Protein AF-A0A2W5ZKX0-F1 (afdb_monomer)

Solvent-accessible surface area (backbone atoms only — not comparable to full-atom values): 20159 Å² total; per-residue (Å²): 133,76,86,40,78,49,64,50,75,79,42,80,58,61,36,38,34,33,32,34,41,43,30,76,73,42,69,87,54,71,41,36,37,32,34,25,46,94,88,38,78,76,28,74,42,68,15,54,42,77,37,73,56,39,33,74,72,65,47,65,88,10,42,25,24,39,79,45,58,44,73,80,55,86,75,69,46,74,33,34,57,49,100,93,48,75,44,68,67,82,64,97,60,83,82,79,76,73,58,96,83,72,77,86,72,74,44,69,44,84,38,32,47,91,44,38,82,76,41,56,84,73,56,72,35,67,30,41,30,44,34,35,21,57,38,30,38,59,92,52,54,39,52,81,41,68,70,76,73,48,91,49,56,53,57,68,68,63,49,48,49,35,32,65,75,38,26,67,34,25,34,25,35,29,38,16,82,81,32,35,35,59,75,45,90,57,48,54,59,56,48,41,50,37,46,76,32,48,38,33,45,76,69,45,28,32,43,32,30,64,38,74,45,49,78,79,52,62,61,64,58,42,44,73,42,50,38,45,34,38,37,32,50,52,50,41,66,47,63,67,61,32,24,69,46,32,30,80,51,51,61,69,60,25,52,52,34,53,54,52,48,44,73,77,37,73,85,38,44,53,33,43,32,20,65,38,27,51,85,32,44,93,45,40,61,46,34,53,54,51,31,48,76,70,73,30,45,37,38,36,43,30,43,50,73,85,62,95,82,51,94,59,38,46,74,89,52,44,73,72,33,47,63,59,92,63,48,66,60,50,39,50,50,54,42,43,73,76,36,55,90,72,41,50,77,48,78,4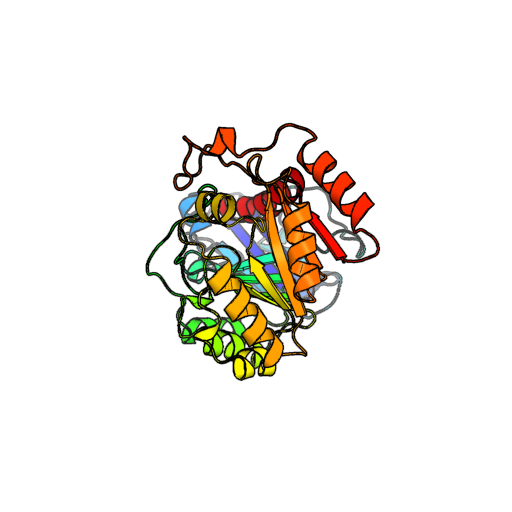1,50,41,67,58,51,49,49,60,45,48,67,60,45,57,72,71,79,98

Mean predicted aligned error: 12.35 Å

Nearest PDB structures (foldseek):
  5vsm-assembly1_A  TM=7.832E-01  e=5.266E-10  Mus musculus
  7o1p-assembly1_A  TM=5.524E-01  e=9.642E-08  Thermotoga maritima MSB8
  8qmn-assembly1_A  TM=5.693E-01  e=1.473E-07  Thermotoga maritima MSB8
  9ccb-assembly1_A  TM=6.166E-01  e=4.656E-06  Methanothermobacter marburgensis
  3eoo-assembly4_L  TM=3.583E-01  e=2.115E-03  Burkholderia pseudomallei 1655

Sequence (366 aa):
MGIVLNGFVDYVGPNQALGWVWDSAAPDRRLNVVALKNTKIVSAMVANLYRPDLQQAGIGDGHYAFDLRFPSDAGYEIAVEIQDGQYKIPLNTDALNVSQAQVEDLIDIGLSPRNFQSKKNILPRAIDIIRLDPNDNCNLRCVYCHNFRSEKLIDLSEFREFLNIGVDSVGTFQIGCGMEPTLDSRLCDFVEVIAESKARPSKDFILQTNGLLLHRHDYQRLAGAGINLVSISIDVAEPETQKALRGGMSLEKLLRNVKDFRAHCPGVSVEFIATVTTANAEKAESLVTLGLKYGISRFTFREVFYFPKNPIVDHSRMPDLVLAAGQFEAMRKRILRQFGKKAEFIFADSNTLLRSWRNMEQKRSQ

Secondary structure (DSSP, 8-state):
----EEEEEEEE-SSEEEEEEEETT-TTPPPEEEEEETTEEEEEEE--EE-HHHHHTT-TTSEEEEEEE--S-S-PEEEEEETTEEEPP--SSS-----TTS-----EEEE-TTTHHHHTTTS-SEEEEEEE-SBS--S---TT------S-B--HHHHHHHHHHH-SEEEEEEE-SSS-GGGSTTHHHHHHHHHHSTT-BSS-EEEEE-STTGGGS-HHHHHHTT--EEEEE---S-HHHHHHHHSS--HHHHHHHHHHHHHH-TTSEEEEEEEE-TTTGGGHHHHHHHHHHTT--EEEEEE----TT-SSS-TTTHHHHSPPTTHHHHHHHHHHHHHTTTSEEEEE-HHHHHHHHHHHHGGG--

Foldseek 3Di:
DDWDKDKDWPDDDLWKTKIFMAGPVCLVDWWKKFKDAPNDTQWIDTQQCAAVLCVVVVSRRRRGIDIIGGPRHDDIAIWIDDPVGIDRNPDPDPDPPVPVPDDPPQAADEDELVCPVNVLPRDDQAHAEYEYAQAQAAPWDFQLQLGDHDRGGHDLVVVLVSQAPVHQEYAEYEYDDRYALLVDLCSLVSLLSCLPGSHVHPHAYEYEHCQLNLVSDDLCSNVVSPHQEYEHEFAAPDQVLRCNRTPPDDPVSNLVRVLVSCVVRVRHAYEYEHAAWPSCLVGRLRVCVVCVVSVHFEYEYEYRDDDPPRPRHDPVCVVRGHDDPCSLVVSVVVCCVVPVPPHHYHYHYNVNVVVVVVVVCVVVND

Radius of gyration: 23.46 Å; Cα contacts (8 Å, |Δi|>4): 684; chains: 1; bounding box: 69×44×51 Å

Structure (mmCIF, N/CA/C/O backbone):
data_AF-A0A2W5ZKX0-F1
#
_entry.id   AF-A0A2W5ZKX0-F1
#
loop_
_atom_site.group_PDB
_atom_site.id
_atom_site.type_symbol
_atom_site.label_atom_id
_atom_site.label_alt_id
_atom_site.label_comp_id
_atom_site.label_asym_id
_atom_site.label_entity_id
_atom_site.label_seq_id
_atom_site.pdbx_PDB_ins_code
_atom_site.Cartn_x
_atom_site.Cartn_y
_atom_site.Cartn_z
_atom_site.occupancy
_atom_site.B_iso_or_equiv
_atom_site.auth_seq_id
_atom_site.auth_comp_id
_atom_site.auth_asym_id
_atom_site.auth_atom_id
_atom_site.pdbx_PDB_model_num
ATOM 1 N N . MET A 1 1 ? 48.277 5.831 -20.645 1.00 46.97 1 MET A N 1
ATOM 2 C CA . MET A 1 1 ? 47.344 6.446 -19.676 1.00 46.97 1 MET A CA 1
ATOM 3 C C . MET A 1 1 ? 46.691 5.310 -18.919 1.00 46.97 1 MET A C 1
ATOM 5 O O . MET A 1 1 ? 46.208 4.395 -19.573 1.00 46.97 1 MET A O 1
ATOM 9 N N . GLY A 1 2 ? 46.794 5.299 -17.590 1.00 61.16 2 GLY A N 1
ATOM 10 C CA . GLY A 1 2 ? 46.212 4.234 -16.769 1.00 61.16 2 GLY A CA 1
ATOM 11 C C . GLY A 1 2 ? 44.686 4.283 -16.805 1.00 61.16 2 GLY A C 1
ATOM 12 O O . GLY A 1 2 ? 44.113 5.358 -16.967 1.00 61.16 2 GLY A O 1
ATOM 13 N N . ILE A 1 3 ? 44.049 3.123 -16.685 1.00 62.50 3 ILE A N 1
ATOM 14 C CA . ILE A 1 3 ? 42.599 3.023 -16.538 1.00 62.50 3 ILE A CA 1
ATOM 15 C C . ILE A 1 3 ? 42.189 3.444 -15.123 1.00 62.50 3 ILE A C 1
ATOM 17 O O . ILE A 1 3 ? 42.848 3.055 -14.157 1.00 62.50 3 ILE A O 1
ATOM 21 N N . VAL A 1 4 ? 41.118 4.231 -14.991 1.00 70.69 4 VAL A N 1
ATOM 22 C CA . VAL A 1 4 ? 40.563 4.616 -13.684 1.00 70.69 4 VAL A CA 1
ATOM 23 C C . VAL A 1 4 ? 39.105 4.177 -13.645 1.00 70.69 4 VAL A C 1
ATOM 25 O O . VAL A 1 4 ? 38.189 4.934 -13.962 1.00 70.69 4 VAL A O 1
ATOM 28 N N . LEU A 1 5 ? 38.906 2.904 -13.303 1.00 69.00 5 LEU A N 1
ATOM 29 C CA . LEU A 1 5 ? 37.576 2.316 -13.200 1.00 69.00 5 LEU A CA 1
ATOM 30 C C . LEU A 1 5 ? 36.847 2.829 -11.962 1.00 69.00 5 LEU A C 1
ATOM 32 O O . LEU A 1 5 ? 37.358 2.722 -10.848 1.00 69.00 5 LEU A O 1
ATOM 36 N N . ASN A 1 6 ? 35.610 3.272 -12.155 1.00 69.75 6 ASN A N 1
ATOM 37 C CA . ASN A 1 6 ? 34.635 3.387 -11.077 1.00 69.75 6 ASN A CA 1
ATOM 38 C C . ASN A 1 6 ? 33.365 2.658 -11.502 1.00 69.75 6 ASN A C 1
ATOM 40 O O . ASN A 1 6 ? 33.024 2.629 -12.683 1.00 69.75 6 ASN A O 1
ATOM 44 N N . GLY A 1 7 ? 32.650 2.085 -10.550 1.00 69.19 7 GLY A N 1
ATOM 45 C CA . GLY A 1 7 ? 31.411 1.394 -10.843 1.00 69.19 7 GLY A CA 1
ATOM 46 C C . GLY A 1 7 ? 30.752 0.878 -9.585 1.00 69.19 7 GLY A C 1
ATOM 47 O O . GLY A 1 7 ? 31.352 0.861 -8.509 1.00 69.19 7 GLY A O 1
ATOM 48 N N . PHE A 1 8 ? 29.510 0.455 -9.739 1.00 64.62 8 PHE A N 1
ATOM 49 C CA . PHE A 1 8 ? 28.714 -0.107 -8.667 1.00 64.62 8 PHE A CA 1
ATOM 50 C C . PHE A 1 8 ? 27.805 -1.195 -9.226 1.00 64.62 8 PHE A C 1
ATOM 52 O O . PHE A 1 8 ? 27.299 -1.068 -10.339 1.00 64.62 8 PHE A O 1
ATOM 59 N N . VAL A 1 9 ? 27.604 -2.262 -8.457 1.00 65.06 9 VAL A N 1
ATOM 60 C CA . VAL A 1 9 ? 26.645 -3.315 -8.788 1.00 65.06 9 VAL A CA 1
ATOM 61 C C . VAL A 1 9 ? 25.420 -3.090 -7.912 1.00 65.06 9 VAL A C 1
ATOM 63 O O . VAL A 1 9 ? 25.470 -3.315 -6.706 1.00 65.06 9 VAL A O 1
ATOM 66 N N . ASP A 1 10 ? 24.336 -2.606 -8.513 1.00 54.28 10 ASP A N 1
ATOM 67 C CA . ASP A 1 10 ? 23.083 -2.314 -7.811 1.00 54.28 10 ASP A CA 1
ATOM 68 C C . ASP A 1 10 ? 22.381 -3.598 -7.343 1.00 54.28 10 ASP A C 1
ATOM 70 O O . ASP A 1 10 ? 21.659 -3.593 -6.345 1.00 54.28 10 ASP A O 1
ATOM 74 N N . TYR A 1 11 ? 22.548 -4.691 -8.097 1.00 58.72 11 TYR A N 1
ATOM 75 C CA . TYR A 1 11 ? 21.873 -5.962 -7.855 1.00 58.72 11 TYR A CA 1
ATOM 76 C C . TYR A 1 11 ? 22.627 -7.128 -8.497 1.00 58.72 11 TYR A C 1
ATOM 78 O O . TYR A 1 11 ? 23.066 -7.025 -9.642 1.00 58.72 11 TYR A O 1
ATOM 86 N N . VAL A 1 12 ? 22.702 -8.260 -7.793 1.00 67.75 12 VAL A N 1
ATOM 87 C CA . VAL A 1 12 ? 23.060 -9.564 -8.368 1.00 67.75 12 VAL A CA 1
ATOM 88 C C . VAL A 1 12 ? 21.994 -10.570 -7.957 1.00 67.75 12 VAL A C 1
ATOM 90 O O . VAL A 1 12 ? 21.810 -10.850 -6.776 1.00 67.75 12 VAL A O 1
ATOM 93 N N . GLY A 1 13 ? 21.287 -11.089 -8.950 1.00 61.22 13 GLY A N 1
ATOM 94 C CA . GLY A 1 13 ? 20.262 -12.111 -8.822 1.00 61.22 13 GLY A CA 1
ATOM 95 C C . GLY A 1 13 ? 20.676 -13.445 -9.439 1.00 61.22 13 GLY A C 1
ATOM 96 O O . GLY A 1 13 ? 21.782 -13.583 -9.964 1.00 61.22 13 GLY A O 1
ATOM 97 N N . PRO A 1 14 ? 19.766 -14.434 -9.438 1.00 61.56 14 PRO A N 1
ATOM 98 C CA . PRO A 1 14 ? 20.042 -15.776 -9.954 1.00 61.56 14 PRO A CA 1
ATOM 99 C C . PRO A 1 14 ? 20.349 -15.821 -11.461 1.00 61.56 14 PRO A C 1
ATOM 101 O O . PRO A 1 14 ? 20.974 -16.769 -11.921 1.00 61.56 14 PRO A O 1
ATOM 104 N N . ASN A 1 15 ? 19.913 -14.826 -12.238 1.00 74.50 15 ASN A N 1
ATOM 105 C CA . ASN A 1 15 ? 20.042 -14.785 -13.701 1.00 74.50 15 ASN A CA 1
ATOM 106 C C . ASN A 1 15 ? 20.364 -13.380 -14.258 1.00 74.50 15 ASN A C 1
ATOM 108 O O . ASN A 1 15 ? 20.249 -13.141 -15.464 1.00 74.50 15 ASN A O 1
ATOM 112 N N . GLN A 1 16 ? 20.695 -12.420 -13.392 1.00 79.56 16 GLN A N 1
ATOM 113 C CA . GLN A 1 16 ? 20.816 -11.012 -13.766 1.00 79.56 16 GLN A CA 1
ATOM 114 C C . GLN A 1 16 ? 21.766 -10.270 -12.825 1.00 79.56 16 GLN A C 1
ATOM 116 O O . GLN A 1 16 ? 21.741 -10.492 -11.618 1.00 79.56 16 GLN A O 1
ATOM 121 N N . ALA A 1 17 ? 22.552 -9.342 -13.362 1.00 75.50 17 ALA A N 1
ATOM 122 C CA . ALA A 1 17 ? 23.295 -8.350 -12.602 1.00 75.50 17 ALA A CA 1
ATOM 123 C C . ALA A 1 17 ? 23.038 -6.954 -13.176 1.00 75.50 17 ALA A C 1
ATOM 125 O O . ALA A 1 17 ? 23.128 -6.744 -14.385 1.00 75.50 17 ALA A O 1
ATOM 126 N N . LEU A 1 18 ? 22.734 -6.006 -12.296 1.00 75.44 18 LEU A N 1
ATOM 127 C CA . LEU A 1 18 ? 22.502 -4.606 -12.632 1.00 75.44 18 LEU A CA 1
ATOM 128 C C . LEU A 1 18 ? 23.593 -3.757 -12.002 1.00 75.44 18 LEU A C 1
ATOM 130 O O . LEU A 1 18 ? 24.047 -4.043 -10.893 1.00 75.44 18 LEU A O 1
ATOM 134 N N . GLY A 1 19 ? 23.995 -2.703 -12.689 1.00 78.00 19 GLY A N 1
ATOM 135 C CA . GLY A 1 19 ? 25.021 -1.813 -12.183 1.00 78.00 19 GLY A CA 1
ATOM 136 C C . GLY A 1 19 ? 25.394 -0.735 -13.175 1.00 78.00 19 GLY A C 1
ATOM 137 O O . GLY A 1 19 ? 24.742 -0.531 -14.201 1.00 78.00 19 GLY A O 1
ATOM 138 N N . TRP A 1 20 ? 26.499 -0.071 -12.886 1.00 80.62 20 TRP A N 1
ATOM 139 C CA . TRP A 1 20 ? 27.169 0.819 -13.813 1.00 80.62 20 TRP A CA 1
ATOM 140 C C . TRP A 1 20 ? 28.675 0.717 -13.656 1.00 80.62 20 TRP A C 1
ATOM 142 O O . TRP A 1 20 ? 29.191 0.375 -12.592 1.00 80.62 20 TRP A O 1
ATOM 152 N N . VAL A 1 21 ? 29.388 1.003 -14.737 1.00 80.25 21 VAL A N 1
ATOM 153 C CA . VAL A 1 21 ? 30.840 1.085 -14.722 1.00 80.25 21 VAL A CA 1
ATOM 154 C C . VAL A 1 21 ? 31.315 2.065 -15.783 1.00 80.25 21 VAL A C 1
ATOM 156 O O . VAL A 1 21 ? 30.835 2.066 -16.914 1.00 80.25 21 VAL A O 1
ATOM 159 N N . TRP A 1 22 ? 32.283 2.898 -15.421 1.00 78.25 22 TRP A N 1
ATOM 160 C CA . TRP A 1 22 ? 32.908 3.843 -16.336 1.00 78.25 22 TRP A CA 1
ATOM 161 C C . TRP A 1 22 ? 34.408 3.971 -16.076 1.00 78.25 22 TRP A C 1
ATOM 163 O O . TRP A 1 22 ? 34.904 3.695 -14.980 1.00 78.25 22 TRP A O 1
ATOM 173 N N . ASP A 1 23 ? 35.129 4.400 -17.104 1.00 79.88 23 ASP A N 1
ATOM 174 C CA . ASP A 1 23 ? 36.530 4.788 -17.010 1.00 79.88 23 ASP A CA 1
ATOM 175 C C . ASP A 1 23 ? 36.603 6.313 -16.910 1.00 79.88 23 ASP A C 1
ATOM 177 O O . ASP A 1 23 ? 36.448 7.017 -17.908 1.00 79.88 23 ASP A O 1
ATOM 181 N N . SER A 1 24 ? 36.838 6.844 -15.709 1.00 77.06 24 SER A N 1
ATOM 182 C CA . SER A 1 24 ? 36.873 8.298 -15.511 1.00 77.06 24 SER A CA 1
ATOM 183 C C . SER A 1 24 ? 38.079 8.959 -16.185 1.00 77.06 24 SER A C 1
ATOM 185 O O . SER A 1 24 ? 38.079 10.173 -16.372 1.00 77.06 24 SER A O 1
ATOM 187 N N . ALA A 1 25 ? 39.110 8.189 -16.556 1.00 75.12 25 ALA A N 1
ATOM 188 C CA . ALA A 1 25 ? 40.243 8.692 -17.331 1.00 75.12 25 ALA A CA 1
ATOM 189 C C . ALA A 1 25 ? 39.956 8.741 -18.844 1.00 75.12 25 ALA A C 1
ATOM 191 O O . ALA A 1 25 ? 40.681 9.417 -19.575 1.00 75.12 25 ALA A O 1
ATOM 192 N N . ALA A 1 26 ? 38.909 8.055 -19.317 1.00 81.25 26 ALA A N 1
ATOM 193 C CA . ALA A 1 26 ? 38.468 8.066 -20.709 1.00 81.25 26 ALA A CA 1
ATOM 194 C C . ALA A 1 26 ? 36.926 7.998 -20.803 1.00 81.25 26 ALA A C 1
ATOM 196 O O . ALA A 1 26 ? 36.388 6.945 -21.142 1.00 81.25 26 ALA A O 1
ATOM 197 N N . PRO A 1 27 ? 36.199 9.106 -20.550 1.00 84.19 27 PRO A N 1
ATOM 198 C CA . PRO A 1 27 ? 34.731 9.110 -20.455 1.00 84.19 27 PRO A CA 1
ATOM 199 C C . PRO A 1 27 ? 33.980 8.641 -21.713 1.00 84.19 27 PRO A C 1
ATOM 201 O O . PRO A 1 27 ? 32.846 8.171 -21.616 1.00 84.19 27 PRO A O 1
ATOM 204 N N . ASP A 1 28 ? 34.603 8.724 -22.891 1.00 87.94 28 ASP A N 1
ATOM 205 C CA . ASP A 1 28 ? 34.031 8.229 -24.151 1.00 87.94 28 ASP A CA 1
ATOM 206 C C . ASP A 1 28 ? 34.142 6.700 -24.295 1.00 87.94 28 ASP A C 1
ATOM 208 O O . ASP A 1 28 ? 33.445 6.082 -25.102 1.00 87.94 28 ASP A O 1
ATOM 212 N N . ARG A 1 29 ? 34.990 6.048 -23.492 1.00 83.44 29 ARG A N 1
ATOM 213 C CA . ARG A 1 29 ? 35.181 4.597 -23.516 1.00 83.44 29 ARG A CA 1
ATOM 214 C C . ARG A 1 29 ? 33.999 3.904 -22.845 1.00 83.44 29 ARG A C 1
ATOM 216 O O . ARG A 1 29 ? 33.725 4.114 -21.667 1.00 83.44 29 ARG A O 1
ATOM 223 N N . ARG A 1 30 ? 33.326 3.023 -23.587 1.00 88.62 30 ARG A N 1
ATOM 224 C CA . ARG A 1 30 ? 32.339 2.091 -23.030 1.00 88.62 30 ARG A CA 1
ATOM 225 C C . ARG A 1 30 ? 32.993 0.760 -22.709 1.00 88.62 30 ARG A C 1
ATOM 227 O O . ARG A 1 30 ? 33.810 0.261 -23.479 1.00 88.62 30 ARG A O 1
ATOM 234 N N . LEU A 1 31 ? 32.651 0.223 -21.547 1.00 84.44 31 LEU A N 1
ATOM 235 C CA . LEU A 1 31 ? 33.277 -0.965 -20.986 1.00 84.44 31 LEU A CA 1
ATOM 236 C C . LEU A 1 31 ? 32.373 -2.177 -21.198 1.00 84.44 31 LEU A C 1
ATOM 238 O O . LEU A 1 31 ? 31.152 -2.066 -21.092 1.00 84.44 31 LEU A O 1
ATOM 242 N N . ASN A 1 32 ? 32.972 -3.326 -21.505 1.00 86.62 32 ASN A N 1
ATOM 243 C CA . ASN A 1 32 ? 32.239 -4.581 -21.626 1.00 86.62 32 ASN A CA 1
ATOM 244 C C . ASN A 1 32 ? 32.172 -5.252 -20.252 1.00 86.62 32 ASN A C 1
ATOM 246 O O . ASN A 1 32 ? 33.202 -5.455 -19.612 1.00 86.62 32 ASN A O 1
ATOM 250 N N . VAL A 1 33 ? 30.969 -5.581 -19.800 1.00 86.25 33 VAL A N 1
ATOM 251 C CA . VAL A 1 33 ? 30.693 -6.257 -18.533 1.00 86.25 33 VAL A CA 1
ATOM 252 C C . VAL A 1 33 ? 30.347 -7.702 -18.842 1.00 86.25 33 VAL A C 1
ATOM 254 O O . VAL A 1 33 ? 29.515 -7.970 -19.708 1.00 86.25 33 VAL A O 1
ATOM 257 N N . VAL A 1 34 ? 30.984 -8.637 -18.146 1.00 83.44 34 VAL A N 1
ATOM 258 C CA . VAL A 1 34 ? 30.870 -10.074 -18.399 1.00 83.44 34 VAL A CA 1
ATOM 259 C C . VAL A 1 34 ? 30.454 -10.838 -17.154 1.00 83.44 34 VAL A C 1
ATOM 261 O O . VAL A 1 34 ? 30.854 -10.498 -16.044 1.00 83.44 34 VAL A O 1
ATOM 264 N N . ALA A 1 35 ? 29.671 -11.897 -17.353 1.00 82.75 35 ALA A N 1
ATOM 265 C CA . ALA A 1 35 ? 29.366 -12.901 -16.344 1.00 82.75 35 ALA A CA 1
ATOM 266 C C . ALA A 1 35 ? 30.238 -14.127 -16.612 1.00 82.75 35 ALA A C 1
ATOM 268 O O . ALA A 1 35 ? 30.191 -14.705 -17.700 1.00 82.75 35 ALA A O 1
ATOM 269 N N . LEU A 1 36 ? 31.025 -14.529 -15.623 1.00 76.81 36 LEU A N 1
ATOM 270 C CA . LEU A 1 36 ? 31.969 -15.634 -15.682 1.00 76.81 36 LEU A CA 1
ATOM 271 C C . LEU A 1 36 ? 31.461 -16.799 -14.835 1.00 76.81 36 LEU A C 1
ATOM 273 O O . LEU A 1 36 ? 31.011 -16.595 -13.716 1.00 76.81 36 LEU A O 1
ATOM 277 N N . LYS A 1 37 ? 31.603 -18.031 -15.319 1.00 79.06 37 LYS A N 1
ATOM 278 C CA . LYS A 1 37 ? 31.426 -19.248 -14.518 1.00 79.06 37 LYS A CA 1
ATOM 279 C C . LYS A 1 37 ? 32.621 -20.154 -14.729 1.00 79.06 37 LYS A C 1
ATOM 281 O O . LYS A 1 37 ? 32.912 -20.520 -15.867 1.00 79.06 37 LYS A O 1
ATOM 286 N N . ASN A 1 38 ? 33.317 -20.511 -13.648 1.00 79.19 38 ASN A N 1
ATOM 287 C CA . ASN A 1 38 ? 34.566 -21.279 -13.718 1.00 79.19 38 ASN A CA 1
ATOM 288 C C . ASN A 1 38 ? 35.523 -20.696 -14.777 1.00 79.19 38 ASN A C 1
ATOM 290 O O . ASN A 1 38 ? 35.934 -21.413 -15.685 1.00 79.19 38 ASN A O 1
ATOM 294 N N . THR A 1 39 ? 35.762 -19.378 -14.706 1.00 71.44 39 THR A N 1
ATOM 295 C CA . THR A 1 39 ? 36.594 -18.568 -15.626 1.00 71.44 39 THR A CA 1
ATOM 296 C C . THR A 1 39 ? 36.139 -18.472 -17.089 1.00 71.44 39 THR A C 1
ATOM 298 O O . THR A 1 39 ? 36.777 -17.776 -17.877 1.00 71.44 39 THR A O 1
ATOM 301 N N . LYS A 1 40 ? 35.015 -19.089 -17.473 1.00 80.50 40 LYS A N 1
ATOM 302 C CA . LYS A 1 40 ? 34.429 -18.943 -18.815 1.00 80.50 40 LYS A CA 1
ATOM 303 C C . LYS A 1 40 ? 33.385 -17.840 -18.843 1.00 80.50 40 LYS A C 1
ATOM 305 O O . LYS A 1 40 ? 32.494 -17.830 -18.000 1.00 80.50 40 LYS A O 1
ATOM 310 N N . ILE A 1 41 ? 33.448 -16.972 -19.849 1.00 83.50 41 ILE A N 1
ATOM 311 C CA . ILE A 1 41 ? 32.403 -15.978 -20.113 1.00 83.50 41 ILE A CA 1
ATOM 312 C C . ILE A 1 41 ? 31.140 -16.713 -20.557 1.00 83.50 41 ILE A C 1
ATOM 314 O O . ILE A 1 41 ? 31.147 -17.437 -21.551 1.00 83.50 41 ILE A O 1
ATOM 318 N N . VAL A 1 42 ? 30.066 -16.533 -19.797 1.00 84.62 42 VAL A N 1
ATOM 319 C CA . VAL A 1 42 ? 28.735 -17.079 -20.082 1.00 84.62 42 VAL A CA 1
ATOM 320 C C . VAL A 1 42 ? 27.816 -16.006 -20.661 1.00 84.62 42 VAL A C 1
ATOM 322 O O . VAL A 1 42 ? 26.903 -16.326 -21.417 1.00 84.62 42 VAL A O 1
ATOM 325 N N . SER A 1 43 ? 28.067 -14.736 -20.343 1.00 86.62 43 SER A N 1
ATOM 326 C CA . SER A 1 43 ? 27.356 -13.600 -20.926 1.00 86.62 43 SER A CA 1
ATOM 327 C C . SER A 1 43 ? 28.228 -12.352 -20.932 1.00 86.62 43 SER A C 1
ATOM 329 O O . SER A 1 43 ? 29.132 -12.233 -20.105 1.00 86.62 43 SER A O 1
ATOM 331 N N . ALA A 1 44 ? 27.957 -11.433 -21.854 1.00 88.94 44 ALA A N 1
ATOM 332 C CA . ALA A 1 44 ? 28.684 -10.183 -22.016 1.00 88.94 44 ALA A CA 1
ATOM 333 C C . ALA A 1 44 ? 27.758 -9.084 -22.545 1.00 88.94 44 ALA A C 1
ATOM 335 O O . ALA A 1 44 ? 26.893 -9.354 -23.381 1.00 88.94 44 ALA A O 1
ATOM 336 N N . MET A 1 45 ? 27.963 -7.845 -22.105 1.00 92.38 45 MET A N 1
ATOM 337 C CA . MET A 1 45 ? 27.320 -6.677 -22.699 1.00 92.38 45 MET A CA 1
ATOM 338 C C . MET A 1 45 ? 28.141 -5.404 -22.516 1.00 92.38 45 MET A C 1
ATOM 340 O O . MET A 1 45 ? 28.831 -5.231 -21.515 1.00 92.38 45 MET A O 1
ATOM 344 N N . VAL A 1 46 ? 27.973 -4.453 -23.431 1.00 92.50 46 VAL A N 1
ATOM 345 C CA . VAL A 1 46 ? 28.539 -3.112 -23.273 1.00 92.50 46 VAL A CA 1
ATOM 346 C C . VAL A 1 46 ? 27.693 -2.319 -22.275 1.00 92.50 46 VAL A C 1
ATOM 348 O O . VAL A 1 46 ? 26.481 -2.205 -22.444 1.00 92.50 46 VAL A O 1
ATOM 351 N N . ALA A 1 47 ? 28.328 -1.743 -21.255 1.00 88.94 47 ALA A N 1
ATOM 352 C CA . ALA A 1 47 ? 27.691 -0.828 -20.315 1.00 88.94 47 ALA A CA 1
ATOM 353 C C . ALA A 1 47 ? 27.456 0.537 -20.982 1.00 88.94 47 ALA A C 1
ATOM 355 O O . ALA A 1 47 ? 28.305 1.424 -20.926 1.00 88.94 47 ALA A O 1
ATOM 356 N N . ASN A 1 48 ? 26.330 0.678 -21.681 1.00 93.12 48 ASN A N 1
ATOM 357 C CA . ASN A 1 48 ? 25.945 1.890 -22.408 1.00 93.12 48 ASN A CA 1
ATOM 358 C C . ASN A 1 48 ? 24.508 2.351 -22.121 1.00 93.12 48 ASN A C 1
ATOM 360 O O . ASN A 1 48 ? 24.005 3.247 -22.801 1.00 93.12 48 ASN A O 1
ATOM 364 N N . LEU A 1 49 ? 23.829 1.742 -21.145 1.00 87.06 49 LEU A N 1
ATOM 365 C CA . LEU A 1 49 ? 22.469 2.130 -20.794 1.00 87.06 49 LEU A CA 1
ATOM 366 C C . LEU A 1 49 ? 22.485 3.491 -20.094 1.00 87.06 49 LEU A C 1
ATOM 368 O O . LEU A 1 49 ? 23.331 3.751 -19.233 1.00 87.06 49 LEU A O 1
ATOM 372 N N . TYR A 1 50 ? 21.545 4.357 -20.475 1.00 83.19 50 TYR A N 1
ATOM 373 C CA . TYR A 1 50 ? 21.399 5.687 -19.894 1.00 83.19 50 TYR A CA 1
ATOM 374 C C . TYR A 1 50 ? 20.769 5.622 -18.503 1.00 83.19 50 TYR A C 1
ATOM 376 O O . TYR A 1 50 ? 19.674 5.078 -18.335 1.00 83.19 50 TYR A O 1
ATOM 384 N N . ARG A 1 51 ? 21.427 6.250 -17.528 1.00 68.44 51 ARG A N 1
ATOM 385 C CA . ARG A 1 51 ? 20.900 6.518 -16.190 1.00 68.44 51 ARG A CA 1
ATOM 386 C C . ARG A 1 51 ? 20.962 8.026 -15.902 1.00 68.44 51 ARG A C 1
ATOM 388 O O . ARG A 1 51 ? 22.053 8.602 -15.905 1.00 68.44 51 ARG A O 1
ATOM 395 N N . PRO A 1 52 ? 19.817 8.691 -15.653 1.00 55.38 52 PRO A N 1
ATOM 396 C CA . PRO A 1 52 ? 19.787 10.134 -15.418 1.00 55.38 52 PRO A CA 1
ATOM 397 C C . PRO A 1 52 ? 20.450 10.538 -14.092 1.00 55.38 52 PRO A C 1
ATOM 399 O O . PRO A 1 52 ? 20.942 11.657 -13.978 1.00 55.38 52 PRO A O 1
ATOM 402 N N . ASP A 1 53 ? 20.471 9.647 -13.102 1.00 57.56 53 ASP A N 1
ATOM 403 C CA . ASP A 1 53 ? 21.158 9.818 -11.818 1.00 57.56 53 ASP A CA 1
ATOM 404 C C . ASP A 1 53 ? 22.685 9.895 -11.984 1.00 57.56 53 ASP A C 1
ATOM 406 O O . ASP A 1 53 ? 23.304 10.805 -11.433 1.00 57.56 53 ASP A O 1
ATOM 410 N N . LEU A 1 54 ? 23.283 9.049 -12.834 1.00 65.62 54 LEU A N 1
ATOM 411 C CA . LEU A 1 54 ? 24.714 9.114 -13.154 1.00 65.62 54 LEU A CA 1
ATOM 412 C C . LEU A 1 54 ? 25.083 10.469 -13.768 1.00 65.62 54 LEU A C 1
ATOM 414 O O . LEU A 1 54 ? 26.021 11.128 -13.319 1.00 65.62 54 LEU A O 1
ATOM 418 N N . GLN A 1 55 ? 24.303 10.935 -14.746 1.00 70.69 55 GLN A N 1
ATOM 419 C CA . GLN A 1 55 ? 24.541 12.239 -15.363 1.00 70.69 55 GLN A CA 1
ATOM 420 C C . GLN A 1 55 ? 24.407 13.389 -14.348 1.00 70.69 55 GLN A C 1
ATOM 422 O O . GLN A 1 55 ? 25.224 14.308 -14.343 1.00 70.69 55 GLN A O 1
ATOM 427 N N . GLN A 1 56 ? 23.414 13.331 -13.454 1.00 57.84 56 GLN A N 1
ATOM 428 C CA . GLN A 1 56 ? 23.231 14.323 -12.384 1.00 57.84 56 GLN A CA 1
ATOM 429 C C . GLN A 1 56 ? 24.371 14.309 -11.358 1.00 57.84 56 GLN A C 1
ATOM 431 O O . GLN A 1 56 ? 24.722 15.361 -10.825 1.00 57.84 56 GLN A O 1
ATOM 436 N N . ALA A 1 57 ? 24.981 13.148 -11.116 1.00 61.09 57 ALA A N 1
ATOM 437 C CA . ALA A 1 57 ? 26.156 12.991 -10.263 1.00 61.09 57 ALA A CA 1
ATOM 438 C C . ALA A 1 57 ? 27.472 13.444 -10.934 1.00 61.09 57 ALA A C 1
ATOM 440 O O . ALA A 1 57 ? 28.536 13.343 -10.324 1.00 61.09 57 ALA A O 1
ATOM 441 N N . GLY A 1 58 ? 27.424 13.942 -12.176 1.00 72.38 58 GLY A N 1
ATOM 442 C CA . GLY A 1 58 ? 28.610 14.345 -12.938 1.00 72.38 58 GLY A CA 1
ATOM 443 C C . GLY A 1 58 ? 29.391 13.168 -13.532 1.00 72.38 58 GLY A C 1
ATOM 444 O O . GLY A 1 58 ? 30.540 13.334 -13.942 1.00 72.38 58 GLY A O 1
ATOM 445 N N . ILE A 1 59 ? 28.780 11.982 -13.592 1.00 75.69 59 ILE A N 1
ATOM 446 C CA . ILE A 1 59 ? 29.352 10.779 -14.198 1.00 75.69 59 ILE A CA 1
ATOM 447 C C . ILE A 1 59 ? 29.081 10.839 -15.706 1.00 75.69 59 ILE A C 1
ATOM 449 O O . ILE A 1 59 ? 28.121 10.260 -16.218 1.00 75.69 59 ILE A O 1
ATOM 453 N N . GLY A 1 60 ? 29.921 11.611 -16.404 1.00 85.62 60 GLY A N 1
ATOM 454 C CA . GLY A 1 60 ? 29.987 11.709 -17.865 1.00 85.62 60 GLY A CA 1
ATOM 455 C C . GLY A 1 60 ? 28.645 12.048 -18.513 1.00 85.62 60 GLY A C 1
ATOM 456 O O . GLY A 1 60 ? 27.949 12.960 -18.073 1.00 85.62 60 GLY A O 1
ATOM 457 N N . ASP A 1 61 ? 28.274 11.318 -19.566 1.00 89.00 61 ASP A N 1
ATOM 458 C CA . ASP A 1 61 ? 26.986 11.481 -20.257 1.00 89.00 61 ASP A CA 1
ATOM 459 C C . ASP A 1 61 ? 25.858 10.577 -19.715 1.00 89.00 61 ASP A C 1
ATOM 461 O O . ASP A 1 61 ? 24.786 10.487 -20.318 1.00 89.00 61 ASP A O 1
ATOM 465 N N . GLY A 1 62 ? 26.088 9.894 -18.589 1.00 82.31 62 GLY A N 1
ATOM 466 C CA . GLY A 1 62 ? 25.139 8.977 -17.957 1.00 82.31 62 GLY A CA 1
ATOM 467 C C . GLY A 1 62 ? 24.938 7.627 -18.657 1.00 82.31 62 GLY A C 1
ATOM 468 O O . GLY A 1 62 ? 24.167 6.815 -18.149 1.00 82.31 62 GLY A O 1
ATOM 469 N N . HIS A 1 63 ? 25.600 7.340 -19.784 1.00 92.50 63 HIS A N 1
ATOM 470 C CA . HIS A 1 63 ? 25.447 6.079 -20.526 1.00 92.50 63 HIS A CA 1
ATOM 471 C C . HIS A 1 63 ? 26.490 5.042 -20.105 1.00 92.50 63 HIS A C 1
ATOM 473 O O . HIS A 1 63 ? 27.317 4.618 -20.914 1.00 92.50 63 HIS A O 1
ATOM 479 N N . TYR A 1 64 ? 26.453 4.651 -18.834 1.00 85.44 64 TYR A N 1
ATOM 480 C CA . TYR A 1 64 ? 27.443 3.755 -18.224 1.00 85.44 64 TYR A CA 1
ATOM 481 C C . TYR A 1 64 ? 26.814 2.570 -17.486 1.00 85.44 64 TYR A C 1
ATOM 483 O O . TYR A 1 64 ? 27.518 1.817 -16.814 1.00 85.44 64 TYR A O 1
ATOM 491 N N . ALA A 1 65 ? 25.492 2.405 -17.567 1.00 79.81 65 ALA A N 1
ATOM 492 C CA . ALA A 1 65 ? 24.784 1.342 -16.868 1.00 79.81 65 ALA A CA 1
ATOM 493 C C . ALA A 1 65 ? 24.751 0.031 -17.669 1.00 79.81 65 ALA A C 1
ATOM 495 O O . ALA A 1 65 ? 24.839 0.032 -18.901 1.00 79.81 65 ALA A O 1
ATOM 496 N N . PHE A 1 66 ? 24.603 -1.088 -16.962 1.00 85.50 66 PHE A N 1
ATOM 497 C CA . PHE A 1 66 ? 24.460 -2.427 -17.526 1.00 85.50 66 PHE A CA 1
ATOM 498 C C . PHE A 1 66 ? 23.285 -3.189 -16.891 1.00 85.50 66 PHE A C 1
ATOM 500 O O . PHE A 1 66 ? 22.985 -3.032 -15.708 1.00 85.50 66 PHE A O 1
ATOM 507 N N . ASP A 1 67 ? 22.643 -4.032 -17.704 1.00 84.50 67 ASP A N 1
ATOM 508 C CA . ASP A 1 67 ? 21.651 -5.047 -17.323 1.00 84.50 67 ASP A CA 1
ATOM 509 C C . ASP A 1 67 ? 22.121 -6.401 -17.872 1.00 84.50 67 ASP A C 1
ATOM 511 O O . ASP A 1 67 ? 21.683 -6.874 -18.927 1.00 84.50 67 ASP A O 1
ATOM 515 N N . LEU A 1 68 ? 23.119 -6.973 -17.202 1.00 82.56 68 LEU A N 1
ATOM 516 C CA . LEU A 1 68 ? 23.812 -8.164 -17.662 1.00 82.56 68 LEU A CA 1
ATOM 517 C C . LEU A 1 68 ? 23.012 -9.403 -17.269 1.00 82.56 68 LEU A C 1
ATOM 519 O O . LEU A 1 68 ? 22.888 -9.733 -16.093 1.00 82.56 68 LEU A O 1
ATOM 523 N N . ARG A 1 69 ? 22.503 -10.127 -18.264 1.00 82.38 69 ARG A N 1
ATOM 524 C CA . ARG A 1 69 ? 21.689 -11.333 -18.060 1.00 82.38 69 ARG A CA 1
ATOM 525 C C . ARG A 1 69 ? 22.493 -12.591 -18.306 1.00 82.38 69 ARG A C 1
ATOM 527 O O . ARG A 1 69 ? 23.265 -12.647 -19.256 1.00 82.38 69 ARG A O 1
ATOM 534 N N . PHE A 1 70 ? 22.271 -13.615 -17.501 1.00 82.31 70 PHE A N 1
ATOM 535 C CA . PHE A 1 70 ? 22.934 -14.913 -17.606 1.00 82.31 70 PHE A CA 1
ATOM 536 C C . PHE A 1 70 ? 21.950 -16.038 -17.246 1.00 82.31 70 PHE A C 1
ATOM 538 O O . PHE A 1 70 ? 20.882 -15.762 -16.703 1.00 82.31 70 PHE A O 1
ATOM 545 N N . PRO A 1 71 ? 22.230 -17.305 -17.600 1.00 79.06 71 PRO A N 1
ATOM 546 C CA . PRO A 1 71 ? 21.354 -18.421 -17.246 1.00 79.06 71 PRO A CA 1
ATOM 547 C C . PRO A 1 71 ? 21.094 -18.490 -15.735 1.00 79.06 71 PRO A C 1
ATOM 549 O O . PRO A 1 71 ? 21.968 -18.152 -14.946 1.00 79.06 71 PRO A O 1
ATOM 552 N N . SER A 1 72 ? 19.894 -18.932 -15.345 1.00 71.69 72 SER A N 1
ATOM 553 C CA . SER A 1 72 ? 19.499 -19.063 -13.937 1.00 71.69 72 SER A CA 1
ATOM 554 C C . SER A 1 72 ? 20.234 -20.226 -13.269 1.00 71.69 72 SER A C 1
ATOM 556 O O . SER A 1 72 ? 19.753 -21.358 -13.283 1.00 71.69 72 SER A O 1
ATOM 558 N N . ASP A 1 73 ? 21.406 -19.948 -12.712 1.00 65.50 73 ASP A N 1
ATOM 559 C CA . ASP A 1 73 ? 22.318 -20.925 -12.118 1.00 65.50 73 ASP A CA 1
ATOM 560 C C . ASP A 1 73 ? 23.200 -20.218 -11.066 1.00 65.50 73 ASP A C 1
ATOM 562 O O . ASP A 1 73 ? 23.291 -18.993 -11.023 1.00 65.50 73 ASP A O 1
ATOM 566 N N . ALA A 1 74 ? 23.847 -20.970 -10.181 1.00 63.94 74 ALA A N 1
ATOM 567 C CA . ALA A 1 74 ? 24.684 -20.402 -9.129 1.00 63.94 74 ALA A CA 1
ATOM 568 C C . ALA A 1 74 ? 26.147 -20.221 -9.579 1.00 63.94 74 ALA A C 1
ATOM 570 O O . ALA A 1 74 ? 26.647 -20.933 -10.462 1.00 63.94 74 ALA A O 1
ATOM 571 N N . GLY A 1 75 ? 26.852 -19.311 -8.896 1.00 67.31 75 GLY A N 1
ATOM 572 C CA . GLY A 1 75 ? 28.312 -19.186 -8.962 1.00 67.31 75 GLY A CA 1
ATOM 573 C C . GLY A 1 75 ? 28.850 -18.357 -10.128 1.00 67.31 75 GLY A C 1
ATOM 574 O O . GLY A 1 75 ? 29.915 -18.680 -10.652 1.00 67.31 75 GLY A O 1
ATOM 575 N N . TYR A 1 76 ? 28.118 -17.326 -10.555 1.00 73.00 76 TYR A N 1
ATOM 576 C CA . TYR A 1 76 ? 28.611 -16.369 -11.544 1.00 73.00 76 TYR A CA 1
ATOM 577 C C . TYR A 1 76 ? 29.444 -15.256 -10.892 1.00 73.00 76 TYR A C 1
ATOM 579 O O . TYR A 1 76 ? 29.045 -14.693 -9.876 1.00 73.00 76 TYR A O 1
ATOM 587 N N . GLU A 1 77 ? 30.578 -14.907 -11.501 1.00 74.50 77 GLU A N 1
ATOM 588 C CA . GLU A 1 77 ? 31.377 -13.718 -11.173 1.00 74.50 77 GLU A CA 1
ATOM 589 C C . GLU A 1 77 ? 31.120 -12.619 -12.214 1.00 74.50 77 GLU A C 1
ATOM 591 O O . GLU A 1 77 ? 31.138 -12.895 -13.412 1.00 74.50 77 GLU A O 1
ATOM 596 N N . ILE A 1 78 ? 30.913 -11.371 -11.783 1.00 74.56 78 ILE A N 1
ATOM 597 C CA . ILE A 1 78 ? 30.755 -10.224 -12.692 1.00 74.56 78 ILE A CA 1
ATOM 598 C C . ILE A 1 78 ? 32.090 -9.485 -12.820 1.00 74.56 78 ILE A C 1
ATOM 600 O O . ILE A 1 78 ? 32.699 -9.117 -11.814 1.00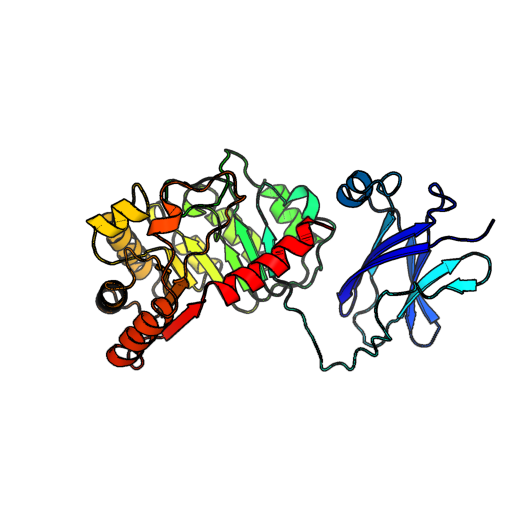 74.56 78 ILE A O 1
ATOM 604 N N . ALA A 1 79 ? 32.553 -9.264 -14.048 1.00 72.94 79 ALA A N 1
ATOM 605 C CA . ALA A 1 79 ? 33.835 -8.622 -14.333 1.00 72.94 79 ALA A CA 1
ATOM 606 C C . ALA A 1 79 ? 33.737 -7.635 -15.500 1.00 72.94 79 ALA A C 1
ATOM 608 O O . ALA A 1 79 ? 32.737 -7.599 -16.214 1.00 72.94 79 ALA A O 1
ATOM 609 N N . VAL A 1 80 ? 34.788 -6.838 -15.698 1.00 70.19 80 VAL A N 1
ATOM 610 C CA . VAL A 1 80 ? 34.906 -5.912 -16.830 1.00 70.19 80 VAL A CA 1
ATOM 611 C C . VAL A 1 80 ? 36.086 -6.323 -17.695 1.00 70.19 80 VAL A C 1
ATOM 613 O O . VAL A 1 80 ? 37.201 -6.515 -17.202 1.00 70.19 80 VAL A O 1
ATOM 616 N N . GLU A 1 81 ? 35.849 -6.456 -18.996 1.00 69.62 81 GLU A N 1
ATOM 617 C CA . GLU A 1 81 ? 36.911 -6.742 -19.958 1.00 69.62 81 GLU A CA 1
ATOM 618 C C . GLU A 1 81 ? 37.630 -5.462 -20.381 1.00 69.62 81 GLU A C 1
ATOM 620 O O . GLU A 1 81 ? 37.002 -4.485 -20.800 1.00 69.62 81 GLU A O 1
ATOM 625 N N . ILE A 1 82 ? 38.963 -5.484 -20.307 1.00 64.88 82 ILE A N 1
ATOM 626 C CA . ILE A 1 82 ? 39.856 -4.425 -20.789 1.00 64.88 82 ILE A CA 1
ATOM 627 C C . ILE A 1 82 ? 40.936 -5.063 -21.678 1.00 64.88 82 ILE A C 1
ATOM 629 O O . ILE A 1 82 ? 41.254 -6.243 -21.547 1.00 64.88 82 ILE A O 1
ATOM 633 N N . GLN A 1 83 ? 41.493 -4.285 -22.611 1.00 51.50 83 GLN A N 1
ATOM 634 C CA . GLN A 1 83 ? 42.414 -4.759 -23.656 1.00 51.50 83 GLN A CA 1
ATOM 635 C C . GLN A 1 83 ? 43.683 -5.478 -23.144 1.00 51.50 83 GLN A C 1
ATOM 637 O O . GLN A 1 83 ? 44.215 -6.300 -23.881 1.00 51.50 83 GLN A O 1
ATOM 642 N N . ASP A 1 84 ? 44.114 -5.248 -21.896 1.00 47.66 84 ASP A N 1
ATOM 643 C CA . ASP A 1 84 ? 45.303 -5.881 -21.289 1.00 47.66 84 ASP A CA 1
ATOM 644 C C . ASP A 1 84 ? 44.967 -6.942 -20.210 1.00 47.66 84 ASP A C 1
ATOM 646 O O . ASP A 1 84 ? 45.838 -7.370 -19.452 1.00 47.66 84 ASP A O 1
ATOM 650 N N . GLY A 1 85 ? 43.704 -7.385 -20.123 1.00 51.31 85 GLY A N 1
ATOM 651 C CA . GLY A 1 85 ? 43.242 -8.416 -19.184 1.00 51.31 85 GLY A CA 1
ATOM 652 C C . GLY A 1 85 ? 41.838 -8.159 -18.622 1.00 51.31 85 GLY A C 1
ATOM 653 O O . GLY A 1 85 ? 41.262 -7.083 -18.775 1.00 51.31 85 GLY A O 1
ATOM 654 N N . GLN A 1 86 ? 41.270 -9.155 -17.937 1.00 48.06 86 GLN A N 1
ATOM 655 C CA . GLN A 1 86 ? 40.020 -8.988 -17.188 1.00 48.06 86 GLN A CA 1
ATOM 656 C C . GLN A 1 86 ? 40.326 -8.328 -15.843 1.00 48.06 86 GLN A C 1
ATOM 658 O O . GLN A 1 86 ? 40.997 -8.927 -15.000 1.00 48.06 86 GLN A O 1
ATOM 663 N N . TYR A 1 87 ? 39.826 -7.111 -15.620 1.00 50.03 87 TYR A N 1
ATOM 664 C CA . TYR A 1 87 ? 39.848 -6.535 -14.280 1.00 50.03 87 TYR A CA 1
ATOM 665 C C . TYR A 1 87 ? 38.579 -6.955 -13.548 1.00 50.03 87 TYR A C 1
ATOM 667 O O . TYR A 1 87 ? 37.453 -6.722 -13.998 1.00 50.03 87 TYR A O 1
ATOM 675 N N . LYS A 1 88 ? 38.771 -7.551 -12.368 1.00 49.47 88 LYS A N 1
ATOM 676 C CA . LYS A 1 88 ? 37.709 -7.612 -11.367 1.00 49.47 88 LYS A CA 1
ATOM 677 C C . LYS A 1 88 ? 37.373 -6.173 -11.007 1.00 49.47 88 LYS A C 1
ATOM 679 O O . LYS A 1 88 ? 38.277 -5.405 -10.682 1.00 49.47 88 LYS A O 1
ATOM 684 N N . ILE A 1 89 ? 36.100 -5.807 -11.096 1.00 44.12 89 ILE A N 1
ATOM 685 C CA . ILE A 1 89 ? 35.636 -4.512 -10.601 1.00 44.12 89 ILE A CA 1
ATOM 686 C C . ILE A 1 89 ? 36.036 -4.471 -9.118 1.00 44.12 89 ILE A C 1
ATOM 688 O O . ILE A 1 89 ? 35.598 -5.359 -8.380 1.00 44.12 89 ILE A O 1
ATOM 692 N N . PRO A 1 90 ? 36.901 -3.544 -8.659 1.00 41.19 90 PRO A N 1
ATOM 693 C CA . PRO A 1 90 ? 37.187 -3.436 -7.242 1.00 41.19 90 PRO A CA 1
ATOM 694 C C . PRO A 1 90 ? 35.911 -2.936 -6.567 1.00 41.19 90 PRO A C 1
ATOM 696 O O . PRO A 1 90 ? 35.569 -1.757 -6.608 1.00 41.19 90 PRO A O 1
ATOM 699 N N . LEU A 1 91 ? 35.181 -3.892 -6.001 1.00 40.53 91 LEU A N 1
ATOM 700 C CA . LEU A 1 91 ? 34.074 -3.677 -5.094 1.00 40.53 91 LEU A CA 1
ATOM 701 C C . LEU A 1 91 ? 34.649 -2.990 -3.862 1.00 40.53 91 LEU A C 1
ATOM 703 O O . LEU A 1 91 ? 35.523 -3.539 -3.189 1.00 40.53 91 LEU A O 1
ATOM 707 N N . ASN A 1 92 ? 34.133 -1.816 -3.520 1.00 29.39 92 ASN A N 1
ATOM 708 C CA . ASN A 1 92 ? 34.147 -1.437 -2.120 1.00 29.39 92 ASN A CA 1
ATOM 709 C C . ASN A 1 92 ? 33.123 -2.324 -1.402 1.00 29.39 92 ASN A C 1
ATOM 711 O O . ASN A 1 92 ? 31.955 -1.963 -1.317 1.00 29.39 92 ASN A O 1
ATOM 715 N N . THR A 1 93 ? 33.558 -3.532 -1.056 1.00 30.69 93 THR A N 1
ATOM 716 C CA . THR A 1 93 ? 33.573 -4.128 0.285 1.00 30.69 93 THR A CA 1
ATOM 717 C C . THR A 1 93 ? 34.162 -5.532 0.147 1.00 30.69 93 THR A C 1
ATOM 719 O O . THR A 1 93 ? 33.936 -6.224 -0.845 1.00 30.69 93 THR A O 1
ATOM 722 N N . ASP A 1 94 ? 34.986 -5.921 1.114 1.00 26.94 94 ASP A N 1
ATOM 723 C CA . ASP A 1 94 ? 35.677 -7.205 1.190 1.00 26.94 94 ASP A CA 1
ATOM 724 C C . ASP A 1 94 ? 34.853 -8.385 0.654 1.00 26.94 94 ASP A C 1
ATOM 726 O O . ASP A 1 94 ? 33.747 -8.642 1.120 1.00 26.94 94 ASP A O 1
ATOM 730 N N . ALA A 1 95 ? 35.427 -9.104 -0.315 1.00 28.38 95 ALA A N 1
ATOM 731 C CA . ALA A 1 95 ? 35.136 -10.496 -0.647 1.00 28.38 95 ALA A CA 1
ATOM 732 C C . ALA A 1 95 ? 33.735 -11.007 -0.245 1.00 28.38 95 ALA A C 1
ATOM 734 O O . ALA A 1 95 ? 33.591 -11.769 0.714 1.00 28.38 95 ALA A O 1
ATOM 735 N N . LEU A 1 96 ? 32.707 -10.686 -1.034 1.00 28.59 96 LEU A N 1
ATOM 736 C CA . LEU A 1 96 ? 31.468 -11.460 -1.020 1.00 28.59 96 LEU A CA 1
ATOM 737 C C . LEU A 1 96 ? 31.725 -12.821 -1.683 1.00 28.59 96 LEU A C 1
ATOM 739 O O . LEU A 1 96 ? 31.345 -13.086 -2.820 1.00 28.59 96 LEU A O 1
ATOM 743 N N . ASN A 1 97 ? 32.337 -13.725 -0.917 1.00 29.28 97 ASN A N 1
ATOM 744 C CA . ASN A 1 97 ? 31.874 -15.102 -0.917 1.00 29.28 97 ASN A CA 1
ATOM 745 C C . ASN A 1 97 ? 30.420 -15.049 -0.446 1.00 29.28 97 ASN A C 1
ATOM 747 O O . ASN A 1 97 ? 30.150 -15.111 0.754 1.00 29.28 97 ASN A O 1
ATOM 751 N N . VAL A 1 98 ? 29.481 -14.893 -1.380 1.00 29.30 98 VAL A N 1
ATOM 752 C CA . VAL A 1 98 ? 28.067 -15.115 -1.089 1.00 29.30 98 VAL A CA 1
ATOM 753 C C . VAL A 1 98 ? 27.922 -16.611 -0.834 1.00 29.30 98 VAL A C 1
ATOM 755 O O . VAL A 1 98 ? 27.636 -17.402 -1.730 1.00 29.30 98 VAL A O 1
ATOM 758 N N . SER A 1 99 ? 28.178 -17.032 0.406 1.00 27.91 99 SER A N 1
ATOM 759 C CA . SER A 1 99 ? 27.587 -18.266 0.895 1.00 27.91 99 SER A CA 1
ATOM 760 C C . SER A 1 99 ? 26.080 -18.089 0.721 1.00 27.91 99 SER A C 1
ATOM 762 O O . SER A 1 99 ? 25.529 -17.087 1.177 1.00 27.91 99 SER A O 1
ATOM 764 N N . GLN A 1 100 ? 25.443 -19.026 0.024 1.00 34.78 100 GLN A N 1
ATOM 765 C CA . GLN A 1 100 ? 24.028 -19.055 -0.384 1.00 34.78 100 GLN A CA 1
ATOM 766 C C . GLN A 1 100 ? 22.988 -18.785 0.729 1.00 34.78 100 GLN A C 1
ATOM 768 O O . GLN A 1 100 ? 21.794 -18.847 0.473 1.00 34.78 100 GLN A O 1
ATOM 773 N N . ALA A 1 101 ? 23.412 -18.523 1.964 1.00 29.88 101 ALA A N 1
ATOM 774 C CA . ALA A 1 101 ? 22.576 -18.475 3.152 1.00 29.88 101 ALA A CA 1
ATOM 775 C C . ALA A 1 101 ? 22.471 -17.090 3.816 1.00 29.88 101 ALA A C 1
ATOM 777 O O . ALA A 1 101 ? 21.885 -16.998 4.893 1.00 29.88 101 ALA A O 1
ATOM 778 N N . GLN A 1 102 ? 23.023 -16.013 3.246 1.00 33.47 102 GLN A N 1
ATOM 779 C CA . GLN A 1 102 ? 22.968 -14.697 3.891 1.00 33.47 102 GLN A CA 1
ATOM 780 C C . GLN A 1 102 ? 22.591 -13.584 2.905 1.00 33.47 102 GLN A C 1
ATOM 782 O O . GLN A 1 102 ? 23.400 -13.164 2.088 1.00 33.47 102 GLN A O 1
ATOM 787 N N . VAL A 1 103 ? 21.361 -13.088 3.098 1.00 33.38 103 VAL A N 1
ATOM 788 C CA . VAL A 1 103 ? 20.746 -11.879 2.522 1.00 33.38 103 VAL A CA 1
ATOM 789 C C . VAL A 1 103 ? 20.153 -12.043 1.110 1.00 33.38 103 VAL A C 1
ATOM 791 O O . VAL A 1 103 ? 20.609 -11.445 0.142 1.00 33.38 103 VAL A O 1
ATOM 794 N N . GLU A 1 104 ? 19.045 -12.784 1.002 1.00 35.84 104 GLU A N 1
ATOM 795 C CA . GLU A 1 104 ? 17.985 -12.390 0.061 1.00 35.84 104 GLU A CA 1
ATOM 796 C C . GLU A 1 104 ? 17.376 -11.085 0.603 1.00 35.84 104 GLU A C 1
ATOM 798 O O . GLU A 1 104 ? 16.427 -11.100 1.389 1.00 35.84 104 GLU A O 1
ATOM 803 N N . ASP A 1 105 ? 17.982 -9.941 0.280 1.00 43.44 105 ASP A N 1
ATOM 804 C CA . ASP A 1 105 ? 17.339 -8.648 0.506 1.00 43.44 105 ASP A CA 1
ATOM 805 C C . ASP A 1 105 ? 16.053 -8.636 -0.321 1.00 43.44 105 ASP A C 1
ATOM 807 O O . ASP A 1 105 ? 16.097 -8.521 -1.547 1.00 43.44 105 ASP A O 1
ATOM 811 N N . LEU A 1 106 ? 14.910 -8.787 0.355 1.00 50.69 106 LEU A N 1
ATOM 812 C CA . LEU A 1 106 ? 13.598 -8.763 -0.283 1.00 50.69 106 LEU A CA 1
ATOM 813 C C . LEU A 1 106 ? 13.480 -7.504 -1.152 1.00 50.69 106 LEU A C 1
ATOM 815 O O . LEU A 1 106 ? 13.577 -6.373 -0.659 1.00 50.69 106 LEU A O 1
ATOM 819 N N . ILE A 1 107 ? 13.259 -7.687 -2.450 1.00 69.19 107 ILE A N 1
ATOM 820 C CA . ILE A 1 107 ? 13.159 -6.585 -3.402 1.00 69.19 107 ILE A CA 1
ATOM 821 C C . ILE A 1 107 ? 11.759 -5.963 -3.264 1.00 69.19 107 ILE A C 1
ATOM 823 O O . ILE A 1 107 ? 10.811 -6.393 -3.916 1.00 69.19 107 ILE A O 1
ATOM 827 N N . ASP A 1 108 ? 11.621 -4.958 -2.388 1.00 74.00 108 ASP A N 1
ATOM 828 C CA . ASP A 1 108 ? 10.416 -4.116 -2.247 1.00 74.00 108 ASP A CA 1
ATOM 829 C C . ASP A 1 108 ? 10.552 -2.852 -3.115 1.00 74.00 108 ASP A C 1
ATOM 831 O O . ASP A 1 108 ? 11.426 -2.002 -2.897 1.00 74.00 108 ASP A O 1
ATOM 835 N N . ILE A 1 109 ? 9.701 -2.733 -4.138 1.00 81.62 109 ILE A N 1
ATOM 836 C CA . ILE A 1 109 ? 9.724 -1.640 -5.110 1.00 81.62 109 ILE A CA 1
ATOM 837 C C . ILE A 1 109 ? 8.408 -0.867 -5.079 1.00 81.62 109 ILE A C 1
ATOM 839 O O . ILE A 1 109 ? 7.348 -1.369 -5.440 1.00 81.62 109 ILE A O 1
ATOM 843 N N . GLY A 1 110 ? 8.508 0.428 -4.775 1.00 84.25 110 GLY A N 1
ATOM 844 C CA . GLY A 1 110 ? 7.437 1.394 -5.019 1.00 84.25 110 GLY A CA 1
ATOM 845 C C . GLY A 1 110 ? 7.442 1.947 -6.449 1.00 84.25 110 GLY A C 1
ATOM 846 O O . GLY A 1 110 ? 8.463 2.500 -6.888 1.00 84.25 110 GLY A O 1
ATOM 847 N N . LEU A 1 111 ? 6.290 1.869 -7.117 1.00 90.06 111 LEU A N 1
ATOM 848 C CA . LEU A 1 111 ? 5.950 2.440 -8.421 1.00 90.06 111 LEU A CA 1
ATOM 849 C C . LEU A 1 111 ? 4.845 3.496 -8.268 1.00 90.06 111 LEU A C 1
ATOM 851 O O . LEU A 1 111 ? 3.851 3.294 -7.577 1.00 90.06 111 LEU A O 1
ATOM 855 N N . SER A 1 112 ? 5.035 4.640 -8.912 1.00 90.62 112 SER A N 1
ATOM 856 C CA . SER A 1 112 ? 4.121 5.787 -8.917 1.00 90.62 112 SER A CA 1
ATOM 857 C C . SER A 1 112 ? 4.368 6.632 -10.170 1.00 90.62 112 SER A C 1
ATOM 859 O O . SER A 1 112 ? 5.455 6.521 -10.750 1.00 90.62 112 SER A O 1
ATOM 861 N N . PRO A 1 113 ? 3.458 7.541 -10.565 1.00 90.81 113 PRO A N 1
ATOM 862 C CA . PRO A 1 113 ? 3.690 8.434 -11.701 1.00 90.81 113 PRO A CA 1
ATOM 863 C C . PRO A 1 113 ? 5.032 9.185 -11.635 1.00 90.81 113 PRO A C 1
ATOM 865 O O . PRO A 1 113 ? 5.641 9.467 -12.663 1.00 90.81 113 PRO A O 1
ATOM 868 N N . ARG A 1 114 ? 5.536 9.471 -10.424 1.00 85.25 114 ARG A N 1
ATOM 869 C CA . ARG A 1 114 ? 6.816 10.169 -10.210 1.00 85.25 114 ARG A CA 1
ATOM 870 C C . ARG A 1 114 ? 8.057 9.374 -10.604 1.00 85.25 114 ARG A C 1
ATOM 872 O O . ARG A 1 114 ? 9.068 9.986 -10.919 1.00 85.25 114 ARG A O 1
ATOM 879 N N . ASN A 1 115 ? 8.025 8.048 -10.501 1.00 80.56 115 ASN A N 1
ATOM 880 C CA . ASN A 1 115 ? 9.220 7.209 -10.653 1.00 80.56 115 ASN A CA 1
ATOM 881 C C . ASN A 1 115 ? 9.052 6.067 -11.661 1.00 80.56 115 ASN A C 1
ATOM 883 O O . ASN A 1 115 ? 10.011 5.346 -11.913 1.00 80.56 115 ASN A O 1
ATOM 887 N N . PHE A 1 116 ? 7.862 5.896 -12.236 1.00 86.88 116 PHE A N 1
ATOM 888 C CA . PHE A 1 116 ? 7.583 4.800 -13.155 1.00 86.88 116 PHE A CA 1
ATOM 889 C C . PHE A 1 116 ? 8.501 4.839 -14.386 1.00 86.88 116 PHE A C 1
ATOM 891 O O . PHE A 1 116 ? 9.138 3.838 -14.702 1.00 86.88 116 PHE A O 1
ATOM 898 N N . GLN A 1 117 ? 8.667 6.011 -15.010 1.00 82.56 117 GLN A N 1
ATOM 899 C CA . GLN A 1 117 ? 9.510 6.151 -16.206 1.00 82.56 117 GLN A CA 1
ATOM 900 C C . GLN A 1 117 ? 10.985 5.844 -15.950 1.00 82.56 117 GLN A C 1
ATOM 902 O O . GLN A 1 117 ? 11.624 5.210 -16.783 1.00 82.56 117 GLN A O 1
ATOM 907 N N . SER A 1 118 ? 11.529 6.270 -14.807 1.00 75.75 118 SER A N 1
ATOM 908 C CA . SER A 1 118 ? 12.934 6.010 -14.485 1.00 75.75 118 SER A CA 1
ATOM 909 C C . SER A 1 118 ? 13.174 4.567 -14.059 1.00 75.75 118 SER A C 1
ATOM 911 O O . SER A 1 118 ? 14.253 4.043 -14.298 1.00 75.75 118 SER A O 1
ATOM 913 N N . LYS A 1 119 ? 12.178 3.905 -13.456 1.00 73.50 119 LYS A N 1
ATOM 914 C CA . LYS A 1 119 ? 12.327 2.538 -12.951 1.00 73.50 119 LYS A CA 1
ATOM 915 C C . LYS A 1 119 ? 12.027 1.453 -13.982 1.00 73.50 119 LYS A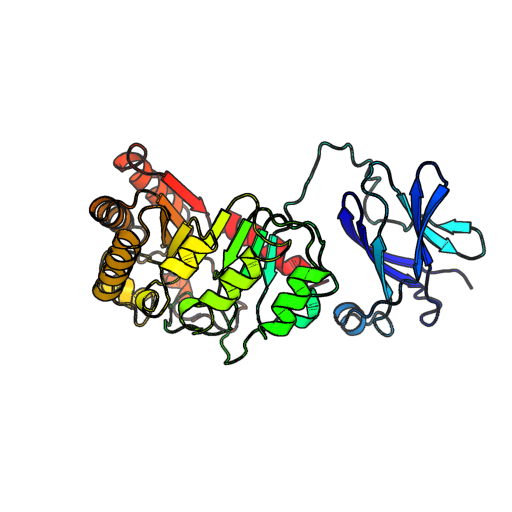 C 1
ATOM 917 O O . LYS A 1 119 ? 12.638 0.396 -13.906 1.00 73.50 119 LYS A O 1
ATOM 922 N N . LYS A 1 120 ? 11.140 1.679 -14.957 1.00 72.44 120 LYS A N 1
ATOM 923 C CA . LYS A 1 120 ? 10.619 0.600 -15.825 1.00 72.44 120 LYS A CA 1
ATOM 924 C C . LYS A 1 120 ? 11.681 -0.233 -16.568 1.00 72.44 120 LYS A C 1
ATOM 926 O O . LYS A 1 120 ? 11.409 -1.383 -16.887 1.00 72.44 120 LYS A O 1
ATOM 931 N N . ASN A 1 121 ? 12.884 0.309 -16.787 1.00 68.38 121 ASN A N 1
ATOM 932 C CA . ASN A 1 121 ? 13.970 -0.356 -17.522 1.00 68.38 121 ASN A CA 1
ATOM 933 C C . ASN A 1 121 ? 15.135 -0.861 -16.650 1.00 68.38 121 ASN A C 1
ATOM 935 O O . ASN A 1 121 ? 16.043 -1.487 -17.184 1.00 68.38 121 ASN A O 1
ATOM 939 N N . ILE A 1 122 ? 15.145 -0.573 -15.346 1.00 58.84 122 ILE A N 1
ATOM 940 C CA . ILE A 1 122 ? 16.307 -0.810 -14.461 1.00 58.84 122 ILE A CA 1
ATOM 941 C C . ILE A 1 122 ? 15.971 -1.681 -13.248 1.00 58.84 122 ILE A C 1
ATOM 943 O O . ILE A 1 122 ? 16.753 -1.760 -12.306 1.00 58.84 122 ILE A O 1
ATOM 947 N N . LEU A 1 123 ? 14.777 -2.270 -13.206 1.00 65.50 123 LEU A N 1
ATOM 948 C CA . LEU A 1 123 ? 14.366 -3.084 -12.071 1.00 65.50 123 LEU A CA 1
ATOM 949 C C . LEU A 1 123 ? 14.798 -4.544 -12.246 1.00 65.50 123 LEU A C 1
ATOM 951 O O . LEU A 1 123 ? 14.774 -5.062 -13.367 1.00 65.50 123 LEU A O 1
ATOM 955 N N . PRO A 1 124 ? 15.128 -5.227 -11.136 1.00 65.12 124 PRO A N 1
ATOM 956 C CA . PRO A 1 124 ? 15.168 -6.680 -11.100 1.00 65.12 124 PRO A CA 1
ATOM 957 C C . PRO A 1 124 ? 13.854 -7.246 -11.635 1.00 65.12 124 PRO A C 1
ATOM 959 O O . PRO A 1 124 ? 12.783 -6.727 -11.321 1.00 65.12 124 PRO A O 1
ATOM 962 N N . ARG A 1 125 ? 13.927 -8.307 -12.440 1.00 76.00 125 ARG A N 1
ATOM 963 C CA . ARG A 1 125 ? 12.723 -8.910 -13.037 1.00 76.00 125 ARG A CA 1
ATOM 964 C C . ARG A 1 125 ? 11.971 -9.825 -12.072 1.00 76.00 125 ARG A C 1
ATOM 966 O O . ARG A 1 125 ? 10.752 -9.951 -12.178 1.00 76.00 125 ARG A O 1
ATOM 973 N N . ALA A 1 126 ? 12.679 -10.448 -11.132 1.00 79.50 126 ALA A N 1
ATOM 974 C CA . ALA A 1 126 ? 12.091 -11.170 -10.009 1.00 79.50 126 ALA A CA 1
ATOM 975 C C . ALA A 1 126 ? 11.985 -10.220 -8.812 1.00 79.50 126 ALA A C 1
ATOM 977 O O . ALA A 1 126 ? 12.993 -9.680 -8.365 1.00 79.50 126 ALA A O 1
ATOM 978 N N . ILE A 1 127 ? 10.766 -9.978 -8.332 1.00 82.19 127 ILE A N 1
ATOM 979 C CA . ILE A 1 127 ? 10.477 -8.947 -7.334 1.00 82.19 127 ILE A CA 1
ATOM 980 C C . ILE A 1 127 ? 9.691 -9.564 -6.176 1.00 82.19 127 ILE A C 1
ATOM 982 O O . ILE A 1 127 ? 8.694 -10.250 -6.390 1.00 82.19 127 ILE A O 1
ATOM 986 N N . ASP A 1 128 ? 10.075 -9.294 -4.932 1.00 80.12 128 ASP A N 1
ATOM 987 C CA . ASP A 1 128 ? 9.330 -9.808 -3.781 1.00 80.12 128 ASP A CA 1
ATOM 988 C C . ASP A 1 128 ? 8.050 -9.031 -3.534 1.00 80.12 128 ASP A C 1
ATOM 990 O O . ASP A 1 128 ? 7.005 -9.633 -3.293 1.00 80.12 128 ASP A O 1
ATOM 994 N N . ILE A 1 129 ? 8.120 -7.698 -3.584 1.00 84.62 129 ILE A N 1
ATOM 995 C CA . ILE A 1 129 ? 6.973 -6.829 -3.334 1.00 84.62 129 ILE A CA 1
ATOM 996 C C . ILE A 1 129 ? 6.949 -5.695 -4.356 1.00 84.62 129 ILE A C 1
ATOM 998 O O . ILE A 1 129 ? 7.883 -4.900 -4.436 1.00 84.62 129 ILE A O 1
ATOM 1002 N N . ILE A 1 130 ? 5.849 -5.568 -5.098 1.00 90.69 130 ILE A N 1
ATOM 1003 C CA . ILE A 1 130 ? 5.543 -4.350 -5.857 1.00 90.69 130 ILE A CA 1
ATOM 1004 C C . ILE A 1 130 ? 4.471 -3.564 -5.111 1.00 90.69 130 ILE A C 1
ATOM 1006 O O . ILE A 1 130 ? 3.404 -4.092 -4.808 1.00 90.69 130 ILE A O 1
ATOM 1010 N N . ARG A 1 131 ? 4.731 -2.280 -4.860 1.00 92.25 131 ARG A N 1
ATOM 1011 C CA . ARG A 1 131 ? 3.749 -1.316 -4.350 1.00 92.25 131 ARG A CA 1
ATOM 1012 C C . ARG A 1 131 ? 3.427 -0.307 -5.441 1.00 92.25 131 ARG A C 1
ATOM 1014 O O . ARG A 1 131 ? 4.302 0.456 -5.833 1.00 92.25 131 ARG A O 1
ATOM 1021 N N . LEU A 1 132 ? 2.191 -0.279 -5.918 1.00 95.56 132 LEU A N 1
ATOM 1022 C CA . LEU A 1 132 ? 1.755 0.577 -7.018 1.00 95.56 132 LEU A CA 1
ATOM 1023 C C . LEU A 1 132 ? 0.763 1.633 -6.536 1.00 95.56 132 LEU A C 1
ATOM 1025 O O . LEU A 1 132 ? -0.354 1.302 -6.154 1.00 95.56 132 LEU A O 1
ATOM 1029 N N . ASP A 1 133 ? 1.117 2.907 -6.652 1.00 96.19 133 ASP A N 1
ATOM 1030 C CA . ASP A 1 133 ? 0.146 4.001 -6.654 1.00 96.19 133 ASP A CA 1
ATOM 1031 C C . ASP A 1 133 ? -0.120 4.391 -8.127 1.00 96.19 133 ASP A C 1
ATOM 1033 O O . ASP A 1 133 ? 0.758 4.984 -8.751 1.00 96.19 133 ASP A O 1
ATOM 1037 N N . PRO A 1 134 ? -1.284 4.066 -8.732 1.00 96.31 134 PRO A N 1
ATOM 1038 C CA . PRO A 1 134 ? -1.538 4.334 -10.159 1.00 96.31 134 PRO A CA 1
ATOM 1039 C C . PRO A 1 134 ? -1.721 5.829 -10.475 1.00 96.31 134 PRO A C 1
ATOM 1041 O O . PRO A 1 134 ? -1.606 6.255 -11.625 1.00 96.31 134 PRO A O 1
ATOM 1044 N N . ASN A 1 135 ? -1.987 6.633 -9.444 1.00 96.19 135 ASN A N 1
ATOM 1045 C CA . ASN A 1 135 ? -2.181 8.074 -9.509 1.00 96.19 135 ASN A CA 1
ATOM 1046 C C . ASN A 1 135 ? -1.445 8.775 -8.359 1.00 96.19 135 ASN A C 1
ATOM 1048 O O . ASN A 1 135 ? -1.132 8.154 -7.345 1.00 96.19 135 ASN A O 1
ATOM 1052 N N . ASP A 1 136 ? -1.220 10.080 -8.505 1.00 93.50 136 ASP A N 1
ATOM 1053 C CA . ASP A 1 136 ? -0.572 10.932 -7.503 1.00 93.50 136 ASP A CA 1
ATOM 1054 C C . ASP A 1 136 ? -1.565 11.756 -6.663 1.00 93.50 136 ASP A C 1
ATOM 1056 O O . ASP A 1 136 ? -1.244 12.860 -6.225 1.00 93.50 136 ASP A O 1
ATOM 1060 N N . ASN A 1 137 ? -2.790 11.277 -6.431 1.00 95.38 137 ASN A N 1
ATOM 1061 C CA . ASN A 1 137 ? -3.825 12.076 -5.779 1.00 95.38 137 ASN A CA 1
ATOM 1062 C C . ASN A 1 137 ? -4.578 11.325 -4.666 1.00 95.38 137 ASN A C 1
ATOM 1064 O O . ASN A 1 137 ? -4.503 10.112 -4.485 1.00 95.38 137 ASN A O 1
ATOM 1068 N N . CYS A 1 138 ? -5.291 12.088 -3.840 1.00 96.00 138 CYS A N 1
ATOM 1069 C CA . CYS A 1 138 ? -6.096 11.558 -2.751 1.00 96.00 138 CYS A CA 1
ATOM 1070 C C . CYS A 1 138 ? -7.261 12.502 -2.421 1.00 96.00 138 CYS A C 1
ATOM 1072 O O . CYS A 1 138 ? -7.108 13.727 -2.359 1.00 96.00 138 CYS A O 1
ATOM 1074 N N . ASN A 1 139 ? -8.433 11.930 -2.144 1.00 95.81 139 ASN A N 1
ATOM 1075 C CA . ASN A 1 139 ? -9.630 12.668 -1.733 1.00 95.81 139 ASN A CA 1
ATOM 1076 C C . ASN A 1 139 ? -9.637 13.063 -0.242 1.00 95.81 139 ASN A C 1
ATOM 1078 O O . ASN A 1 139 ? -10.495 13.837 0.168 1.00 95.81 139 ASN A O 1
ATOM 1082 N N . LEU A 1 140 ? -8.691 12.571 0.560 1.00 95.88 140 LEU A N 1
ATOM 1083 C CA . LEU A 1 140 ? -8.519 12.937 1.972 1.00 95.88 140 LEU A CA 1
ATOM 1084 C C . LEU A 1 140 ? -7.384 13.938 2.159 1.00 95.88 140 LEU A C 1
ATOM 1086 O O . LEU A 1 140 ? -6.553 14.087 1.270 1.00 95.88 140 LEU A O 1
ATOM 1090 N N . ARG A 1 141 ? -7.317 14.640 3.290 1.00 93.88 141 ARG A N 1
ATOM 1091 C CA . ARG A 1 141 ? -6.254 15.613 3.617 1.00 93.88 141 ARG A CA 1
ATOM 1092 C C . ARG A 1 141 ? -5.726 15.336 5.026 1.00 93.88 141 ARG A C 1
ATOM 1094 O O . ARG A 1 141 ? -5.973 16.104 5.949 1.00 93.88 141 ARG A O 1
ATOM 1101 N N . CYS A 1 142 ? -5.071 14.187 5.197 1.00 94.75 142 CYS A N 1
ATOM 1102 C CA . CYS A 1 142 ? -4.581 13.769 6.507 1.00 94.75 142 CYS A CA 1
ATOM 1103 C C . CYS A 1 142 ? -3.505 14.722 7.031 1.00 94.75 142 CYS A C 1
ATOM 1105 O O . CYS A 1 142 ? -2.621 15.141 6.287 1.00 94.75 142 CYS A O 1
ATOM 1107 N N . VAL A 1 143 ? -3.553 15.000 8.327 1.00 94.31 143 VAL A N 1
ATOM 1108 C CA . VAL A 1 143 ? -2.705 16.003 8.991 1.00 94.31 143 VAL A CA 1
ATOM 1109 C C . VAL A 1 143 ? -1.248 15.556 9.129 1.00 94.31 143 VAL A C 1
ATOM 1111 O O . VAL A 1 143 ? -0.359 16.381 9.279 1.00 94.31 143 VAL A O 1
ATOM 1114 N N . TYR A 1 144 ? -1.007 14.249 9.019 1.00 89.31 144 TYR A N 1
ATOM 1115 C CA . TYR A 1 144 ? 0.310 13.607 9.026 1.00 89.31 144 TYR A CA 1
ATOM 1116 C C . TYR A 1 144 ? 0.772 13.170 7.618 1.00 89.31 144 TYR A C 1
ATOM 1118 O O . TYR A 1 144 ? 1.689 12.358 7.466 1.00 89.31 144 TYR A O 1
ATOM 1126 N N . CYS A 1 145 ? 0.102 13.634 6.556 1.00 90.50 145 CYS A N 1
ATOM 1127 C CA . CYS A 1 145 ? 0.410 13.225 5.186 1.00 90.50 145 CYS A CA 1
ATOM 1128 C C . CYS A 1 145 ? 1.710 13.870 4.688 1.00 90.50 145 CYS A C 1
ATOM 1130 O O . CYS A 1 145 ? 1.814 15.088 4.626 1.00 90.50 145 CYS A O 1
ATOM 1132 N N . HIS A 1 146 ? 2.655 13.045 4.234 1.00 85.56 146 HIS A N 1
ATOM 1133 C CA . HIS A 1 146 ? 3.928 13.489 3.646 1.00 85.56 146 HIS A CA 1
ATOM 1134 C C . HIS A 1 146 ? 3.943 13.422 2.105 1.00 85.56 146 HIS A C 1
ATOM 1136 O O . HIS A 1 146 ? 4.951 13.736 1.469 1.00 85.56 146 HIS A O 1
ATOM 1142 N N . ASN A 1 147 ? 2.848 12.955 1.498 1.00 86.19 147 ASN A N 1
ATOM 1143 C CA . ASN A 1 147 ? 2.803 12.595 0.084 1.00 86.19 147 ASN A CA 1
ATOM 1144 C C . ASN A 1 147 ? 2.391 13.779 -0.800 1.00 86.19 147 ASN A C 1
ATOM 1146 O O . ASN A 1 147 ? 1.295 14.326 -0.656 1.00 86.19 147 ASN A O 1
ATOM 1150 N N . PHE A 1 148 ? 3.279 14.138 -1.731 1.00 86.06 148 PHE A N 1
ATOM 1151 C CA . PHE A 1 148 ? 3.069 15.169 -2.751 1.00 86.06 148 PHE A CA 1
ATOM 1152 C C . PHE A 1 148 ? 1.948 14.792 -3.717 1.00 86.06 148 PHE A C 1
ATOM 1154 O O . PHE A 1 148 ? 1.905 13.652 -4.167 1.00 86.06 148 PHE A O 1
ATOM 1161 N N . ARG A 1 149 ? 1.108 15.756 -4.110 1.00 91.69 149 ARG A N 1
ATOM 1162 C CA . ARG A 1 149 ? -0.054 15.492 -4.964 1.00 91.69 149 ARG A CA 1
ATOM 1163 C C . ARG A 1 149 ? 0.020 16.169 -6.316 1.00 91.69 149 ARG A C 1
ATOM 1165 O O . ARG A 1 149 ? 0.425 17.322 -6.409 1.00 91.69 149 ARG A O 1
ATOM 1172 N N . SER A 1 150 ? -0.443 15.466 -7.341 1.00 91.75 150 SER A N 1
ATOM 1173 C CA . SER A 1 150 ? -0.629 16.007 -8.684 1.00 91.75 150 SER A CA 1
ATOM 1174 C C . SER A 1 150 ? -1.718 15.248 -9.437 1.00 91.75 150 SER A C 1
ATOM 1176 O O . SER A 1 150 ? -2.236 14.243 -8.959 1.00 91.75 150 SER A O 1
ATOM 1178 N N . GLU A 1 151 ? -2.048 15.722 -10.634 1.00 93.75 151 GLU A N 1
ATOM 1179 C CA . GLU A 1 151 ? -2.976 15.048 -11.550 1.00 93.75 151 GLU A CA 1
ATOM 1180 C C . GLU A 1 151 ? -2.281 13.990 -12.420 1.00 93.75 151 GLU A C 1
ATOM 1182 O O . GLU A 1 151 ? -2.894 13.430 -13.323 1.00 93.75 151 GLU A O 1
ATOM 1187 N N . LYS A 1 152 ? -0.995 13.706 -12.168 1.00 93.06 152 LYS A N 1
ATOM 1188 C CA . LYS A 1 152 ? -0.253 12.702 -12.928 1.00 93.06 152 LYS A CA 1
ATOM 1189 C C . LYS A 1 152 ? -0.796 11.304 -12.658 1.00 93.06 152 LYS A C 1
ATOM 1191 O O . LYS A 1 152 ? -1.118 10.936 -11.525 1.00 93.06 152 LYS A O 1
ATOM 1196 N N . LEU A 1 153 ? -0.814 10.521 -13.726 1.00 96.06 153 LEU A N 1
ATOM 1197 C CA . LEU A 1 153 ? -1.281 9.147 -13.768 1.00 96.06 153 LEU A CA 1
ATOM 1198 C C . LEU A 1 153 ? -0.204 8.280 -14.416 1.00 96.06 153 LEU A C 1
ATOM 1200 O O . LEU A 1 153 ? 0.561 8.761 -15.252 1.00 96.06 153 LEU A O 1
ATOM 1204 N N . ILE A 1 154 ? -0.165 7.005 -14.045 1.00 95.31 154 ILE A N 1
ATOM 1205 C CA . ILE A 1 154 ? 0.515 5.994 -14.850 1.00 95.31 154 ILE A CA 1
ATOM 1206 C C . ILE A 1 154 ? -0.386 5.683 -16.051 1.00 95.31 154 ILE A C 1
ATOM 1208 O O . ILE A 1 154 ? -1.607 5.519 -15.908 1.00 95.31 154 ILE A O 1
ATOM 1212 N N . ASP A 1 155 ? 0.213 5.642 -17.239 1.00 96.06 155 ASP A N 1
ATOM 1213 C CA . ASP A 1 155 ? -0.472 5.173 -18.434 1.00 96.06 155 ASP A CA 1
ATOM 1214 C C . ASP A 1 155 ? -0.653 3.652 -18.366 1.00 96.06 155 ASP A C 1
ATOM 1216 O O . ASP A 1 155 ? 0.276 2.906 -18.050 1.00 96.06 155 ASP A O 1
ATOM 1220 N N . LEU A 1 156 ? -1.872 3.187 -18.637 1.00 96.19 156 LEU A N 1
ATOM 1221 C CA . LEU A 1 156 ? -2.218 1.778 -18.476 1.00 96.19 156 LEU A CA 1
ATOM 1222 C C . LEU A 1 156 ? -1.524 0.893 -19.523 1.00 96.19 156 LEU A C 1
ATOM 1224 O O . LEU A 1 156 ? -1.181 -0.251 -19.223 1.00 96.19 156 LEU A O 1
ATOM 1228 N N . SER A 1 157 ? -1.308 1.409 -20.737 1.00 95.31 157 SER A N 1
ATOM 1229 C CA . SER A 1 157 ? -0.648 0.663 -21.811 1.00 95.31 157 SER A CA 1
ATOM 1230 C C . SER A 1 157 ? 0.844 0.496 -21.528 1.00 95.31 157 SER A C 1
ATOM 1232 O O . SER A 1 157 ? 1.350 -0.624 -21.595 1.00 95.31 157 SER A O 1
ATOM 1234 N N . GLU A 1 158 ? 1.513 1.560 -21.077 1.00 94.00 158 GLU A N 1
ATOM 1235 C CA . GLU A 1 158 ? 2.916 1.494 -20.659 1.00 94.00 158 GLU A CA 1
ATOM 1236 C C . GLU A 1 158 ? 3.103 0.593 -19.434 1.00 94.00 158 GLU A C 1
ATOM 1238 O O . GLU A 1 158 ? 4.085 -0.142 -19.331 1.00 94.00 158 GLU A O 1
ATOM 1243 N N . PHE A 1 159 ? 2.156 0.621 -18.493 1.00 96.00 159 PHE A N 1
ATOM 1244 C CA . PHE A 1 159 ? 2.174 -0.276 -17.344 1.00 96.00 159 PHE A CA 1
ATOM 1245 C C . PHE A 1 159 ? 2.035 -1.742 -17.761 1.00 96.00 159 PHE A C 1
ATOM 1247 O O . PHE A 1 159 ? 2.809 -2.581 -17.300 1.00 96.00 159 PHE A O 1
ATOM 1254 N N . ARG A 1 160 ? 1.110 -2.052 -18.677 1.00 95.25 160 ARG A N 1
ATOM 1255 C CA . ARG A 1 160 ? 0.962 -3.402 -19.239 1.00 95.25 160 ARG A CA 1
ATOM 1256 C C . ARG A 1 160 ? 2.245 -3.865 -19.932 1.00 95.25 160 ARG A C 1
ATOM 1258 O O . ARG A 1 160 ? 2.661 -5.005 -19.738 1.00 95.25 160 ARG A O 1
ATOM 1265 N N . GLU A 1 161 ? 2.881 -2.997 -20.714 1.00 91.88 161 GLU A N 1
ATOM 1266 C CA . GLU A 1 161 ? 4.164 -3.294 -21.357 1.00 91.88 161 GLU A CA 1
ATOM 1267 C C . GLU A 1 161 ? 5.256 -3.593 -20.319 1.00 91.88 161 GLU A C 1
ATOM 1269 O O . GLU A 1 161 ? 5.931 -4.621 -20.414 1.00 91.88 161 GLU A O 1
ATOM 1274 N N . PHE A 1 162 ? 5.369 -2.760 -19.280 1.00 91.25 162 PHE A N 1
ATOM 1275 C CA . PHE A 1 162 ? 6.304 -2.974 -18.177 1.00 91.25 162 PHE A CA 1
ATOM 1276 C C . PHE A 1 162 ? 6.101 -4.335 -17.498 1.00 91.25 162 PHE A C 1
ATOM 1278 O O . PHE A 1 162 ? 7.076 -5.059 -17.311 1.00 91.25 162 PHE A O 1
ATOM 1285 N N . LEU A 1 163 ? 4.864 -4.726 -17.173 1.00 92.38 163 LEU A N 1
ATOM 1286 C CA . LEU A 1 163 ? 4.617 -6.028 -16.541 1.00 92.38 163 LEU A CA 1
ATOM 1287 C C . LEU A 1 163 ? 4.956 -7.208 -17.460 1.00 92.38 163 LEU A C 1
ATOM 1289 O O . LEU A 1 163 ? 5.407 -8.244 -16.983 1.00 92.38 163 LEU A O 1
ATOM 1293 N N . ASN A 1 164 ? 4.749 -7.069 -18.771 1.00 87.06 164 ASN A N 1
ATOM 1294 C CA . ASN A 1 164 ? 4.990 -8.152 -19.725 1.00 87.06 164 ASN A CA 1
ATOM 1295 C C . ASN A 1 164 ? 6.470 -8.328 -20.089 1.00 87.06 164 ASN A C 1
ATOM 1297 O O . ASN A 1 164 ? 6.904 -9.448 -20.372 1.00 87.06 164 ASN A O 1
ATOM 1301 N N . ILE A 1 165 ? 7.234 -7.232 -20.118 1.00 82.25 165 ILE A N 1
ATOM 1302 C CA . ILE A 1 165 ? 8.634 -7.225 -20.564 1.00 82.25 165 ILE A CA 1
ATOM 1303 C C . ILE A 1 165 ? 9.607 -7.184 -19.384 1.00 82.25 165 ILE A C 1
ATOM 1305 O O . ILE A 1 165 ? 10.677 -7.797 -19.454 1.00 82.25 165 ILE A O 1
ATOM 1309 N N . GLY A 1 166 ? 9.270 -6.427 -18.341 1.00 79.31 166 GLY A N 1
ATOM 1310 C CA . GLY A 1 166 ? 10.157 -6.054 -17.241 1.00 79.31 166 GLY A CA 1
ATOM 1311 C C . GLY A 1 166 ? 9.977 -6.863 -15.959 1.00 79.31 166 GLY A C 1
ATOM 1312 O O . GLY A 1 166 ? 10.778 -6.689 -15.046 1.00 79.31 166 GLY A O 1
ATOM 1313 N N . VAL A 1 167 ? 8.973 -7.741 -15.877 1.00 85.94 167 VAL A N 1
ATOM 1314 C CA . VAL A 1 167 ? 8.687 -8.529 -14.670 1.00 85.94 167 VAL A CA 1
ATOM 1315 C C . VAL A 1 167 ? 8.507 -10.003 -15.026 1.00 85.94 167 VAL A C 1
ATOM 1317 O O . VAL A 1 167 ? 7.669 -10.365 -15.849 1.00 85.94 167 VAL A O 1
ATOM 1320 N N . ASP A 1 168 ? 9.296 -10.858 -14.382 1.00 83.31 168 ASP A N 1
ATOM 1321 C CA . ASP A 1 168 ? 9.239 -12.312 -14.536 1.00 83.31 168 ASP A CA 1
ATOM 1322 C C . ASP A 1 168 ? 8.447 -12.973 -13.399 1.00 83.31 168 ASP A C 1
ATOM 1324 O O . ASP A 1 168 ? 7.747 -13.956 -13.640 1.00 83.31 168 ASP A O 1
ATOM 1328 N N . SER A 1 169 ? 8.524 -12.439 -12.174 1.00 84.56 169 SER A N 1
ATOM 1329 C CA . SER A 1 169 ? 7.762 -12.958 -11.032 1.00 84.56 169 SER A CA 1
ATOM 1330 C C . SER A 1 169 ? 7.562 -11.916 -9.939 1.00 84.56 169 SER A C 1
ATOM 1332 O O . SER A 1 169 ? 8.469 -11.128 -9.664 1.00 84.56 169 SER A O 1
ATOM 1334 N N . VAL A 1 170 ? 6.414 -11.982 -9.257 1.00 90.88 170 VAL A N 1
ATOM 1335 C CA . VAL A 1 170 ? 6.122 -11.158 -8.077 1.00 90.88 170 VAL A CA 1
ATOM 1336 C C . VAL A 1 170 ? 5.695 -12.027 -6.893 1.00 90.88 170 VAL A C 1
ATOM 1338 O O . VAL A 1 170 ? 4.846 -12.914 -7.026 1.00 90.88 170 VAL A O 1
ATOM 1341 N N . GLY A 1 171 ? 6.261 -11.775 -5.713 1.00 89.81 171 GLY A N 1
ATOM 1342 C CA . GLY A 1 171 ? 5.776 -12.349 -4.457 1.00 89.81 171 GLY A CA 1
ATOM 1343 C C . GLY A 1 171 ? 4.412 -11.768 -4.084 1.00 89.81 171 GLY A C 1
ATOM 1344 O O . GLY A 1 171 ? 3.385 -12.434 -4.199 1.00 89.81 171 GLY A O 1
ATOM 1345 N N . THR A 1 172 ? 4.407 -10.500 -3.687 1.00 90.62 172 THR A N 1
ATOM 1346 C CA . THR A 1 172 ? 3.233 -9.732 -3.271 1.00 90.62 172 THR A CA 1
ATOM 1347 C C . THR A 1 172 ? 3.056 -8.503 -4.155 1.00 90.62 172 THR A C 1
ATOM 1349 O O . THR A 1 172 ? 4.000 -7.754 -4.400 1.00 90.62 172 THR A O 1
ATOM 1352 N N . PHE A 1 173 ? 1.828 -8.246 -4.594 1.00 96.88 173 PHE A N 1
ATOM 1353 C CA . PHE A 1 173 ? 1.472 -7.027 -5.313 1.00 96.88 173 PHE A CA 1
ATOM 1354 C C . PHE A 1 173 ? 0.500 -6.217 -4.459 1.00 96.88 173 PHE A C 1
ATOM 1356 O O . PHE A 1 173 ? -0.579 -6.690 -4.116 1.00 96.88 173 PHE A O 1
ATOM 1363 N N . GLN A 1 174 ? 0.868 -4.994 -4.098 1.00 97.12 174 GLN A N 1
ATOM 1364 C CA . GLN A 1 174 ? 0.036 -4.088 -3.318 1.00 97.12 174 GLN A CA 1
ATOM 1365 C C . GLN A 1 174 ? -0.305 -2.853 -4.151 1.00 97.12 174 GLN A C 1
ATOM 1367 O O . GLN A 1 174 ? 0.575 -2.083 -4.524 1.00 97.12 174 GLN A O 1
ATOM 1372 N N . ILE A 1 175 ? -1.588 -2.623 -4.405 1.00 98.12 175 ILE A N 1
ATOM 1373 C CA . ILE A 1 175 ? -2.085 -1.389 -5.013 1.00 98.12 175 ILE A CA 1
ATOM 1374 C C . ILE A 1 175 ? -2.496 -0.423 -3.906 1.00 98.12 175 ILE A C 1
ATOM 1376 O O . ILE A 1 175 ? -3.251 -0.778 -3.001 1.00 98.12 175 ILE A O 1
ATOM 1380 N N . GLY A 1 176 ? -2.023 0.813 -4.000 1.00 91.69 176 GLY A N 1
ATOM 1381 C CA . GLY A 1 176 ? -2.139 1.824 -2.965 1.00 91.69 176 GLY A CA 1
ATOM 1382 C C . GLY A 1 176 ? -1.093 1.633 -1.871 1.00 91.69 176 GLY A C 1
ATOM 1383 O O . GLY A 1 176 ? -0.750 0.526 -1.472 1.00 91.69 176 GLY A O 1
ATOM 1384 N N . CYS A 1 177 ? -0.565 2.731 -1.358 1.00 77.06 177 CYS A N 1
ATOM 1385 C CA . CYS A 1 177 ? 0.214 2.786 -0.116 1.00 77.06 177 CYS A CA 1
ATOM 1386 C C . CYS A 1 177 ? 0.487 4.248 0.237 1.00 77.06 177 CYS A C 1
ATOM 1388 O O . CYS A 1 177 ? 0.476 4.620 1.414 1.00 77.06 177 CYS A O 1
ATOM 1390 N N . GLY A 1 178 ? 0.755 5.062 -0.788 1.00 85.06 178 GLY A N 1
ATOM 1391 C CA . GLY A 1 178 ? 0.968 6.495 -0.670 1.00 85.06 178 GLY A CA 1
ATOM 1392 C C . GLY A 1 178 ? -0.254 7.325 -1.067 1.00 85.06 178 GLY A C 1
ATOM 1393 O O . GLY A 1 178 ? -0.494 8.372 -0.460 1.00 85.06 178 GLY A O 1
ATOM 1394 N N . MET A 1 179 ? -1.030 6.864 -2.046 1.00 94.50 179 MET A N 1
ATOM 1395 C CA . MET A 1 179 ? -2.155 7.598 -2.638 1.00 94.50 179 MET A CA 1
ATOM 1396 C C . MET A 1 179 ? -3.470 6.834 -2.519 1.00 94.50 179 MET A C 1
ATOM 1398 O O . MET A 1 179 ? -3.510 5.746 -1.946 1.00 94.50 179 MET A O 1
ATOM 1402 N N . GLU A 1 180 ? -4.570 7.426 -3.002 1.00 97.38 180 GLU A N 1
ATOM 1403 C CA . GLU A 1 180 ? -5.866 6.748 -3.004 1.00 97.38 180 GLU A CA 1
ATOM 1404 C C . GLU A 1 180 ? -6.126 6.060 -4.351 1.00 97.38 180 GLU A C 1
ATOM 1406 O O . GLU A 1 180 ? -6.517 6.731 -5.312 1.00 97.38 180 GLU A O 1
ATOM 1411 N N . PRO A 1 181 ? -5.970 4.727 -4.447 1.00 97.69 181 PRO A N 1
ATOM 1412 C CA . PRO A 1 181 ? -6.186 4.024 -5.705 1.00 97.69 181 PRO A CA 1
ATOM 1413 C C . PRO A 1 181 ? -7.650 4.060 -6.156 1.00 97.69 181 PRO A C 1
ATOM 1415 O O . PRO A 1 181 ? -7.902 4.148 -7.352 1.00 97.69 181 PRO A O 1
ATOM 1418 N N . THR A 1 182 ? -8.625 4.081 -5.236 1.00 97.88 182 THR A N 1
ATOM 1419 C CA . THR A 1 182 ? -10.058 4.104 -5.603 1.00 97.88 182 THR A CA 1
ATOM 1420 C C . THR A 1 182 ? -10.532 5.448 -6.167 1.00 97.88 182 THR A C 1
ATOM 1422 O O . THR A 1 182 ? -11.687 5.569 -6.584 1.00 97.88 182 THR A O 1
ATOM 1425 N N . LEU A 1 183 ? -9.662 6.462 -6.196 1.00 96.94 183 LEU A N 1
ATOM 1426 C CA . LEU A 1 183 ? -9.915 7.718 -6.897 1.00 96.94 183 LEU A CA 1
ATOM 1427 C C . LEU A 1 183 ? -9.759 7.570 -8.419 1.00 96.94 183 LEU A C 1
ATOM 1429 O O . LEU A 1 183 ? -10.411 8.304 -9.157 1.00 96.94 183 LEU A O 1
ATOM 1433 N N . ASP A 1 184 ? -8.931 6.628 -8.878 1.00 97.44 184 ASP A N 1
ATOM 1434 C CA . ASP A 1 184 ? -8.739 6.335 -10.299 1.00 97.44 184 ASP A CA 1
ATOM 1435 C C . ASP A 1 184 ? -9.838 5.383 -10.781 1.00 97.44 184 ASP A C 1
ATOM 1437 O O . ASP A 1 184 ? -9.935 4.252 -10.308 1.00 97.44 184 ASP A O 1
ATOM 1441 N N . SER A 1 185 ? -10.670 5.824 -11.728 1.00 96.81 185 SER A N 1
ATOM 1442 C CA . SER A 1 185 ? -11.766 5.018 -12.284 1.00 96.81 185 SER A CA 1
ATOM 1443 C C . SER A 1 185 ? -11.292 3.758 -13.014 1.00 96.81 185 SER A C 1
ATOM 1445 O O . SER A 1 185 ? -12.094 2.856 -13.231 1.00 96.81 185 SER A O 1
ATOM 1447 N N . ARG A 1 186 ? -10.006 3.684 -13.379 1.00 97.75 186 ARG A N 1
ATOM 1448 C CA . ARG A 1 186 ? -9.385 2.556 -14.091 1.00 97.75 186 ARG A CA 1
ATOM 1449 C C . ARG A 1 186 ? -8.825 1.494 -13.145 1.00 97.75 186 ARG A C 1
ATOM 1451 O O . ARG A 1 186 ? -8.135 0.585 -13.592 1.00 97.75 186 ARG A O 1
ATOM 1458 N N . LEU A 1 187 ? -9.069 1.597 -11.834 1.00 98.38 187 LEU A N 1
ATOM 1459 C CA . LEU A 1 187 ? -8.521 0.668 -10.839 1.00 98.38 187 LEU A CA 1
ATOM 1460 C C . LEU A 1 187 ? -8.763 -0.803 -11.210 1.00 98.38 187 LEU A C 1
ATOM 1462 O O . LEU A 1 187 ? -7.836 -1.603 -11.127 1.00 98.38 187 LEU A O 1
ATOM 1466 N N . CYS A 1 188 ? -9.978 -1.154 -11.642 1.00 98.44 188 CYS A N 1
ATOM 1467 C CA . CYS A 1 188 ? -10.287 -2.529 -12.044 1.00 98.44 188 CYS A CA 1
ATOM 1468 C C . CYS A 1 188 ? -9.433 -2.979 -13.241 1.00 98.44 188 CYS A C 1
ATOM 1470 O O . CYS A 1 188 ? -8.940 -4.102 -13.239 1.00 98.44 188 CYS A O 1
ATOM 1472 N N . ASP A 1 189 ? -9.177 -2.089 -14.203 1.00 98.50 189 ASP A N 1
ATOM 1473 C CA . ASP A 1 189 ? -8.354 -2.396 -15.375 1.00 98.50 189 ASP A CA 1
ATOM 1474 C C . ASP A 1 189 ? -6.890 -2.646 -14.972 1.00 98.50 189 ASP A C 1
ATOM 1476 O O . ASP A 1 189 ? -6.267 -3.583 -15.460 1.00 98.50 189 ASP A O 1
ATOM 1480 N N . PHE A 1 190 ? -6.338 -1.860 -14.035 1.00 98.38 190 PHE A N 1
ATOM 1481 C CA . PHE A 1 190 ? -4.998 -2.110 -13.480 1.00 98.38 190 PHE A CA 1
ATOM 1482 C C . PHE A 1 190 ? -4.905 -3.478 -12.800 1.00 98.38 190 PHE A C 1
ATOM 1484 O O . PHE A 1 190 ? -3.918 -4.191 -12.981 1.00 98.38 190 PHE A O 1
ATOM 1491 N N . VAL A 1 191 ? -5.920 -3.837 -12.012 1.00 98.25 191 VAL A N 1
ATOM 1492 C CA . VAL A 1 191 ? -5.955 -5.111 -11.284 1.00 98.25 191 VAL A CA 1
ATOM 1493 C C . VAL A 1 191 ? -6.000 -6.289 -12.263 1.00 98.25 191 VAL A C 1
ATOM 1495 O O . VAL A 1 191 ? -5.245 -7.246 -12.097 1.00 98.25 191 VAL A O 1
ATOM 1498 N N . GLU A 1 192 ? -6.821 -6.203 -13.309 1.00 98.44 192 GLU A N 1
ATOM 1499 C CA . GLU A 1 192 ? -6.911 -7.229 -14.356 1.00 98.44 192 GLU A CA 1
ATOM 1500 C C . GLU A 1 192 ? -5.612 -7.346 -15.160 1.00 98.44 192 GLU A C 1
ATOM 1502 O O . GLU A 1 192 ? -5.105 -8.450 -15.337 1.00 98.44 192 GLU A O 1
ATOM 1507 N N . VAL A 1 193 ? -5.002 -6.219 -15.551 1.00 98.00 193 VAL A N 1
ATOM 1508 C CA . VAL A 1 193 ? -3.693 -6.199 -16.230 1.00 98.00 193 VAL A CA 1
ATOM 1509 C C . VAL A 1 193 ? -2.632 -6.941 -15.413 1.00 98.00 193 VAL A C 1
ATOM 1511 O O . VAL A 1 193 ? -1.855 -7.711 -15.975 1.00 98.00 193 VAL A O 1
ATOM 1514 N N . ILE A 1 194 ? -2.595 -6.735 -14.091 1.00 97.88 194 ILE A N 1
ATOM 1515 C CA . ILE A 1 194 ? -1.660 -7.440 -13.203 1.00 97.88 194 ILE A CA 1
ATOM 1516 C C . ILE A 1 194 ? -1.962 -8.939 -13.199 1.00 97.88 194 ILE A C 1
ATOM 1518 O O . ILE A 1 194 ? -1.047 -9.738 -13.397 1.00 97.88 194 ILE A O 1
ATOM 1522 N N . ALA A 1 195 ? -3.229 -9.315 -13.017 1.00 97.12 195 ALA A N 1
ATOM 1523 C CA . ALA A 1 195 ? -3.667 -10.706 -12.932 1.00 97.12 195 ALA A CA 1
ATOM 1524 C C . ALA A 1 195 ? -3.426 -11.514 -14.220 1.00 97.12 195 ALA A C 1
ATOM 1526 O O . ALA A 1 195 ? -3.167 -12.716 -14.150 1.00 97.12 195 ALA A O 1
ATOM 1527 N N . GLU A 1 196 ? -3.498 -10.862 -15.381 1.00 96.00 196 GLU A N 1
ATOM 1528 C CA . GLU A 1 196 ? -3.252 -11.453 -16.703 1.00 96.00 196 GLU A CA 1
ATOM 1529 C C . GLU A 1 196 ? -1.760 -11.549 -17.063 1.00 96.00 196 GLU A C 1
ATOM 1531 O O . GLU A 1 196 ? -1.391 -12.257 -18.001 1.00 96.00 196 GLU A O 1
ATOM 1536 N N . SER A 1 197 ? -0.896 -10.823 -16.351 1.00 94.25 197 SER A N 1
ATOM 1537 C CA . SER A 1 197 ? 0.535 -10.726 -16.655 1.00 94.25 197 SER A CA 1
ATOM 1538 C C . SER A 1 197 ? 1.385 -11.755 -15.899 1.00 94.25 197 SER A C 1
ATOM 1540 O O . SER A 1 197 ? 0.943 -12.396 -14.944 1.00 94.25 197 SER A O 1
ATOM 1542 N N . LYS A 1 198 ? 2.672 -11.847 -16.261 1.00 84.88 198 LYS A N 1
ATOM 1543 C CA . LYS A 1 198 ? 3.684 -12.591 -15.483 1.00 84.88 198 LYS A CA 1
ATOM 1544 C C . LYS A 1 198 ? 3.917 -12.013 -14.083 1.00 84.88 198 LYS A C 1
ATOM 1546 O O . LYS A 1 198 ? 4.428 -12.704 -13.209 1.00 84.88 198 LYS A O 1
ATOM 1551 N N . ALA A 1 199 ? 3.513 -10.763 -13.862 1.00 91.00 199 ALA A N 1
ATOM 1552 C CA . ALA A 1 199 ? 3.585 -10.105 -12.568 1.00 91.00 199 ALA A CA 1
ATOM 1553 C C . ALA A 1 199 ? 2.423 -10.470 -11.630 1.00 91.00 199 ALA A C 1
ATOM 1555 O O . ALA A 1 199 ? 2.328 -9.895 -10.543 1.00 91.00 199 ALA A O 1
ATOM 1556 N N . ARG A 1 200 ? 1.539 -11.402 -12.021 1.00 95.12 200 ARG A N 1
ATOM 1557 C CA . ARG A 1 200 ? 0.522 -11.950 -11.122 1.00 95.12 200 ARG A CA 1
ATOM 1558 C C . ARG A 1 200 ? 1.203 -12.449 -9.836 1.00 95.12 200 ARG A C 1
ATOM 1560 O O . ARG A 1 200 ? 2.083 -13.309 -9.919 1.00 95.12 200 ARG A O 1
ATOM 1567 N N . PRO A 1 201 ? 0.816 -11.938 -8.655 1.00 96.12 201 PRO A N 1
ATOM 1568 C CA . PRO A 1 201 ? 1.498 -12.282 -7.416 1.00 96.12 201 PRO A CA 1
ATOM 1569 C C . PRO A 1 201 ? 1.287 -13.751 -7.043 1.00 96.12 201 PRO A C 1
ATOM 1571 O O . PRO A 1 201 ? 0.193 -14.298 -7.188 1.00 96.12 201 PRO A O 1
ATOM 1574 N N . SER A 1 202 ? 2.345 -14.372 -6.526 1.00 94.12 202 SER A N 1
ATOM 1575 C CA . SER A 1 202 ? 2.340 -15.758 -6.035 1.00 94.12 202 SER A CA 1
ATOM 1576 C C . SER A 1 202 ? 1.872 -15.896 -4.581 1.00 94.12 202 SER A C 1
ATOM 1578 O O . SER A 1 202 ? 1.518 -16.997 -4.161 1.00 94.12 202 SER A O 1
ATOM 1580 N N . LYS A 1 203 ? 1.875 -14.797 -3.813 1.00 93.19 203 LYS A N 1
ATOM 1581 C CA . LYS A 1 203 ? 1.453 -14.727 -2.407 1.00 93.19 203 LYS A CA 1
ATOM 1582 C C . LYS A 1 203 ? 0.204 -13.857 -2.264 1.00 93.19 203 LYS A C 1
ATOM 1584 O O . LYS A 1 203 ? -0.909 -14.360 -2.383 1.00 93.19 203 LYS A O 1
ATOM 1589 N N . ASP A 1 204 ? 0.389 -12.557 -2.030 1.00 94.69 204 ASP A N 1
ATOM 1590 C CA . ASP A 1 204 ? -0.700 -11.633 -1.717 1.00 94.69 204 ASP A CA 1
ATOM 1591 C C . ASP A 1 204 ? -0.967 -10.643 -2.846 1.00 94.69 204 ASP A C 1
ATOM 1593 O O . ASP A 1 204 ? -0.040 -10.051 -3.404 1.00 94.69 204 ASP A O 1
ATOM 1597 N N . PHE A 1 205 ? -2.250 -10.409 -3.124 1.00 98.25 205 PHE A N 1
ATOM 1598 C CA . PHE A 1 205 ? -2.700 -9.331 -3.993 1.00 98.25 205 PHE A CA 1
ATOM 1599 C C . PHE A 1 205 ? -3.592 -8.384 -3.189 1.00 98.25 205 PHE A C 1
ATOM 1601 O O . PHE A 1 205 ? -4.741 -8.688 -2.862 1.00 98.25 205 PHE A O 1
ATOM 1608 N N . ILE A 1 206 ? -3.024 -7.237 -2.826 1.00 98.38 206 ILE A N 1
ATOM 1609 C CA . ILE A 1 206 ? -3.555 -6.356 -1.792 1.00 98.38 206 ILE A CA 1
ATOM 1610 C C . ILE A 1 206 ? -4.065 -5.061 -2.420 1.00 98.38 206 ILE A C 1
ATOM 1612 O O . ILE A 1 206 ? -3.337 -4.398 -3.155 1.00 98.38 206 ILE A O 1
ATOM 1616 N N . LEU A 1 207 ? -5.277 -4.639 -2.061 1.00 98.75 207 LEU A N 1
ATOM 1617 C CA . LEU A 1 207 ? -5.762 -3.278 -2.296 1.00 98.75 207 LEU A CA 1
ATOM 1618 C C . LEU A 1 207 ? -5.751 -2.499 -0.979 1.00 98.75 207 LEU A C 1
ATOM 1620 O O . LEU A 1 207 ? -6.574 -2.745 -0.099 1.00 98.75 207 LEU A O 1
ATOM 1624 N N . GLN A 1 208 ? -4.855 -1.526 -0.836 1.00 98.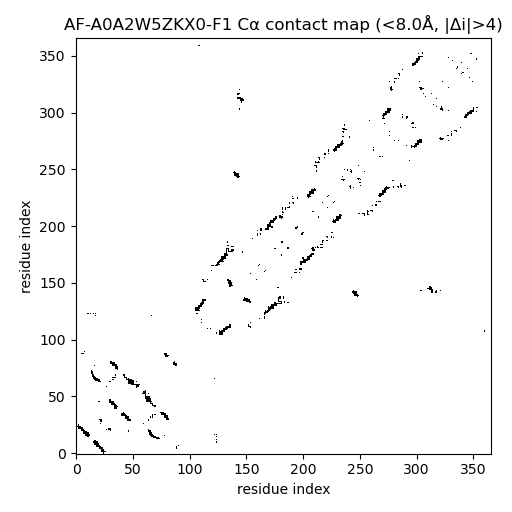38 208 GLN A N 1
ATOM 1625 C CA . GLN A 1 208 ? -4.855 -0.601 0.292 1.00 98.38 208 GLN A CA 1
ATOM 1626 C C . GLN A 1 208 ? -5.591 0.692 -0.082 1.00 98.38 208 GLN A C 1
ATOM 1628 O O . GLN A 1 208 ? -5.178 1.421 -0.977 1.00 98.38 208 GLN A O 1
ATOM 1633 N N . THR A 1 209 ? -6.676 1.006 0.626 1.00 98.50 209 THR A N 1
ATOM 1634 C CA . THR A 1 209 ? -7.555 2.148 0.315 1.00 98.50 209 THR A CA 1
ATOM 1635 C C . THR A 1 209 ? -8.079 2.809 1.588 1.00 98.50 209 THR A C 1
ATOM 1637 O O . THR A 1 209 ? -8.179 2.182 2.640 1.00 98.50 209 THR A O 1
ATOM 1640 N N . ASN A 1 210 ? -8.460 4.084 1.518 1.00 97.44 210 ASN A N 1
ATOM 1641 C CA . ASN A 1 210 ? -9.248 4.740 2.559 1.00 97.44 210 ASN A CA 1
ATOM 1642 C C . ASN A 1 210 ? -10.725 4.302 2.579 1.00 97.44 210 ASN A C 1
ATOM 1644 O O . ASN A 1 210 ? -11.447 4.669 3.502 1.00 97.44 210 ASN A O 1
ATOM 1648 N N . GLY A 1 211 ? -11.174 3.542 1.574 1.00 97.56 211 GLY A N 1
ATOM 1649 C CA . GLY A 1 211 ? -12.477 2.879 1.506 1.00 97.56 211 GLY A CA 1
ATOM 1650 C C . GLY A 1 211 ? -13.672 3.774 1.157 1.00 97.56 211 GLY A C 1
ATOM 1651 O O . GLY A 1 211 ? -14.767 3.265 0.914 1.00 97.56 211 GLY A O 1
ATOM 1652 N N . LEU A 1 212 ? -13.517 5.101 1.070 1.00 97.94 212 LEU A N 1
ATOM 1653 C CA . LEU A 1 212 ? -14.645 6.012 0.820 1.00 97.94 212 LEU A CA 1
ATOM 1654 C C . LEU A 1 212 ? -15.220 5.923 -0.592 1.00 97.94 212 LEU A C 1
ATOM 1656 O O . LEU A 1 212 ? -16.404 6.225 -0.776 1.00 97.94 212 LEU A O 1
ATOM 1660 N N . LEU A 1 213 ? -14.400 5.552 -1.574 1.00 97.94 213 LEU A N 1
ATOM 1661 C CA . LEU A 1 213 ? -14.791 5.439 -2.981 1.00 97.94 213 LEU A CA 1
ATOM 1662 C C . LEU A 1 213 ? -14.832 3.987 -3.469 1.00 97.94 213 LEU A C 1
ATOM 1664 O O . LEU A 1 213 ? -15.065 3.768 -4.649 1.00 97.94 213 LEU A O 1
ATOM 1668 N N . LEU A 1 214 ? -14.676 3.008 -2.568 1.00 97.94 214 LEU A N 1
ATOM 1669 C CA . LEU A 1 214 ? -14.654 1.586 -2.920 1.00 97.94 214 LEU A CA 1
ATOM 1670 C C . LEU A 1 214 ? -15.899 1.170 -3.724 1.00 97.94 214 LEU A C 1
ATOM 1672 O O . LEU A 1 214 ? -15.757 0.558 -4.771 1.00 97.94 214 LEU A O 1
ATOM 1676 N N . HIS A 1 215 ? -17.086 1.625 -3.310 1.00 97.88 21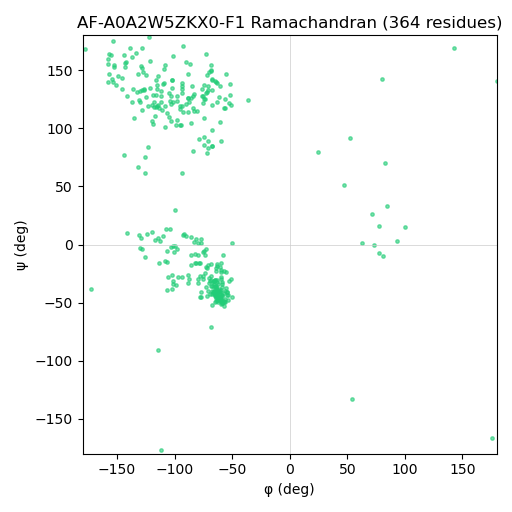5 HIS A N 1
ATOM 1677 C CA . HIS A 1 215 ? -18.380 1.404 -3.984 1.00 97.88 215 HIS A CA 1
ATOM 1678 C C . HIS A 1 215 ? -18.490 1.896 -5.435 1.00 97.88 215 HIS A C 1
ATOM 1680 O O . HIS A 1 215 ? -19.503 1.648 -6.079 1.00 97.88 215 HIS A O 1
ATOM 1686 N N . ARG A 1 216 ? -17.510 2.649 -5.947 1.00 98.00 216 ARG A N 1
ATOM 1687 C CA . ARG A 1 216 ? -17.487 3.077 -7.354 1.00 98.00 216 ARG A CA 1
ATOM 1688 C C . ARG A 1 216 ? -16.863 2.040 -8.283 1.00 98.00 216 ARG A C 1
ATOM 1690 O O . ARG A 1 216 ? -16.902 2.232 -9.492 1.00 98.00 216 ARG A O 1
ATOM 1697 N N . HIS A 1 217 ? -16.263 0.998 -7.719 1.00 98.25 217 HIS A N 1
ATOM 1698 C CA . HIS A 1 217 ? -15.534 -0.032 -8.446 1.00 98.25 217 HIS A CA 1
ATOM 1699 C C . HIS A 1 217 ? -16.303 -1.340 -8.423 1.00 98.25 217 HIS A C 1
ATOM 1701 O O . HIS A 1 217 ? -17.031 -1.631 -7.475 1.00 98.25 217 HIS A O 1
ATOM 1707 N N . ASP A 1 218 ? -16.118 -2.136 -9.467 1.00 98.19 218 ASP A N 1
ATOM 1708 C CA . ASP A 1 218 ? -16.744 -3.444 -9.568 1.00 98.19 218 ASP A CA 1
ATOM 1709 C C . ASP A 1 218 ? -16.035 -4.431 -8.634 1.00 98.19 218 ASP A C 1
ATOM 1711 O O . ASP A 1 218 ? -14.898 -4.850 -8.863 1.00 98.19 218 ASP A O 1
ATOM 1715 N N . TYR A 1 219 ? -16.722 -4.806 -7.559 1.00 98.00 219 TYR A N 1
ATOM 1716 C CA . TYR A 1 219 ? -16.180 -5.717 -6.560 1.00 98.00 219 TYR A CA 1
ATOM 1717 C C . TYR A 1 219 ? -15.863 -7.106 -7.125 1.00 98.00 219 TYR A C 1
ATOM 1719 O O . TYR A 1 219 ? -14.892 -7.723 -6.685 1.00 98.00 219 TYR A O 1
ATOM 1727 N N . GLN A 1 220 ? -16.651 -7.588 -8.093 1.00 97.56 220 GLN A N 1
ATOM 1728 C CA . GLN A 1 220 ? -16.449 -8.905 -8.696 1.00 97.56 220 GLN A CA 1
ATOM 1729 C C . GLN A 1 220 ? -15.233 -8.903 -9.614 1.00 97.56 220 GLN A C 1
ATOM 1731 O O . GLN A 1 220 ? -14.482 -9.872 -9.598 1.00 97.56 220 GLN A O 1
ATOM 1736 N N . ARG A 1 221 ? -14.974 -7.808 -10.341 1.00 98.06 221 ARG A N 1
ATOM 1737 C CA . ARG A 1 221 ? -13.723 -7.654 -11.109 1.00 98.06 221 ARG A CA 1
ATOM 1738 C C . ARG A 1 221 ? -12.505 -7.652 -10.189 1.00 98.06 221 ARG A C 1
ATOM 1740 O O . ARG A 1 221 ? -11.553 -8.389 -10.430 1.00 98.06 221 ARG A O 1
ATOM 1747 N N . LEU A 1 222 ? -12.564 -6.902 -9.083 1.00 98.25 222 LEU A N 1
ATOM 1748 C CA . LEU A 1 222 ? -11.485 -6.879 -8.088 1.00 98.25 222 LEU A CA 1
ATOM 1749 C C . LEU A 1 222 ? -11.211 -8.275 -7.502 1.00 98.25 222 LEU A C 1
ATOM 1751 O O . LEU A 1 222 ? -10.066 -8.724 -7.482 1.00 98.25 222 LEU A O 1
ATOM 1755 N N . ALA A 1 223 ? -12.254 -8.971 -7.040 1.00 97.88 223 ALA A N 1
ATOM 1756 C CA . ALA A 1 223 ? -12.119 -10.299 -6.444 1.00 97.88 223 ALA A CA 1
ATOM 1757 C C . ALA A 1 223 ? -11.733 -11.372 -7.477 1.00 97.88 223 ALA A C 1
ATOM 1759 O O . ALA A 1 223 ? -10.863 -12.198 -7.210 1.00 97.88 223 ALA A O 1
ATOM 1760 N N . GLY A 1 224 ? -12.339 -11.345 -8.666 1.00 97.56 224 GLY A N 1
ATOM 1761 C CA . GLY A 1 224 ? -12.102 -12.302 -9.749 1.00 97.56 224 GLY A CA 1
ATOM 1762 C C . GLY A 1 224 ? -10.685 -12.240 -10.317 1.00 97.56 224 GLY A C 1
ATOM 1763 O O . GLY A 1 224 ? -10.127 -13.269 -10.689 1.00 97.56 224 GLY A O 1
ATOM 1764 N N . ALA A 1 225 ? -10.061 -11.061 -10.296 1.00 97.69 225 ALA A N 1
ATOM 1765 C CA . ALA A 1 225 ? -8.654 -10.888 -10.644 1.00 97.69 225 ALA A CA 1
ATOM 1766 C C . ALA A 1 225 ? -7.682 -11.382 -9.547 1.00 97.69 225 ALA A C 1
ATOM 1768 O O . ALA A 1 225 ? -6.472 -11.448 -9.765 1.00 97.69 225 ALA A O 1
ATOM 1769 N N . GLY A 1 226 ? -8.195 -11.779 -8.379 1.00 97.62 226 GLY A N 1
ATOM 1770 C CA . GLY A 1 226 ? -7.422 -12.434 -7.327 1.00 97.62 226 GLY A CA 1
ATOM 1771 C C . GLY A 1 226 ? -6.986 -11.532 -6.176 1.00 97.62 226 GLY A C 1
ATOM 1772 O O . GLY A 1 226 ? -6.126 -11.958 -5.408 1.00 97.62 226 GLY A O 1
ATOM 1773 N N . ILE A 1 227 ? -7.563 -10.329 -6.018 1.00 98.50 227 ILE A N 1
ATOM 1774 C CA . ILE A 1 227 ? -7.383 -9.539 -4.787 1.00 98.50 227 ILE A CA 1
ATOM 1775 C C . ILE A 1 227 ? -7.833 -10.390 -3.599 1.00 98.50 227 ILE A C 1
ATOM 1777 O O . ILE A 1 227 ? -9.003 -10.752 -3.498 1.00 98.50 227 ILE A O 1
ATOM 1781 N N . ASN A 1 228 ? -6.906 -10.697 -2.695 1.00 97.88 228 ASN A N 1
ATOM 1782 C CA . ASN A 1 228 ? -7.152 -11.563 -1.542 1.00 97.88 228 ASN A CA 1
ATOM 1783 C C . ASN A 1 228 ? -7.221 -10.783 -0.218 1.00 97.88 228 ASN A C 1
ATOM 1785 O O . ASN A 1 228 ? -7.741 -11.303 0.772 1.00 97.88 228 ASN A O 1
ATOM 1789 N N . LEU A 1 229 ? -6.766 -9.525 -0.211 1.00 98.12 229 LEU A N 1
ATOM 1790 C CA . LEU A 1 229 ? -6.799 -8.643 0.950 1.00 98.12 229 LEU A CA 1
ATOM 1791 C C . LEU A 1 229 ? -7.149 -7.203 0.557 1.00 98.12 229 LEU A C 1
ATOM 1793 O O . LEU A 1 229 ? -6.478 -6.581 -0.265 1.00 98.12 229 LEU A O 1
ATOM 1797 N N . VAL A 1 230 ? -8.149 -6.627 1.223 1.00 98.62 230 VAL A N 1
ATOM 1798 C CA . VAL A 1 230 ? -8.411 -5.184 1.199 1.00 98.62 230 VAL A CA 1
ATOM 1799 C C . VAL A 1 230 ? -8.002 -4.571 2.535 1.00 98.62 230 VAL A C 1
ATOM 1801 O O . VAL A 1 230 ? -8.613 -4.819 3.575 1.00 98.62 230 VAL A O 1
ATOM 1804 N N . SER A 1 231 ? -6.964 -3.741 2.502 1.00 98.12 231 SER A N 1
ATOM 1805 C CA . SER A 1 231 ? -6.425 -3.045 3.668 1.00 98.12 231 SER A CA 1
ATOM 1806 C C . SER A 1 231 ? -7.034 -1.649 3.792 1.00 98.12 231 SER A C 1
ATOM 1808 O O . SER A 1 231 ? -6.655 -0.711 3.084 1.00 98.12 231 SER A O 1
ATOM 1810 N N . ILE A 1 232 ? -7.987 -1.495 4.708 1.00 98.50 232 ILE A N 1
ATOM 1811 C CA . ILE A 1 232 ? -8.743 -0.258 4.896 1.00 98.50 232 ILE A CA 1
ATOM 1812 C C . ILE A 1 232 ? -8.015 0.673 5.857 1.00 98.50 232 ILE A C 1
ATOM 1814 O O . ILE A 1 232 ? -7.771 0.342 7.014 1.00 98.50 232 ILE A O 1
ATOM 1818 N N . SER A 1 233 ? -7.713 1.877 5.387 1.00 96.94 233 SER A N 1
ATOM 1819 C CA . SER A 1 233 ? -6.968 2.863 6.155 1.00 96.94 233 SER A CA 1
ATOM 1820 C C . SER A 1 233 ? -7.894 3.691 7.061 1.00 96.94 233 SER A C 1
ATOM 1822 O O . SER A 1 233 ? -8.593 4.599 6.599 1.00 96.94 233 SER A O 1
ATOM 1824 N N . ILE A 1 234 ? -7.876 3.389 8.360 1.00 97.69 234 ILE A N 1
ATOM 1825 C CA . ILE A 1 234 ? -8.716 3.968 9.420 1.00 97.69 234 ILE A CA 1
ATOM 1826 C C . ILE A 1 234 ? -7.897 4.053 10.714 1.00 97.69 234 ILE A C 1
ATOM 1828 O O . ILE A 1 234 ? -7.229 3.094 11.074 1.00 97.69 234 ILE A O 1
ATOM 1832 N N . ASP A 1 235 ? -7.939 5.182 11.424 1.00 96.94 235 ASP A N 1
ATOM 1833 C CA . ASP A 1 235 ? -7.031 5.415 12.554 1.00 96.94 235 ASP A CA 1
ATOM 1834 C C . ASP A 1 235 ? -7.698 5.194 13.914 1.00 96.94 235 ASP A C 1
ATOM 1836 O O . ASP A 1 235 ? -7.037 4.799 14.870 1.00 96.94 235 ASP A O 1
ATOM 1840 N N . VAL A 1 236 ? -9.002 5.465 14.019 1.00 97.06 236 VAL A N 1
ATOM 1841 C CA . VAL A 1 236 ? -9.774 5.340 15.260 1.00 97.06 236 VAL A CA 1
ATOM 1842 C C . VAL A 1 236 ? -11.271 5.192 14.963 1.00 97.06 236 VAL A C 1
ATOM 1844 O O . VAL A 1 236 ? -11.756 5.639 13.923 1.00 97.06 236 VAL A O 1
ATOM 1847 N N . ALA A 1 237 ? -12.020 4.577 15.882 1.00 96.44 237 ALA A N 1
ATOM 1848 C CA . ALA A 1 237 ? -13.471 4.399 15.763 1.00 96.44 237 ALA A CA 1
ATOM 1849 C C . ALA A 1 237 ? -14.306 5.615 16.223 1.00 96.44 237 ALA A C 1
ATOM 1851 O O . ALA A 1 237 ? -15.533 5.552 16.214 1.00 96.44 237 ALA A O 1
ATOM 1852 N N . GLU A 1 238 ? -13.663 6.709 16.631 1.00 95.19 238 GLU A N 1
ATOM 1853 C CA . GLU A 1 238 ? -14.319 7.944 17.068 1.00 95.19 238 GLU A CA 1
ATOM 1854 C C . GLU A 1 238 ? -14.411 8.936 15.891 1.00 95.19 238 GLU A C 1
ATOM 1856 O O . GLU A 1 238 ? -13.367 9.352 15.371 1.00 95.19 238 GLU A O 1
ATOM 1861 N N . PRO A 1 239 ? -15.622 9.314 15.438 1.00 93.94 239 PRO A N 1
ATOM 1862 C CA . PRO A 1 239 ? -15.815 10.134 14.238 1.00 93.94 239 PRO A CA 1
ATOM 1863 C C . PRO A 1 239 ? -15.048 11.457 14.241 1.00 93.94 239 PRO A C 1
ATOM 1865 O O . PRO A 1 239 ? -14.476 11.843 13.221 1.00 93.94 239 PRO A O 1
ATOM 1868 N N . GLU A 1 240 ? -15.015 12.137 15.380 1.00 93.31 240 GLU A N 1
ATOM 1869 C CA . GLU A 1 240 ? -14.416 13.452 15.569 1.00 93.31 240 GLU A CA 1
ATOM 1870 C C . GLU A 1 240 ? -12.896 13.375 15.420 1.00 93.31 240 GLU A C 1
ATOM 1872 O O . GLU A 1 240 ? -12.325 14.078 14.582 1.00 93.31 240 GLU A O 1
ATOM 1877 N N . THR A 1 241 ? -12.245 12.462 16.148 1.00 95.25 241 THR A N 1
ATOM 1878 C CA . THR A 1 241 ? -10.792 12.254 16.048 1.00 95.25 241 THR A CA 1
ATOM 1879 C C . THR A 1 241 ? -10.406 11.724 14.669 1.00 95.25 241 THR A C 1
ATOM 1881 O O . THR A 1 241 ? -9.442 12.208 14.076 1.00 95.25 241 THR A O 1
ATOM 1884 N N . GLN A 1 242 ? -11.185 10.803 14.089 1.00 95.81 242 GLN A N 1
ATOM 1885 C CA . GLN A 1 242 ? -10.930 10.299 12.737 1.00 95.81 242 GLN A CA 1
ATOM 1886 C C . GLN A 1 242 ? -10.996 11.423 11.692 1.00 95.81 242 GLN A C 1
ATOM 1888 O O . GLN A 1 242 ? -10.130 11.517 10.818 1.00 95.81 242 GLN A O 1
ATOM 1893 N N . LYS A 1 243 ? -12.011 12.291 11.769 1.00 94.44 243 LYS A N 1
ATOM 1894 C CA . LYS A 1 243 ? -12.166 13.434 10.861 1.00 94.44 243 LYS A CA 1
ATOM 1895 C C . LYS A 1 243 ? -11.045 14.454 11.060 1.00 94.44 243 LYS A C 1
ATOM 1897 O O . LYS A 1 243 ? -10.525 14.962 10.066 1.00 94.44 243 LYS A O 1
ATOM 1902 N N . ALA A 1 244 ? -10.658 14.719 12.309 1.00 93.75 244 ALA A N 1
ATOM 1903 C CA . ALA A 1 244 ? -9.569 15.631 12.648 1.00 93.75 244 ALA A CA 1
ATOM 1904 C C . ALA A 1 244 ? -8.207 15.137 12.137 1.00 93.75 244 ALA A C 1
ATOM 1906 O O . ALA A 1 244 ? -7.399 15.953 11.698 1.00 93.75 244 ALA A O 1
ATOM 1907 N N . LEU A 1 245 ? -7.968 13.821 12.155 1.00 95.50 245 LEU A N 1
ATOM 1908 C CA . LEU A 1 245 ? -6.740 13.203 11.653 1.00 95.50 245 LEU A CA 1
ATOM 1909 C C . LEU A 1 245 ? -6.706 13.093 10.126 1.00 95.50 245 LEU A C 1
ATOM 1911 O O . LEU A 1 245 ? -5.687 13.400 9.510 1.00 95.50 245 LEU A O 1
ATOM 1915 N N . ARG A 1 246 ? -7.802 12.652 9.498 1.00 95.12 246 ARG A N 1
ATOM 1916 C CA . ARG A 1 246 ? -7.812 12.292 8.070 1.00 95.12 246 ARG A CA 1
ATOM 1917 C C . ARG A 1 246 ? -8.447 13.301 7.124 1.00 95.12 246 ARG A C 1
ATOM 1919 O O . ARG A 1 246 ? -8.420 13.054 5.926 1.00 95.12 246 ARG A O 1
ATOM 1926 N N . GLY A 1 247 ? -8.992 14.415 7.608 1.00 89.88 247 GLY A N 1
ATOM 1927 C CA . GLY A 1 247 ? -9.483 15.521 6.776 1.00 89.88 247 GLY A CA 1
ATOM 1928 C C . GLY A 1 247 ? -10.460 15.088 5.673 1.00 89.88 247 GLY A C 1
ATOM 1929 O O . GLY A 1 247 ? -10.051 14.763 4.560 1.00 89.88 247 GLY A O 1
ATOM 1930 N N . GLY A 1 248 ? -11.763 15.101 5.968 1.00 84.12 248 GLY A N 1
ATOM 1931 C CA . GLY A 1 248 ? -12.815 14.694 5.019 1.00 84.12 248 GLY A CA 1
ATOM 1932 C C . GLY A 1 248 ? -13.239 13.224 5.121 1.00 84.12 248 GLY A C 1
ATOM 1933 O O . GLY A 1 248 ? -14.104 12.777 4.370 1.00 84.12 248 GLY A O 1
ATOM 1934 N N . MET A 1 249 ? -12.675 12.474 6.071 1.00 93.06 249 MET A N 1
ATOM 1935 C CA . MET A 1 249 ? -13.089 11.100 6.349 1.00 93.06 249 MET A CA 1
ATOM 1936 C C . MET A 1 249 ? -14.472 11.052 7.017 1.00 93.06 249 MET A C 1
ATOM 1938 O O . MET A 1 249 ? -14.718 11.758 7.993 1.00 93.06 249 MET A O 1
ATOM 1942 N N . SER A 1 250 ? -15.352 10.176 6.521 1.00 95.25 250 SER A N 1
ATOM 1943 C CA . SER A 1 250 ? -16.643 9.837 7.136 1.00 95.25 250 SER A CA 1
ATOM 1944 C C . SER A 1 250 ? -16.640 8.360 7.528 1.00 95.25 250 SER A C 1
ATOM 1946 O O . SER A 1 250 ? -16.669 7.492 6.654 1.00 95.25 250 SER A O 1
ATOM 1948 N N . LEU A 1 251 ? -16.616 8.077 8.836 1.00 95.44 251 LEU A N 1
ATOM 1949 C CA . LEU A 1 251 ? -16.662 6.702 9.351 1.00 95.44 251 LEU A CA 1
ATOM 1950 C C . LEU A 1 251 ? -17.938 5.977 8.927 1.00 95.44 251 LEU A C 1
ATOM 1952 O O . LEU A 1 251 ? -17.885 4.819 8.534 1.00 95.44 251 LEU A O 1
ATOM 1956 N N . GLU A 1 252 ? -19.076 6.663 8.954 1.00 95.81 252 GLU A N 1
ATOM 1957 C CA . GLU A 1 252 ? -20.352 6.093 8.531 1.00 95.81 252 GLU A CA 1
ATOM 1958 C C . GLU A 1 252 ? -20.304 5.635 7.066 1.00 95.81 252 GLU A C 1
ATOM 1960 O O . GLU A 1 252 ? -20.647 4.493 6.756 1.00 95.81 252 GLU A O 1
ATOM 1965 N N . LYS A 1 253 ? -19.818 6.497 6.161 1.00 97.50 253 LYS A N 1
ATOM 1966 C CA . LYS A 1 253 ? -19.675 6.149 4.742 1.00 97.50 253 LYS A CA 1
ATOM 1967 C C . LYS A 1 253 ? -18.680 5.009 4.543 1.00 97.50 253 LYS A C 1
ATOM 1969 O O . LYS A 1 253 ? -18.969 4.091 3.782 1.00 97.50 253 LYS A O 1
ATOM 1974 N N . LEU A 1 254 ? -17.542 5.056 5.233 1.00 97.69 254 LEU A N 1
ATOM 1975 C CA . LEU A 1 254 ? -16.539 3.999 5.190 1.00 97.69 254 LEU A CA 1
ATOM 1976 C C . LEU A 1 254 ? -17.133 2.644 5.593 1.00 97.69 254 LEU A C 1
ATOM 1978 O O . LEU A 1 254 ? -17.029 1.678 4.844 1.00 97.69 254 LEU A O 1
ATOM 1982 N N . LEU A 1 255 ? -17.790 2.580 6.750 1.00 97.50 255 LEU A N 1
ATOM 1983 C CA . LEU A 1 255 ? -18.350 1.341 7.285 1.00 97.50 255 LEU A CA 1
ATOM 1984 C C . LEU A 1 255 ? -19.466 0.780 6.402 1.00 97.50 255 LEU A C 1
ATOM 1986 O O . LEU A 1 255 ? -19.542 -0.438 6.238 1.00 97.50 255 LEU A O 1
ATOM 1990 N N . ARG A 1 256 ? -20.291 1.641 5.787 1.00 98.19 256 ARG A N 1
ATOM 1991 C CA . ARG A 1 256 ? -21.260 1.205 4.769 1.00 98.19 256 ARG A CA 1
ATOM 1992 C C . ARG A 1 256 ? -20.567 0.530 3.589 1.00 98.19 256 ARG A C 1
ATOM 1994 O O . ARG A 1 256 ? -20.942 -0.586 3.254 1.00 98.19 256 ARG A O 1
ATOM 2001 N N . ASN A 1 257 ? -19.544 1.164 3.016 1.00 98.31 257 ASN A N 1
ATOM 2002 C CA . ASN A 1 257 ? -18.826 0.612 1.865 1.00 98.31 257 ASN A CA 1
ATOM 2003 C C . ASN A 1 257 ? -18.094 -0.693 2.211 1.00 98.31 257 ASN A C 1
ATOM 2005 O O . ASN A 1 257 ? -18.106 -1.628 1.424 1.00 98.31 257 ASN A O 1
ATOM 2009 N N . VAL A 1 258 ? -17.476 -0.783 3.393 1.00 97.81 258 VAL A N 1
ATOM 2010 C CA . VAL A 1 258 ? -16.793 -2.009 3.843 1.00 97.81 258 VAL A CA 1
ATOM 2011 C C . VAL A 1 258 ? -17.791 -3.145 4.059 1.00 97.81 258 VAL A C 1
ATOM 2013 O O . VAL A 1 258 ? -17.526 -4.281 3.669 1.00 97.81 258 VAL A O 1
ATOM 2016 N N . LYS A 1 259 ? -18.949 -2.855 4.664 1.00 97.75 259 LYS A N 1
ATOM 2017 C CA . LYS A 1 259 ? -20.022 -3.841 4.835 1.00 97.75 259 LYS A CA 1
ATOM 2018 C C . LYS A 1 259 ? -20.529 -4.341 3.481 1.00 97.75 259 LYS A C 1
ATOM 2020 O O . LYS A 1 259 ? -20.693 -5.544 3.311 1.00 97.75 259 LYS A O 1
ATOM 2025 N N . ASP A 1 260 ? -20.758 -3.421 2.551 1.00 98.12 260 ASP A N 1
ATOM 2026 C CA . ASP A 1 260 ? -21.235 -3.706 1.201 1.00 98.12 260 ASP A CA 1
ATOM 2027 C C . ASP A 1 260 ? -20.230 -4.549 0.397 1.00 98.12 260 ASP A C 1
ATOM 2029 O O . ASP A 1 260 ? -20.589 -5.605 -0.120 1.00 98.12 260 ASP A O 1
ATOM 2033 N N . PHE A 1 261 ? -18.949 -4.168 0.400 1.00 98.06 261 PHE A N 1
ATOM 2034 C CA . PHE A 1 261 ? -17.874 -4.945 -0.223 1.00 98.06 261 PHE A CA 1
ATOM 2035 C C . PHE A 1 261 ? -17.811 -6.376 0.323 1.00 98.06 261 PHE A C 1
ATOM 2037 O O . PHE A 1 261 ? -17.809 -7.334 -0.443 1.00 98.06 261 PHE A O 1
ATOM 2044 N N . ARG A 1 262 ? -17.821 -6.546 1.652 1.00 97.06 262 ARG A N 1
ATOM 2045 C CA . ARG A 1 262 ? -17.743 -7.878 2.279 1.00 97.06 262 ARG A CA 1
ATOM 2046 C C . ARG A 1 262 ? -18.952 -8.761 1.982 1.00 97.06 262 ARG A C 1
ATOM 2048 O O . ARG A 1 262 ? -18.804 -9.977 1.946 1.00 97.06 262 ARG A O 1
ATOM 2055 N N . ALA A 1 263 ? -20.131 -8.171 1.784 1.00 97.00 263 ALA A N 1
ATOM 2056 C CA . ALA A 1 263 ? -21.324 -8.922 1.401 1.00 97.00 263 ALA A CA 1
ATOM 2057 C C . ALA A 1 263 ? -21.208 -9.500 -0.020 1.00 97.00 263 ALA A C 1
ATOM 2059 O O . ALA A 1 263 ? -21.674 -10.609 -0.263 1.00 97.00 263 ALA A O 1
ATOM 2060 N N . HIS A 1 264 ? -20.559 -8.774 -0.933 1.00 97.50 264 HIS A N 1
ATOM 2061 C CA . HIS A 1 264 ? -20.374 -9.194 -2.324 1.00 97.50 264 HIS A CA 1
ATOM 2062 C C . HIS A 1 264 ? -19.106 -10.031 -2.546 1.00 97.50 264 HIS A C 1
ATOM 2064 O O . HIS A 1 264 ? -19.074 -10.856 -3.457 1.00 97.50 264 HIS A O 1
ATOM 2070 N N . CYS A 1 265 ? -18.083 -9.850 -1.708 1.00 96.94 265 CYS A N 1
ATOM 2071 C CA . CYS A 1 265 ? -16.782 -10.511 -1.820 1.00 96.94 265 CYS A CA 1
ATOM 2072 C C . CYS A 1 265 ? -16.392 -11.239 -0.520 1.00 96.94 265 CYS A C 1
ATOM 2074 O O . CYS A 1 265 ? -15.369 -10.911 0.083 1.00 96.94 265 CYS A O 1
ATOM 2076 N N . PRO A 1 266 ? -17.168 -12.244 -0.067 1.00 95.12 266 PRO A N 1
ATOM 2077 C CA . PRO A 1 266 ? -16.920 -12.925 1.209 1.00 95.12 266 PRO A CA 1
ATOM 2078 C C . PRO A 1 266 ? -15.591 -13.698 1.256 1.00 95.12 266 PRO A C 1
ATOM 2080 O O . PRO A 1 266 ? -15.098 -13.982 2.344 1.00 95.12 266 PRO A O 1
ATOM 2083 N N . GLY A 1 267 ? -15.010 -14.034 0.097 1.00 95.06 267 GLY A N 1
ATOM 2084 C CA . GLY A 1 267 ? -13.706 -14.699 -0.010 1.00 95.06 267 GLY A CA 1
ATOM 2085 C C . GLY A 1 267 ? -12.496 -13.763 0.095 1.00 95.06 267 GLY A C 1
ATOM 2086 O O . GLY A 1 267 ? -11.370 -14.247 0.164 1.00 95.06 267 GLY A O 1
ATOM 2087 N N . VAL A 1 268 ? -12.706 -12.442 0.108 1.00 97.88 268 VAL A N 1
ATOM 2088 C CA . VAL A 1 268 ? -11.626 -11.454 0.206 1.00 97.88 268 VAL A CA 1
ATOM 2089 C C . VAL A 1 268 ? -11.483 -11.004 1.654 1.00 97.88 268 VAL A C 1
ATOM 2091 O O . VAL A 1 268 ? -12.430 -10.505 2.268 1.00 97.88 268 VAL A O 1
ATOM 2094 N N . SER A 1 269 ? -10.282 -11.160 2.210 1.00 98.06 269 SER A N 1
ATOM 2095 C CA . SER A 1 269 ? -9.995 -10.715 3.572 1.00 98.06 269 SER A CA 1
ATOM 2096 C C . SER A 1 269 ? -10.020 -9.191 3.662 1.00 98.06 269 SER A C 1
ATOM 2098 O O . SER A 1 269 ? -9.683 -8.485 2.713 1.00 98.06 269 SER A O 1
ATOM 2100 N N . VAL A 1 270 ? -10.387 -8.667 4.829 1.00 98.38 270 VAL A N 1
ATOM 2101 C CA . VAL A 1 270 ? -10.343 -7.229 5.113 1.00 98.38 270 VAL A CA 1
ATOM 2102 C C . VAL A 1 270 ? -9.541 -7.006 6.386 1.00 98.38 270 VAL A C 1
ATOM 2104 O O . VAL A 1 270 ? -9.772 -7.692 7.380 1.00 98.38 270 VAL A O 1
ATOM 2107 N N . GLU A 1 271 ? -8.633 -6.032 6.365 1.00 97.94 271 GLU A N 1
ATOM 2108 C CA . GLU A 1 271 ? -7.921 -5.553 7.554 1.00 97.94 271 GLU A CA 1
ATOM 2109 C C . GLU A 1 271 ? -8.152 -4.059 7.782 1.00 97.94 271 GLU A C 1
ATOM 2111 O O . GLU A 1 271 ? -8.474 -3.314 6.853 1.00 97.94 271 GLU A O 1
ATOM 2116 N N . PHE A 1 272 ? -7.961 -3.616 9.023 1.00 98.44 272 PHE A N 1
ATOM 2117 C CA . PHE A 1 272 ? -7.870 -2.197 9.361 1.00 98.44 272 PHE A CA 1
ATOM 2118 C C . PHE A 1 272 ? -6.417 -1.807 9.616 1.00 98.44 272 PHE A C 1
ATOM 2120 O O . PHE A 1 272 ? -5.769 -2.365 10.500 1.00 98.44 272 PHE A O 1
ATOM 2127 N N . ILE A 1 273 ? -5.926 -0.816 8.872 1.00 95.81 273 ILE A N 1
ATOM 2128 C CA . ILE A 1 273 ? -4.588 -0.246 9.031 1.00 95.81 273 ILE A CA 1
ATOM 2129 C C . ILE A 1 273 ? -4.669 1.193 9.552 1.00 95.81 273 ILE A C 1
ATOM 2131 O O . ILE A 1 273 ? -5.282 2.064 8.932 1.00 95.81 273 ILE A O 1
ATOM 2135 N N . ALA A 1 274 ? -4.021 1.443 10.686 1.00 95.94 274 ALA A N 1
ATOM 2136 C CA . ALA A 1 274 ? -4.048 2.709 11.404 1.00 95.94 274 ALA A CA 1
ATOM 2137 C C . ALA A 1 274 ? -2.673 3.374 11.426 1.00 95.94 274 ALA A C 1
ATOM 2139 O O . ALA A 1 274 ? -1.662 2.728 11.715 1.00 95.94 274 ALA A O 1
ATOM 2140 N N . THR A 1 275 ? -2.648 4.688 11.198 1.00 93.12 275 THR A N 1
ATOM 2141 C CA . THR A 1 275 ? -1.509 5.523 11.582 1.00 93.12 275 THR A CA 1
ATOM 2142 C C . THR A 1 275 ? -1.728 6.001 13.011 1.00 93.12 275 THR A C 1
ATOM 2144 O O . THR A 1 275 ? -2.659 6.754 13.303 1.00 93.12 275 THR A O 1
ATOM 2147 N N . VAL A 1 276 ? -0.876 5.539 13.915 1.00 94.56 276 VAL A N 1
ATOM 2148 C CA . VAL A 1 276 ? -0.949 5.837 15.340 1.00 94.56 276 VAL A CA 1
ATOM 2149 C C . VAL A 1 276 ? -0.234 7.151 15.610 1.00 94.56 276 VAL A C 1
ATOM 2151 O O . VAL A 1 276 ? 0.927 7.318 15.250 1.00 94.56 276 VAL A O 1
ATOM 2154 N N . THR A 1 277 ? -0.944 8.069 16.253 1.00 95.62 277 THR A N 1
ATOM 2155 C CA . THR A 1 277 ? -0.470 9.382 16.702 1.00 95.62 277 THR A CA 1
ATOM 2156 C C . THR A 1 277 ? -0.803 9.549 18.184 1.00 95.62 277 THR A C 1
ATOM 2158 O O . THR A 1 277 ? -1.623 8.806 18.735 1.00 95.62 277 THR A O 1
ATOM 2161 N N . THR A 1 278 ? -0.259 10.578 18.829 1.00 96.06 278 THR A N 1
ATOM 2162 C CA . THR A 1 278 ? -0.655 10.959 20.196 1.00 96.06 278 THR A CA 1
ATOM 2163 C C . THR A 1 278 ? -2.173 11.148 20.334 1.00 96.06 278 THR A C 1
ATOM 2165 O O . THR A 1 278 ? -2.744 10.814 21.369 1.00 96.06 278 THR A O 1
ATOM 2168 N N . ALA A 1 279 ? -2.858 11.594 19.273 1.00 96.06 279 ALA A N 1
ATOM 2169 C CA . ALA A 1 279 ? -4.298 11.854 19.289 1.00 96.06 279 ALA A CA 1
ATOM 2170 C C . ALA A 1 279 ? -5.180 10.589 19.328 1.00 96.06 279 ALA A C 1
ATOM 2172 O O . ALA A 1 279 ? -6.352 10.682 19.697 1.00 96.06 279 ALA A O 1
ATOM 2173 N N . ASN A 1 280 ? -4.661 9.417 18.940 1.00 97.12 280 ASN A N 1
ATOM 2174 C CA . ASN A 1 280 ? -5.452 8.180 18.869 1.00 97.12 280 ASN A CA 1
ATOM 2175 C C . ASN A 1 280 ? -4.877 6.994 19.658 1.00 97.12 280 ASN A C 1
ATOM 2177 O O . ASN A 1 280 ? -5.601 6.019 19.848 1.00 97.12 280 ASN A O 1
ATOM 2181 N N . ALA A 1 281 ? -3.638 7.065 20.155 1.00 97.25 281 ALA A N 1
ATOM 2182 C CA . ALA A 1 281 ? -2.987 5.945 20.837 1.00 97.25 281 ALA A CA 1
ATOM 2183 C C . ALA A 1 281 ? -3.788 5.424 22.046 1.00 97.25 281 ALA A C 1
ATOM 2185 O O . ALA A 1 281 ? -3.957 4.219 22.211 1.00 97.25 281 ALA A O 1
ATOM 2186 N N . GLU A 1 282 ? -4.355 6.318 22.860 1.00 96.50 282 GLU A N 1
ATOM 2187 C CA . GLU A 1 282 ? -5.190 5.956 24.023 1.00 96.50 282 GLU A CA 1
ATOM 2188 C C . GLU A 1 282 ? -6.598 5.464 23.652 1.00 96.50 282 GLU A C 1
ATOM 2190 O O . GLU A 1 282 ? -7.360 5.039 24.516 1.00 96.50 282 GLU A O 1
ATOM 2195 N N . LYS A 1 283 ? -6.956 5.520 22.366 1.00 96.06 283 LYS A N 1
ATOM 2196 C CA . LYS A 1 283 ? -8.267 5.127 21.838 1.00 96.06 283 LYS A CA 1
ATOM 2197 C C . LYS A 1 283 ? -8.168 3.952 20.860 1.00 96.06 283 LYS A C 1
ATOM 2199 O O . LYS A 1 283 ? -9.182 3.573 20.271 1.00 96.06 283 LYS A O 1
ATOM 2204 N N . ALA A 1 284 ? -6.988 3.372 20.649 1.00 96.81 284 ALA A N 1
ATOM 2205 C CA . ALA A 1 284 ? -6.743 2.381 19.601 1.00 96.81 284 ALA A CA 1
ATOM 2206 C C . ALA A 1 284 ? -7.569 1.086 19.777 1.00 96.81 284 ALA A C 1
ATOM 2208 O O . ALA A 1 284 ? -8.006 0.479 18.800 1.00 96.81 284 ALA A O 1
ATOM 2209 N N . GLU A 1 285 ? -7.886 0.702 21.014 1.00 97.75 285 GLU A N 1
ATOM 2210 C CA . GLU A 1 285 ? -8.757 -0.425 21.368 1.00 97.75 285 GLU A CA 1
ATOM 2211 C C . GLU A 1 285 ? -10.183 -0.280 20.803 1.00 97.75 285 GLU A C 1
ATOM 2213 O O . GLU A 1 285 ? -10.855 -1.279 20.512 1.00 97.75 285 GLU A O 1
ATOM 2218 N N . SER A 1 286 ? -10.648 0.962 20.609 1.00 97.56 286 SER A N 1
ATOM 2219 C CA . SER A 1 286 ? -11.949 1.242 19.990 1.00 97.56 286 SER A CA 1
ATOM 2220 C C . SER A 1 286 ? -11.995 0.768 18.538 1.00 97.56 286 SER A C 1
ATOM 2222 O O . SER A 1 286 ? -13.016 0.239 18.098 1.00 97.56 286 SER A O 1
ATOM 2224 N N . LEU A 1 287 ? -10.874 0.876 17.814 1.00 97.88 287 LEU A N 1
ATOM 2225 C CA . LEU A 1 287 ? -10.764 0.416 16.435 1.00 97.88 287 LEU A CA 1
ATOM 2226 C C . LEU A 1 287 ? -10.845 -1.109 16.352 1.00 97.88 287 LEU A C 1
ATOM 2228 O O . LEU A 1 287 ? -11.533 -1.639 15.481 1.00 97.88 287 LEU A O 1
ATOM 2232 N N . VAL A 1 288 ? -10.210 -1.809 17.296 1.00 98.38 288 VAL A N 1
ATOM 2233 C CA . VAL A 1 288 ? -10.279 -3.275 17.388 1.00 98.38 288 VAL A CA 1
ATOM 2234 C C . VAL A 1 288 ? -11.704 -3.728 17.689 1.00 98.38 288 VAL A C 1
ATOM 2236 O O . VAL A 1 288 ? -12.243 -4.603 17.013 1.00 98.38 288 VAL A O 1
ATOM 2239 N N . THR A 1 289 ? -12.355 -3.081 18.657 1.00 98.31 289 THR A N 1
ATOM 2240 C CA . THR A 1 289 ? -13.758 -3.354 19.005 1.00 98.31 289 THR A CA 1
ATOM 2241 C C . THR A 1 289 ? -14.685 -3.135 17.808 1.00 98.31 289 THR A C 1
ATOM 2243 O O . THR A 1 289 ? -15.553 -3.966 17.532 1.00 98.31 289 THR A O 1
ATOM 2246 N N . LEU A 1 290 ? -14.484 -2.040 17.068 1.00 97.88 290 LEU A N 1
ATOM 2247 C CA . LEU A 1 290 ? -15.231 -1.743 15.851 1.00 97.88 290 LEU A CA 1
ATOM 2248 C C . LEU A 1 290 ? -14.997 -2.810 14.777 1.00 97.88 290 LEU A C 1
ATOM 2250 O O . LEU A 1 290 ? -15.967 -3.327 14.231 1.00 97.88 290 LEU A O 1
ATOM 2254 N N . GLY A 1 291 ? -13.744 -3.167 14.492 1.00 97.62 291 GLY A N 1
ATOM 2255 C CA . GLY A 1 291 ? -13.422 -4.193 13.502 1.00 97.62 291 GLY A CA 1
ATOM 2256 C C . GLY A 1 291 ? -14.090 -5.526 13.832 1.00 97.62 291 GLY A C 1
ATOM 2257 O O . GLY A 1 291 ? -14.827 -6.056 13.003 1.00 97.62 291 GLY A O 1
ATOM 2258 N N . LEU A 1 292 ? -13.963 -6.002 15.075 1.00 98.00 292 LEU A N 1
ATOM 2259 C CA . LEU A 1 292 ? -14.583 -7.254 15.519 1.00 98.00 292 LEU A CA 1
ATOM 2260 C C . LEU A 1 292 ? -16.113 -7.229 15.392 1.00 98.00 292 LEU A C 1
ATOM 2262 O O . LEU A 1 292 ? -16.703 -8.211 14.946 1.00 98.00 292 LEU A O 1
ATOM 2266 N N . LYS A 1 293 ? -16.764 -6.096 15.698 1.00 96.94 293 LYS A N 1
ATOM 2267 C CA . LYS A 1 293 ? -18.212 -5.910 15.480 1.00 96.94 293 LYS A CA 1
ATOM 2268 C C . LYS A 1 293 ? -18.606 -6.078 14.008 1.00 96.94 293 LYS A C 1
ATOM 2270 O O . LYS A 1 293 ? -19.706 -6.538 13.719 1.00 96.94 293 LYS A O 1
ATOM 2275 N N . TYR A 1 294 ? -17.722 -5.706 13.088 1.00 95.31 294 TYR A N 1
ATOM 2276 C CA . TYR A 1 294 ? -17.907 -5.883 11.651 1.00 95.31 294 TYR A CA 1
ATOM 2277 C C . TYR A 1 294 ? -17.300 -7.195 11.132 1.00 95.31 294 TYR A C 1
ATOM 2279 O O . TYR A 1 294 ? -17.301 -7.405 9.927 1.00 95.31 294 TYR A O 1
ATOM 2287 N N . GLY A 1 295 ? -16.824 -8.106 11.988 1.00 95.19 295 GLY A N 1
ATOM 2288 C CA . GLY A 1 295 ? -16.215 -9.376 11.575 1.00 95.19 295 GLY A CA 1
ATOM 2289 C C . GLY A 1 295 ? -14.833 -9.228 10.925 1.00 95.19 295 GLY A C 1
ATOM 2290 O O . GLY A 1 295 ? -14.454 -10.056 10.103 1.00 95.19 295 GLY A O 1
ATOM 2291 N N . ILE A 1 296 ? -14.112 -8.157 11.255 1.00 97.19 296 ILE A N 1
ATOM 2292 C CA . ILE A 1 296 ? -12.727 -7.897 10.854 1.00 97.19 296 ILE A CA 1
ATOM 2293 C C . ILE A 1 296 ? -11.832 -8.207 12.050 1.00 97.19 296 ILE A C 1
ATOM 2295 O O . ILE A 1 296 ? -11.985 -7.614 13.119 1.00 97.19 296 ILE A O 1
ATOM 2299 N N . SER A 1 297 ? -10.906 -9.142 11.868 1.00 96.31 297 SER A N 1
ATOM 2300 C CA . SER A 1 297 ? -10.028 -9.647 12.927 1.00 96.31 297 SER A CA 1
ATOM 2301 C C . SER A 1 297 ? -8.545 -9.429 12.638 1.00 96.31 297 SER A C 1
ATOM 2303 O O . SER A 1 297 ? -7.723 -9.977 13.359 1.00 96.31 297 SER A O 1
ATOM 2305 N N . ARG A 1 298 ? -8.187 -8.645 11.615 1.00 96.88 298 ARG A N 1
ATOM 2306 C CA . ARG A 1 298 ? -6.797 -8.320 11.272 1.00 96.88 298 ARG A CA 1
ATOM 2307 C C . ARG A 1 298 ? -6.570 -6.816 11.364 1.00 96.88 298 ARG A C 1
ATOM 2309 O O . ARG A 1 298 ? -7.339 -6.032 10.799 1.00 96.88 298 ARG A O 1
ATOM 2316 N N . PHE A 1 299 ? -5.533 -6.425 12.100 1.00 96.00 299 PHE A N 1
ATOM 2317 C CA . PHE A 1 299 ? -5.235 -5.027 12.393 1.00 96.00 299 PHE A CA 1
ATOM 2318 C C . PHE A 1 299 ? -3.747 -4.730 12.244 1.00 96.00 299 PHE A C 1
ATOM 2320 O O . PHE A 1 299 ? -2.901 -5.427 12.803 1.00 96.00 299 PHE A O 1
ATOM 2327 N N . THR A 1 300 ? -3.437 -3.631 11.568 1.00 93.25 300 THR A N 1
ATOM 2328 C CA . THR A 1 300 ? -2.074 -3.134 11.404 1.00 93.25 300 THR A CA 1
ATOM 2329 C C . THR A 1 300 ? -1.966 -1.756 12.052 1.00 93.25 300 THR A C 1
ATOM 2331 O O . THR A 1 300 ? -2.632 -0.812 11.638 1.00 93.25 300 THR A O 1
ATOM 2334 N N . PHE A 1 301 ? -1.110 -1.608 13.059 1.00 91.56 301 PHE A N 1
ATOM 2335 C CA . PHE A 1 301 ? -0.835 -0.333 13.721 1.00 91.56 301 PHE A CA 1
ATOM 2336 C C . PHE A 1 301 ? 0.560 0.148 13.335 1.00 91.56 301 PHE A C 1
ATOM 2338 O O . PHE A 1 301 ? 1.557 -0.525 13.598 1.00 91.56 301 PHE A O 1
ATOM 2345 N N . ARG A 1 302 ? 0.631 1.321 12.708 1.00 87.69 302 ARG A N 1
ATOM 2346 C CA . ARG A 1 302 ? 1.880 1.942 12.262 1.00 87.69 302 ARG A CA 1
ATOM 2347 C C . ARG A 1 302 ? 2.105 3.226 13.031 1.00 87.69 302 ARG A C 1
ATOM 2349 O O . ARG A 1 302 ? 1.286 4.133 12.933 1.00 87.69 302 ARG A O 1
ATOM 2356 N N . GLU A 1 303 ? 3.194 3.312 13.777 1.00 84.31 303 GLU A N 1
ATOM 2357 C CA . GLU A 1 303 ? 3.569 4.552 14.450 1.00 84.31 303 GLU A CA 1
ATOM 2358 C C . GLU A 1 303 ? 3.797 5.662 13.415 1.00 84.31 303 GLU A C 1
ATOM 2360 O O . GLU A 1 303 ? 4.391 5.437 12.356 1.00 84.31 303 GLU A O 1
ATOM 2365 N N . VAL A 1 304 ? 3.296 6.865 13.690 1.00 84.69 304 VAL A N 1
ATOM 2366 C CA . VAL A 1 304 ? 3.571 8.020 12.839 1.00 84.69 304 VAL A CA 1
ATOM 2367 C C . VAL A 1 304 ? 5.070 8.323 12.848 1.00 84.69 304 VAL A C 1
ATOM 2369 O O . VAL A 1 304 ? 5.733 8.284 13.881 1.00 84.69 304 VAL A O 1
ATOM 2372 N N . PHE A 1 305 ? 5.610 8.651 11.681 1.00 79.44 305 PHE A N 1
ATOM 2373 C CA . PHE A 1 305 ? 6.958 9.188 11.539 1.00 79.44 305 PHE A CA 1
ATOM 2374 C C . PHE A 1 305 ? 6.870 10.668 11.166 1.00 79.44 305 PHE A C 1
ATOM 2376 O O . PHE A 1 305 ? 5.892 11.109 10.559 1.00 79.44 305 PHE A O 1
ATOM 2383 N N . TYR A 1 306 ? 7.907 11.430 11.501 1.00 79.12 306 TYR A N 1
ATOM 2384 C CA . TYR A 1 306 ? 8.023 12.833 11.126 1.00 79.12 306 TYR A CA 1
ATOM 2385 C C . TYR A 1 306 ? 9.328 13.071 10.377 1.00 79.12 306 TYR A C 1
ATOM 2387 O O . TYR A 1 306 ? 10.404 12.731 10.867 1.00 79.12 306 TYR A O 1
ATOM 2395 N N . PHE A 1 307 ? 9.223 13.677 9.194 1.00 76.38 307 PHE A N 1
ATOM 2396 C CA . PHE A 1 307 ? 10.366 14.114 8.402 1.00 76.38 307 PHE A CA 1
ATOM 2397 C C . PHE A 1 307 ? 10.468 15.644 8.413 1.00 76.38 307 PHE A C 1
ATOM 2399 O O . PHE A 1 307 ? 9.781 16.301 7.630 1.00 76.38 307 PHE A O 1
ATOM 2406 N N . PRO A 1 308 ? 11.362 16.235 9.229 1.00 75.31 308 PRO A N 1
ATOM 2407 C CA . PRO A 1 308 ? 11.470 17.690 9.362 1.00 75.31 308 PRO A CA 1
ATOM 2408 C C . PRO A 1 308 ? 11.824 18.430 8.067 1.00 75.31 308 PRO A C 1
ATOM 2410 O O . PRO A 1 308 ? 11.605 19.629 7.975 1.00 75.31 308 PRO A O 1
ATOM 2413 N N . LYS A 1 309 ? 12.378 17.727 7.070 1.00 79.31 309 LYS A N 1
ATOM 2414 C CA . LYS A 1 309 ? 12.749 18.289 5.761 1.00 79.31 309 LYS A CA 1
ATOM 2415 C C . LYS A 1 309 ? 11.701 18.057 4.663 1.00 79.31 309 LYS A C 1
ATOM 2417 O O . LYS A 1 309 ? 11.919 18.481 3.533 1.00 79.31 309 LYS A O 1
ATOM 2422 N N . ASN A 1 310 ? 10.612 17.334 4.938 1.00 82.25 310 ASN A N 1
ATOM 2423 C CA . ASN A 1 310 ? 9.600 17.050 3.921 1.00 82.25 310 ASN A CA 1
ATOM 2424 C C . ASN A 1 310 ? 8.761 18.310 3.644 1.00 82.25 310 ASN A C 1
ATOM 2426 O O . ASN A 1 310 ? 8.153 18.804 4.578 1.00 82.25 310 ASN A O 1
ATOM 2430 N N . PRO A 1 311 ? 8.643 18.793 2.397 1.00 81.19 311 PRO A N 1
ATOM 2431 C CA . PRO A 1 311 ? 7.999 20.078 2.109 1.00 81.19 311 PRO A CA 1
ATOM 2432 C C . PRO A 1 311 ? 6.458 20.040 2.103 1.00 81.19 311 PRO A C 1
ATOM 2434 O O . PRO A 1 311 ? 5.832 21.041 1.769 1.00 81.19 311 PRO A O 1
ATOM 2437 N N . ILE A 1 312 ? 5.839 18.886 2.376 1.00 86.69 312 ILE A N 1
ATOM 2438 C CA . ILE A 1 312 ? 4.392 18.665 2.209 1.00 86.69 312 ILE A CA 1
ATOM 2439 C C . ILE A 1 312 ? 3.660 18.615 3.543 1.00 86.69 312 ILE A C 1
ATOM 2441 O O . ILE A 1 312 ? 2.520 19.070 3.638 1.00 86.69 312 ILE A O 1
ATOM 2445 N N . VAL A 1 313 ? 4.278 18.000 4.548 1.00 86.12 313 VAL A N 1
ATOM 2446 C CA . VAL A 1 313 ? 3.626 17.765 5.833 1.00 86.12 313 VAL A CA 1
ATOM 2447 C C . VAL A 1 313 ? 3.429 19.075 6.599 1.00 86.12 313 VAL A C 1
ATOM 2449 O O . VAL A 1 313 ? 4.233 20.000 6.508 1.00 86.12 313 VAL A O 1
ATOM 2452 N N . ASP A 1 314 ? 2.362 19.154 7.393 1.00 89.50 314 ASP A N 1
ATOM 2453 C CA . ASP A 1 314 ? 2.111 20.306 8.254 1.00 89.50 314 ASP A CA 1
ATOM 2454 C C . ASP A 1 314 ? 3.056 20.301 9.467 1.00 89.50 314 ASP A C 1
ATOM 2456 O O . ASP A 1 314 ? 2.776 19.716 10.519 1.00 89.50 314 ASP A O 1
ATOM 2460 N N . HIS A 1 315 ? 4.193 20.979 9.318 1.00 89.06 315 HIS A N 1
ATOM 2461 C CA . HIS A 1 315 ? 5.212 21.103 10.360 1.00 89.06 315 HIS A CA 1
ATOM 2462 C C . HIS A 1 315 ? 4.713 21.768 11.647 1.00 89.06 315 HIS A C 1
ATOM 2464 O O . HIS A 1 315 ? 5.314 21.548 12.696 1.00 89.06 315 HIS A O 1
ATOM 2470 N N . SER A 1 316 ? 3.631 22.554 11.592 1.00 92.25 316 SER A N 1
ATOM 2471 C CA . SER A 1 316 ? 3.061 23.182 12.789 1.00 92.25 316 SER A CA 1
ATOM 2472 C C . SER A 1 316 ? 2.320 22.181 13.675 1.00 92.25 316 SER A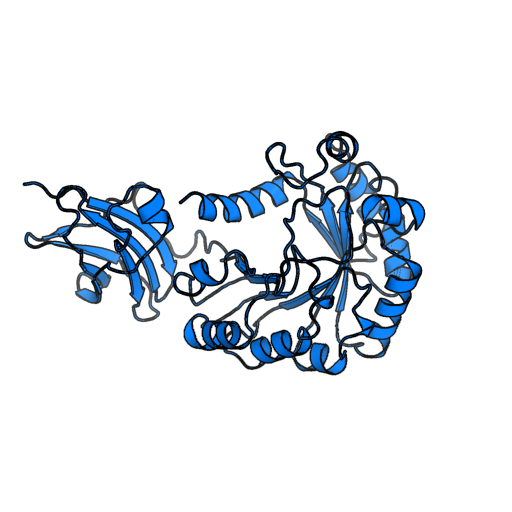 C 1
ATOM 2474 O O . SER A 1 316 ? 2.220 22.390 14.878 1.00 92.25 316 SER A O 1
ATOM 2476 N N . ARG A 1 317 ? 1.840 21.072 13.096 1.00 91.38 317 ARG A N 1
ATOM 2477 C CA . ARG A 1 317 ? 1.027 20.062 13.792 1.00 91.38 317 ARG A CA 1
ATOM 2478 C C . ARG A 1 317 ? 1.774 18.779 14.103 1.00 91.38 317 ARG A C 1
ATOM 2480 O O . ARG A 1 317 ? 1.422 18.087 15.052 1.00 91.38 317 ARG A O 1
ATOM 2487 N N . MET A 1 318 ? 2.778 18.429 13.301 1.00 89.81 318 MET A N 1
ATOM 2488 C CA . MET A 1 318 ? 3.521 17.179 13.479 1.00 89.81 318 MET A CA 1
ATOM 2489 C C . MET A 1 318 ? 4.119 16.984 14.881 1.00 89.81 318 MET A C 1
ATOM 2491 O O . MET A 1 318 ? 4.001 15.863 15.376 1.00 89.81 318 MET A O 1
ATOM 2495 N N . PRO A 1 319 ? 4.699 18.001 15.554 1.00 89.56 319 PRO A N 1
ATOM 2496 C CA . PRO A 1 319 ? 5.227 17.830 16.908 1.00 89.56 319 PRO A CA 1
ATOM 2497 C C . PRO A 1 319 ? 4.199 17.289 17.911 1.00 89.56 319 PRO A C 1
ATOM 2499 O O . PRO A 1 319 ? 4.542 16.429 18.715 1.00 89.56 319 PRO A O 1
ATOM 2502 N N . ASP A 1 320 ? 2.935 17.710 17.803 1.00 93.19 320 ASP A N 1
ATOM 2503 C CA . ASP A 1 320 ? 1.851 17.270 18.695 1.00 93.19 320 ASP A CA 1
ATOM 2504 C C . ASP A 1 320 ? 1.308 15.874 18.345 1.00 93.19 320 ASP A C 1
ATOM 2506 O O . ASP A 1 320 ? 0.592 15.252 19.130 1.00 93.19 320 ASP A O 1
ATOM 2510 N N . LEU A 1 321 ? 1.613 15.373 17.144 1.00 92.81 321 LEU A N 1
ATOM 2511 C CA . LEU A 1 321 ? 1.147 14.075 16.652 1.00 92.81 321 LEU A CA 1
ATOM 2512 C C . LEU A 1 321 ? 2.146 12.949 16.918 1.00 92.81 321 LEU A C 1
ATOM 2514 O O . LEU A 1 321 ? 1.727 11.794 17.024 1.00 92.81 321 LEU A O 1
ATOM 2518 N N . VAL A 1 322 ? 3.440 13.268 16.998 1.00 88.88 322 VAL A N 1
ATOM 2519 C CA . VAL A 1 322 ? 4.500 12.294 17.283 1.00 88.88 322 VAL A CA 1
ATOM 2520 C C . VAL A 1 322 ? 4.352 11.782 18.712 1.00 88.88 322 VAL A C 1
ATOM 2522 O O . VAL A 1 322 ? 4.166 12.555 19.650 1.00 88.88 322 VAL A O 1
ATOM 2525 N N . LEU A 1 323 ? 4.426 10.460 18.865 1.00 87.94 323 LEU A N 1
ATOM 2526 C CA . LEU A 1 323 ? 4.277 9.808 20.156 1.00 87.94 323 LEU A CA 1
ATOM 2527 C C . LEU A 1 323 ? 5.496 10.054 21.043 1.00 87.94 323 LEU A C 1
ATOM 2529 O O . LEU A 1 323 ? 6.639 10.077 20.583 1.00 87.94 323 LEU A O 1
ATOM 2533 N N . ALA A 1 324 ? 5.248 10.161 22.346 1.00 89.25 324 ALA A N 1
ATOM 2534 C CA . ALA A 1 324 ? 6.317 10.131 23.330 1.00 89.25 324 ALA A CA 1
ATOM 2535 C C . ALA A 1 324 ? 6.956 8.733 23.398 1.00 89.25 324 ALA A C 1
ATOM 2537 O O . ALA A 1 324 ? 6.316 7.711 23.125 1.00 89.25 324 ALA A O 1
ATOM 2538 N N . ALA A 1 325 ? 8.220 8.677 23.824 1.00 85.19 325 ALA A N 1
ATOM 2539 C CA . ALA A 1 325 ? 8.942 7.420 23.987 1.00 85.19 325 ALA A CA 1
ATOM 2540 C C . ALA A 1 325 ? 8.143 6.419 24.847 1.00 85.19 325 ALA A C 1
ATOM 2542 O O . ALA A 1 325 ? 7.686 6.735 25.944 1.00 85.19 325 ALA A O 1
ATOM 2543 N N . GLY A 1 326 ? 7.966 5.199 24.334 1.00 88.00 326 GLY A N 1
ATOM 2544 C CA . GLY A 1 326 ? 7.242 4.123 25.016 1.00 88.00 326 GLY A CA 1
ATOM 2545 C C . GLY A 1 326 ? 5.713 4.176 24.905 1.00 88.00 326 GLY A C 1
ATOM 2546 O O . GLY A 1 326 ? 5.068 3.184 25.240 1.00 88.00 326 GLY A O 1
ATOM 2547 N N . GLN A 1 327 ? 5.117 5.256 24.388 1.00 92.50 327 GLN A N 1
ATOM 2548 C CA . GLN A 1 327 ? 3.660 5.365 24.239 1.00 92.50 327 GLN A CA 1
ATOM 2549 C C . GLN A 1 327 ? 3.103 4.342 23.232 1.00 92.50 327 GLN A C 1
ATOM 2551 O O . GLN A 1 327 ? 2.087 3.701 23.507 1.00 92.50 327 GLN A O 1
ATOM 2556 N N . PHE A 1 328 ? 3.791 4.117 22.105 1.00 87.69 328 PHE A N 1
ATOM 2557 C CA . PHE A 1 328 ? 3.397 3.099 21.122 1.00 87.69 328 PHE A CA 1
ATOM 2558 C C . PHE A 1 328 ? 3.444 1.679 21.711 1.00 87.69 328 PHE A C 1
ATOM 2560 O O . PHE A 1 328 ? 2.513 0.892 21.543 1.00 87.69 328 PHE A O 1
ATOM 2567 N N . GLU A 1 329 ? 4.496 1.364 22.472 1.00 91.50 329 GLU A N 1
ATOM 2568 C CA . GLU A 1 329 ? 4.642 0.062 23.134 1.00 91.50 329 GLU A CA 1
ATOM 2569 C C . GLU A 1 329 ? 3.613 -0.124 24.265 1.00 91.50 329 GLU A C 1
ATOM 2571 O O . GLU A 1 329 ? 3.083 -1.220 24.451 1.00 91.50 329 GLU A O 1
ATOM 2576 N N . ALA A 1 330 ? 3.267 0.941 24.996 1.00 96.12 330 ALA A N 1
ATOM 2577 C CA . ALA A 1 330 ? 2.190 0.909 25.982 1.00 96.12 330 ALA A CA 1
ATOM 2578 C C . ALA A 1 330 ? 0.837 0.588 25.324 1.00 96.12 330 ALA A C 1
ATOM 2580 O O . ALA A 1 330 ? 0.141 -0.324 25.780 1.00 96.12 330 ALA A O 1
ATOM 2581 N N . MET A 1 331 ? 0.502 1.258 24.215 1.00 97.44 331 MET A N 1
ATOM 2582 C CA . MET A 1 331 ? -0.690 0.959 23.413 1.00 97.44 331 MET A CA 1
ATOM 2583 C C . MET A 1 331 ? -0.686 -0.498 22.931 1.00 97.44 331 MET A C 1
ATOM 2585 O O . MET A 1 331 ? -1.668 -1.218 23.132 1.00 97.44 331 MET A O 1
ATOM 2589 N N . ARG A 1 332 ? 0.429 -0.967 22.354 1.00 95.69 332 ARG A N 1
ATOM 2590 C CA . ARG A 1 332 ? 0.596 -2.359 21.910 1.00 95.69 332 ARG A CA 1
ATOM 2591 C C . ARG A 1 332 ? 0.294 -3.351 23.034 1.00 95.69 332 ARG A C 1
ATOM 2593 O O . ARG A 1 332 ? -0.485 -4.284 22.832 1.00 95.69 332 ARG A O 1
ATOM 2600 N N . LYS A 1 333 ? 0.851 -3.140 24.232 1.00 97.44 333 LYS A N 1
ATOM 2601 C CA . LYS A 1 333 ? 0.599 -3.997 25.405 1.00 97.44 333 LYS A CA 1
ATOM 2602 C C . LYS A 1 333 ? -0.875 -4.013 25.806 1.00 97.44 333 LYS A C 1
ATOM 2604 O O . LYS A 1 333 ? -1.397 -5.088 26.106 1.00 97.44 333 LYS A O 1
ATOM 2609 N N . ARG A 1 334 ? -1.560 -2.861 25.801 1.00 98.00 334 ARG A N 1
ATOM 2610 C CA . ARG A 1 334 ? -2.998 -2.799 26.124 1.00 98.00 334 ARG A CA 1
ATOM 2611 C C . ARG A 1 334 ? -3.839 -3.594 25.125 1.00 98.00 334 ARG A C 1
ATOM 2613 O O . ARG A 1 334 ? -4.635 -4.433 25.551 1.00 98.00 334 ARG A O 1
ATOM 2620 N N . ILE A 1 335 ? -3.599 -3.403 23.824 1.00 97.81 335 ILE A N 1
ATOM 2621 C CA . ILE A 1 335 ? -4.298 -4.124 22.750 1.00 97.81 335 ILE A CA 1
ATOM 2622 C C . ILE A 1 335 ? -4.080 -5.632 22.882 1.00 97.81 335 ILE A C 1
ATOM 2624 O O . ILE A 1 335 ? -5.048 -6.391 22.922 1.00 97.81 335 ILE A O 1
ATOM 2628 N N . LEU A 1 336 ? -2.827 -6.080 23.007 1.00 97.00 336 LEU A N 1
ATOM 2629 C CA . LEU A 1 336 ? -2.506 -7.506 23.109 1.00 97.00 336 LEU A CA 1
ATOM 2630 C C . LEU A 1 336 ? -3.116 -8.148 24.360 1.00 97.00 336 LEU A C 1
ATOM 2632 O O . LEU A 1 336 ? -3.649 -9.255 24.279 1.00 97.00 336 LEU A O 1
ATOM 2636 N N . ARG A 1 337 ? -3.116 -7.443 25.499 1.00 97.94 337 ARG A N 1
ATOM 2637 C CA . ARG A 1 337 ? -3.747 -7.919 26.739 1.00 97.94 337 ARG A CA 1
ATOM 2638 C C . ARG A 1 337 ? -5.250 -8.152 26.571 1.00 97.94 337 ARG A C 1
ATOM 2640 O O . ARG A 1 337 ? -5.775 -9.121 27.110 1.00 97.94 337 ARG A O 1
ATOM 2647 N N . GLN A 1 338 ? -5.945 -7.270 25.855 1.00 97.81 338 GLN A N 1
ATOM 2648 C CA . GLN A 1 338 ? -7.403 -7.325 25.724 1.00 97.81 338 GLN A CA 1
ATOM 2649 C C . GLN A 1 338 ? -7.881 -8.192 24.547 1.00 97.81 338 GLN A C 1
ATOM 2651 O O . GLN A 1 338 ? -8.936 -8.830 24.635 1.00 97.81 338 GLN A O 1
ATOM 2656 N N . PHE A 1 339 ? -7.120 -8.232 23.451 1.00 98.00 339 PHE A N 1
ATOM 2657 C CA . PHE A 1 339 ? -7.571 -8.786 22.173 1.00 98.00 339 PHE A CA 1
ATOM 2658 C C . PHE A 1 339 ? -6.613 -9.793 21.533 1.00 98.00 339 PHE A C 1
ATOM 2660 O O . PHE A 1 339 ? -6.983 -10.377 20.521 1.00 98.00 339 PHE A O 1
ATOM 2667 N N . GLY A 1 340 ? -5.435 -10.067 22.105 1.00 93.25 340 GLY A N 1
ATOM 2668 C CA . GLY A 1 340 ? -4.400 -10.905 21.475 1.00 93.25 340 GLY A CA 1
ATOM 2669 C C . GLY A 1 340 ? -4.812 -12.347 21.142 1.00 93.25 340 GLY A C 1
ATOM 2670 O O . GLY A 1 340 ? -4.145 -13.001 20.354 1.00 93.25 340 GLY A O 1
ATOM 2671 N N . LYS A 1 341 ? -5.918 -12.848 21.712 1.00 95.50 341 LYS A N 1
ATOM 2672 C CA . LYS A 1 341 ? -6.512 -14.162 21.384 1.00 95.50 341 LYS A CA 1
ATOM 2673 C C . LYS A 1 341 ? -7.715 -14.089 20.432 1.00 95.50 341 LYS A C 1
ATOM 2675 O O . LYS A 1 341 ? -8.322 -15.113 20.147 1.00 95.50 341 LYS A O 1
ATOM 2680 N N . LYS A 1 342 ? -8.125 -12.886 20.024 1.00 96.12 342 LYS A N 1
ATOM 2681 C CA . LYS A 1 342 ? -9.354 -12.622 19.252 1.00 96.12 342 LYS A CA 1
ATOM 2682 C C . LYS A 1 342 ? -9.078 -12.119 17.836 1.00 96.12 342 LYS A C 1
ATOM 2684 O O . LYS A 1 342 ? -10.001 -12.071 17.031 1.00 96.12 342 LYS A O 1
ATOM 2689 N N . ALA A 1 343 ? -7.855 -11.674 17.572 1.00 96.31 343 ALA A N 1
ATOM 2690 C CA . ALA A 1 343 ? -7.477 -10.994 16.347 1.00 96.31 343 ALA A CA 1
ATOM 2691 C C . ALA A 1 343 ? -5.967 -11.102 16.104 1.00 96.31 343 ALA A C 1
ATOM 2693 O O . ALA A 1 343 ? -5.190 -11.340 17.030 1.00 96.31 343 ALA A O 1
ATOM 2694 N N . GLU A 1 344 ? -5.579 -10.895 14.854 1.00 92.69 344 GLU A N 1
ATOM 2695 C CA . GLU A 1 344 ? -4.207 -10.815 14.379 1.00 92.69 344 GLU A CA 1
ATOM 2696 C C . GLU A 1 344 ? -3.746 -9.359 14.352 1.00 92.69 344 GLU A C 1
ATOM 2698 O O . GLU A 1 344 ? -4.491 -8.458 13.950 1.00 92.69 344 GLU A O 1
ATOM 2703 N N . PHE A 1 345 ? -2.501 -9.135 14.772 1.00 88.69 345 PHE A N 1
ATOM 2704 C CA . PHE A 1 345 ? -1.942 -7.799 14.918 1.00 88.69 345 PHE A CA 1
ATOM 2705 C C . PHE A 1 345 ? -0.557 -7.692 14.298 1.00 88.69 345 PHE A C 1
ATOM 2707 O O . PHE A 1 345 ? 0.341 -8.467 14.627 1.00 88.69 345 PHE A O 1
ATOM 2714 N N . ILE A 1 346 ? -0.368 -6.657 13.487 1.00 87.62 346 ILE A N 1
ATOM 2715 C CA . ILE A 1 346 ? 0.938 -6.205 13.017 1.00 87.62 346 ILE A CA 1
ATOM 2716 C C . ILE A 1 346 ? 1.214 -4.846 13.660 1.00 87.62 346 ILE A C 1
ATOM 2718 O O . ILE A 1 346 ? 0.395 -3.933 13.578 1.00 87.62 346 ILE A O 1
ATOM 2722 N N . PHE A 1 347 ? 2.373 -4.704 14.300 1.00 82.69 347 PHE A N 1
ATOM 2723 C CA . PHE A 1 347 ? 2.832 -3.440 14.873 1.00 82.69 347 PHE A CA 1
ATOM 2724 C C . PHE A 1 347 ? 4.126 -3.029 14.182 1.00 82.69 347 PHE A C 1
ATOM 2726 O O . PHE A 1 347 ? 5.097 -3.781 14.209 1.00 82.69 347 PHE A O 1
ATOM 2733 N N . ALA A 1 348 ? 4.141 -1.843 13.582 1.00 79.25 348 ALA A N 1
ATOM 2734 C CA . ALA A 1 348 ? 5.336 -1.269 12.980 1.00 79.25 348 ALA A CA 1
ATOM 2735 C C . ALA A 1 348 ? 5.664 0.050 13.677 1.00 79.25 348 ALA A C 1
ATOM 2737 O O . ALA A 1 348 ? 4.963 1.048 13.489 1.00 79.25 348 ALA A O 1
ATOM 2738 N N . ASP A 1 349 ? 6.712 0.035 14.497 1.00 74.06 349 ASP A N 1
ATOM 2739 C CA . ASP A 1 349 ? 7.221 1.240 15.144 1.00 74.06 349 ASP A CA 1
ATOM 2740 C C . ASP A 1 349 ? 7.945 2.157 14.145 1.00 74.06 349 ASP A C 1
ATOM 2742 O O . ASP A 1 349 ? 8.312 1.772 13.028 1.00 74.06 349 ASP A O 1
ATOM 2746 N N . SER A 1 350 ? 8.153 3.402 14.550 1.00 64.06 350 SER A N 1
ATOM 2747 C CA . SER A 1 350 ? 8.789 4.434 13.736 1.00 64.06 350 SER A CA 1
ATOM 2748 C C . SER A 1 350 ? 10.198 4.030 13.298 1.00 64.06 350 SER A C 1
ATOM 2750 O O . SER A 1 350 ? 10.581 4.318 12.169 1.00 64.06 350 SER A O 1
ATOM 2752 N N . ASN A 1 351 ? 10.948 3.284 14.114 1.00 58.56 351 ASN A N 1
ATOM 2753 C CA . ASN A 1 351 ? 12.278 2.782 13.757 1.00 58.56 351 ASN A CA 1
ATOM 2754 C C . ASN A 1 351 ? 12.229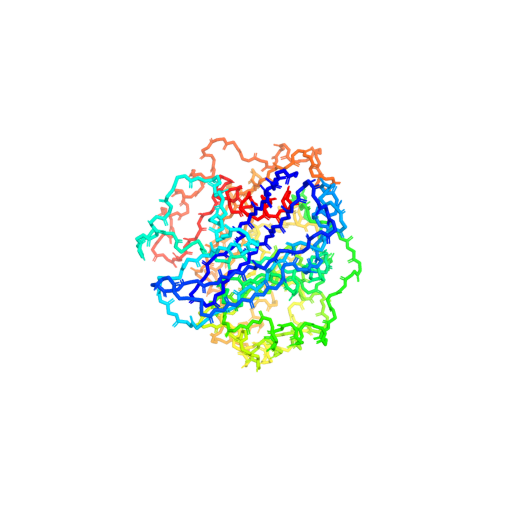 1.741 12.627 1.00 58.56 351 ASN A C 1
ATOM 2756 O O . ASN A 1 351 ? 13.026 1.801 11.690 1.00 58.56 351 ASN A O 1
ATOM 2760 N N . THR A 1 352 ? 11.276 0.816 12.680 1.00 56.06 352 THR A N 1
ATOM 2761 C CA . THR A 1 352 ? 11.019 -0.206 11.657 1.00 56.06 352 THR A CA 1
ATOM 2762 C C . THR A 1 352 ? 10.572 0.444 10.349 1.00 56.06 352 THR A C 1
ATOM 2764 O O . THR A 1 352 ? 11.030 0.078 9.262 1.00 56.06 352 THR A O 1
ATOM 2767 N N . LEU A 1 353 ? 9.729 1.473 10.445 1.00 56.72 353 LEU A N 1
ATOM 2768 C CA . LEU A 1 353 ? 9.248 2.238 9.296 1.00 56.72 353 LEU A CA 1
ATOM 2769 C C . LEU A 1 353 ? 10.345 3.113 8.679 1.00 56.72 353 LEU A C 1
ATOM 2771 O O . LEU A 1 353 ? 10.467 3.160 7.456 1.00 56.72 353 LEU A O 1
ATOM 2775 N N . LEU A 1 354 ? 11.182 3.747 9.504 1.00 52.12 354 LEU A N 1
ATOM 2776 C CA . LEU A 1 354 ? 12.339 4.525 9.061 1.00 52.12 354 LEU A CA 1
ATOM 2777 C C . LEU A 1 354 ? 13.395 3.641 8.399 1.00 52.12 354 LEU A C 1
ATOM 2779 O O . LEU A 1 354 ? 13.993 4.080 7.426 1.00 52.12 354 LEU A O 1
ATOM 2783 N N . ARG A 1 355 ? 13.615 2.405 8.865 1.00 46.97 355 ARG A N 1
ATOM 2784 C CA . ARG A 1 355 ? 14.487 1.430 8.179 1.00 46.97 355 ARG A CA 1
ATOM 2785 C C . ARG A 1 355 ? 13.923 1.035 6.817 1.00 46.97 355 ARG A C 1
ATOM 2787 O O . ARG A 1 355 ? 14.623 1.159 5.820 1.00 46.97 355 ARG A O 1
ATOM 2794 N N . SER A 1 356 ? 12.643 0.663 6.767 1.00 42.94 356 SER A N 1
ATOM 2795 C CA . SER A 1 356 ? 11.956 0.320 5.512 1.00 42.94 356 SER A CA 1
ATOM 2796 C C . SER A 1 356 ? 12.037 1.466 4.498 1.00 42.94 356 SER A C 1
ATOM 2798 O O . SER A 1 356 ? 12.284 1.255 3.316 1.00 42.94 356 SER A O 1
ATOM 2800 N N . TRP A 1 357 ? 11.887 2.705 4.968 1.00 46.41 357 TRP A N 1
ATOM 2801 C CA . TRP A 1 357 ? 11.983 3.885 4.123 1.00 46.41 357 TRP A CA 1
ATOM 2802 C C . TRP A 1 357 ? 13.418 4.276 3.762 1.00 46.41 357 TRP A C 1
ATOM 2804 O O . TRP A 1 357 ? 13.655 4.588 2.605 1.00 46.41 357 TRP A O 1
ATOM 2814 N N . ARG A 1 358 ? 14.391 4.209 4.680 1.00 41.06 358 ARG A N 1
ATOM 2815 C CA . ARG A 1 358 ? 15.813 4.448 4.365 1.00 41.06 358 ARG A CA 1
ATOM 2816 C C . ARG A 1 358 ? 16.315 3.470 3.306 1.00 41.06 358 ARG A C 1
ATOM 2818 O O . ARG A 1 358 ? 17.032 3.897 2.413 1.00 41.06 358 ARG A O 1
ATOM 2825 N N . ASN A 1 359 ? 15.855 2.222 3.331 1.00 37.59 359 ASN A N 1
ATOM 2826 C CA . ASN A 1 359 ? 16.148 1.245 2.281 1.00 37.59 359 ASN A CA 1
ATOM 2827 C C . ASN A 1 359 ? 15.509 1.636 0.929 1.00 37.59 359 ASN A C 1
ATOM 2829 O O . ASN A 1 359 ? 16.083 1.379 -0.127 1.00 37.59 359 ASN A O 1
ATOM 2833 N N . MET A 1 360 ? 14.349 2.308 0.941 1.00 37.59 360 MET A N 1
ATOM 2834 C CA . MET A 1 360 ? 13.727 2.889 -0.260 1.00 37.59 360 MET A CA 1
ATOM 2835 C C . MET A 1 360 ? 14.374 4.216 -0.712 1.00 37.59 360 MET A C 1
ATOM 2837 O O . MET A 1 360 ? 14.299 4.545 -1.895 1.00 37.59 360 MET A O 1
ATOM 2841 N N . GLU A 1 361 ? 14.977 4.992 0.200 1.00 35.38 361 GLU A N 1
ATOM 2842 C CA . GLU A 1 361 ? 15.527 6.333 -0.054 1.00 35.38 361 GLU A CA 1
ATOM 2843 C C . GLU A 1 361 ? 17.037 6.368 -0.327 1.00 35.38 361 GLU A C 1
ATOM 2845 O O . GLU A 1 361 ? 17.497 7.210 -1.094 1.00 35.38 361 GLU A O 1
ATOM 2850 N N . GLN A 1 362 ? 17.819 5.424 0.201 1.00 30.14 362 GLN A N 1
ATOM 2851 C CA . GLN A 1 362 ? 19.208 5.227 -0.231 1.00 30.14 362 GLN A CA 1
ATOM 2852 C C . GLN A 1 362 ? 19.273 4.891 -1.729 1.00 30.14 362 GLN A C 1
ATOM 2854 O O . GLN A 1 362 ? 20.176 5.355 -2.411 1.00 30.14 362 GLN A O 1
ATOM 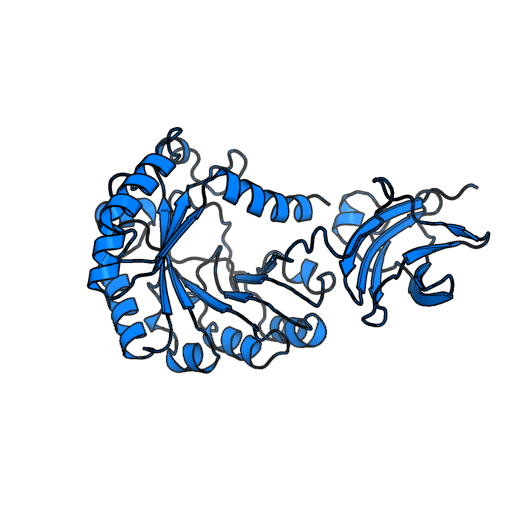2859 N N . LYS A 1 363 ? 18.226 4.252 -2.270 1.00 34.50 363 LYS A N 1
ATOM 2860 C CA . LYS A 1 363 ? 18.005 4.048 -3.715 1.00 34.50 363 LYS A CA 1
ATOM 2861 C C . LYS A 1 363 ? 17.480 5.286 -4.474 1.00 34.50 363 LYS A C 1
ATOM 2863 O O . LYS A 1 363 ? 17.079 5.169 -5.626 1.00 34.50 363 LYS A O 1
ATOM 2868 N N . ARG A 1 364 ? 17.367 6.450 -3.818 1.00 33.47 364 ARG A N 1
ATOM 2869 C CA . ARG A 1 364 ? 17.030 7.755 -4.432 1.00 33.47 364 ARG A CA 1
ATOM 2870 C C . ARG A 1 364 ? 18.220 8.717 -4.485 1.00 33.47 364 ARG A C 1
ATOM 2872 O O . ARG A 1 364 ? 18.100 9.753 -5.128 1.00 33.47 364 ARG A O 1
ATOM 2879 N N . SER A 1 365 ? 19.298 8.426 -3.753 1.00 26.91 365 SER A N 1
ATOM 2880 C CA . SER A 1 365 ? 20.477 9.304 -3.615 1.00 26.91 365 SER A CA 1
ATOM 2881 C C . SER A 1 365 ? 21.739 8.725 -4.268 1.00 26.91 365 SER A C 1
ATOM 2883 O O . SER A 1 365 ? 22.811 9.315 -4.157 1.00 26.91 365 SER A O 1
ATOM 2885 N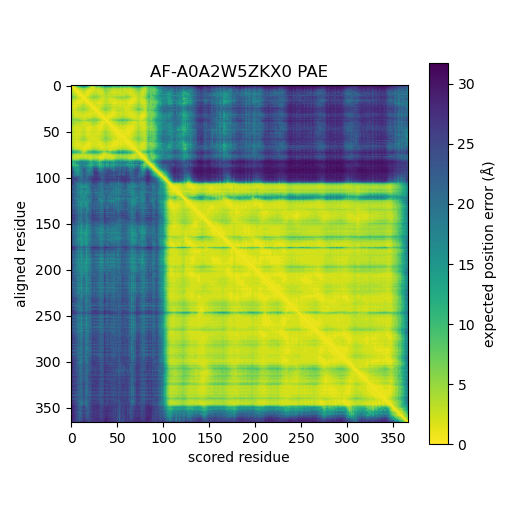 N . GLN A 1 366 ? 21.598 7.569 -4.909 1.00 27.56 366 GLN A N 1
ATOM 2886 C CA . GLN A 1 366 ? 22.537 6.913 -5.814 1.00 27.56 366 GLN A CA 1
ATOM 2887 C C . GLN A 1 366 ? 21.786 6.651 -7.114 1.00 27.56 366 GLN A C 1
ATOM 2889 O O . GLN A 1 366 ? 22.466 6.570 -8.155 1.00 27.56 366 GLN A O 1
#

pLDDT: mean 82.82, std 18.62, range [26.91, 98.75]